Protein AF-B7XRU5-F1 (afdb_monomer)

Foldseek 3Di:
DDDDPDFEKEKEFAWDADAQKFFPDKDFDAPVVVFKDKDFVVVQQKAWDAQLPPRDIDIFGLAHRHHHHGLGTGMMMMGNDPVRVVRRSVGMDTPIDRHPPVVPPVPPDPDPDDDDWDKDKDKFKEAPDDPPPDQKFKWKWADDPLAIEIEGAAQQLLVLLVRCCRGVVRHSVRYHYHHPDQAPRQLCVQVRSSQHVVQSVVCVVVVTMYIYMDGPVSCSLRRGQMWMWIWIFTADPVRATAEIEIETETSAAQDSCVVVLVVVLVVQVVPDQFDHYYHYHYHYRDHSHDGHNLCVLSSVLSSQLCVLLVLLVSQLVVVHHSLVSVVSGGDPPPVLCVLLSVVQVVVVVVVVVVQPDDPPVVDPDDDQKHKFKFKGKDQADLVLQPDKFKWKWWDDPAAIEIAGSGGQNDPLLVQVLLVLLCVLVVHDSVRYHYHHDSPPNDSNSVSNSSDDWNLLVSVQSVVVSVVVNVCVVVVDPDDDTDMDMGISPSVPCRGWIKMKIWMWMARPVQLEIETAAIEIETEADDDDPQVSVQVLLVVLLVVLVCFQCVQPPHHYYYPPHHDYHYSDYHHDRDTSSNSNSRSNSRVQSRVCVRLVHHQSYTSGDVVSSVVVPPPPPPPD

Organism: NCBI:txid498743

Mean predicted aligned error: 10.65 Å

Structure (mmCIF, N/CA/C/O backbone):
data_AF-B7XRU5-F1
#
_entry.id   AF-B7XRU5-F1
#
loop_
_atom_site.group_PDB
_atom_site.id
_atom_site.type_symbol
_atom_site.label_atom_id
_atom_site.label_alt_id
_atom_site.label_comp_id
_atom_site.label_asym_id
_atom_site.label_entity_id
_atom_site.label_seq_id
_atom_site.pdbx_PDB_ins_code
_atom_site.Cartn_x
_atom_site.Cartn_y
_atom_site.Cartn_z
_atom_site.occupancy
_atom_site.B_iso_or_equiv
_atom_site.auth_seq_id
_atom_site.auth_comp_id
_atom_site.auth_asym_id
_atom_site.auth_atom_id
_atom_site.pdbx_PDB_model_num
ATOM 1 N N . MET A 1 1 ? -19.466 -11.165 33.473 1.00 33.47 1 MET A N 1
ATOM 2 C CA . MET A 1 1 ? -20.420 -11.721 32.492 1.00 33.47 1 MET A CA 1
ATOM 3 C C . MET A 1 1 ? -21.802 -11.212 32.855 1.00 33.47 1 MET A C 1
ATOM 5 O O . MET A 1 1 ? -22.386 -11.695 33.813 1.00 33.47 1 MET A O 1
ATOM 9 N N . THR A 1 2 ? -22.270 -10.190 32.146 1.00 30.98 2 THR A N 1
ATOM 10 C CA . THR A 1 2 ? -23.609 -9.600 32.275 1.00 30.98 2 THR A CA 1
ATOM 11 C C . THR A 1 2 ? -24.052 -9.216 30.862 1.00 30.98 2 THR A C 1
ATOM 13 O O . THR A 1 2 ? -23.394 -8.390 30.240 1.00 30.98 2 THR A O 1
ATOM 16 N N . ASN A 1 3 ? -25.079 -9.917 30.368 1.00 32.66 3 ASN A N 1
ATOM 17 C CA . ASN A 1 3 ? -25.880 -9.738 29.144 1.00 32.66 3 ASN A CA 1
ATOM 18 C C . ASN A 1 3 ? -25.416 -8.683 28.118 1.00 32.66 3 ASN A C 1
ATOM 20 O O . ASN A 1 3 ? -25.655 -7.494 28.315 1.00 32.66 3 ASN A O 1
ATOM 24 N N . VAL A 1 4 ? -24.863 -9.136 26.983 1.00 38.34 4 VAL A N 1
ATOM 25 C CA . VAL A 1 4 ? -24.511 -8.295 25.815 1.00 38.34 4 VAL A CA 1
ATOM 26 C C . VAL A 1 4 ? -25.453 -8.513 24.609 1.00 38.34 4 VAL A C 1
ATOM 28 O O . VAL A 1 4 ? -25.438 -7.725 23.671 1.00 38.34 4 VAL A O 1
ATOM 31 N N . ASP A 1 5 ? -26.367 -9.483 24.634 1.00 43.09 5 ASP A N 1
ATOM 32 C CA . ASP A 1 5 ? -26.941 -10.008 23.381 1.00 43.09 5 ASP A CA 1
ATOM 33 C C . ASP A 1 5 ? -28.338 -9.473 22.988 1.00 43.09 5 ASP A C 1
ATOM 35 O O . ASP A 1 5 ? -29.221 -10.253 22.646 1.00 43.09 5 ASP A O 1
ATOM 39 N N . ALA A 1 6 ? -28.575 -8.151 22.999 1.00 46.44 6 ALA A N 1
ATOM 40 C CA . ALA A 1 6 ? -29.851 -7.603 22.482 1.00 46.44 6 ALA A CA 1
ATOM 41 C C . ALA A 1 6 ? -29.795 -6.281 21.684 1.00 46.44 6 ALA A C 1
ATOM 43 O O . ALA A 1 6 ? -30.840 -5.818 21.234 1.00 46.44 6 ALA A O 1
ATOM 44 N N . TYR A 1 7 ? -28.634 -5.640 21.484 1.00 68.06 7 TYR A N 1
ATOM 45 C CA . TYR A 1 7 ? -28.593 -4.283 20.905 1.00 68.06 7 TYR A CA 1
ATOM 46 C C . TYR A 1 7 ? -27.386 -4.013 19.994 1.00 68.06 7 TYR A C 1
ATOM 48 O O . TYR A 1 7 ? -26.683 -3.016 20.167 1.00 68.06 7 TYR A O 1
ATOM 56 N N . GLU A 1 8 ? -27.154 -4.870 19.002 1.00 87.56 8 GLU A N 1
ATOM 57 C CA . GLU A 1 8 ? -26.173 -4.609 17.941 1.00 87.56 8 GLU A CA 1
ATOM 58 C C . GLU A 1 8 ? -26.877 -4.279 16.623 1.00 87.56 8 GLU A C 1
ATOM 60 O O . GLU A 1 8 ? -27.880 -4.895 16.275 1.00 87.56 8 GLU A O 1
ATOM 65 N N . PHE A 1 9 ? -26.355 -3.291 15.900 1.00 95.00 9 PHE A N 1
ATOM 66 C CA . PHE A 1 9 ? -26.781 -2.963 14.543 1.00 95.00 9 PHE A CA 1
ATOM 67 C C . PHE A 1 9 ? -25.692 -3.356 13.554 1.00 95.00 9 PHE A C 1
ATOM 69 O O . PHE A 1 9 ? -24.502 -3.215 13.823 1.00 95.00 9 PHE A O 1
ATOM 76 N N . TRP A 1 10 ? -26.109 -3.803 12.384 1.00 96.88 10 TRP A N 1
ATOM 77 C CA . TRP A 1 10 ? -25.269 -4.020 11.221 1.00 96.88 10 TRP A CA 1
AT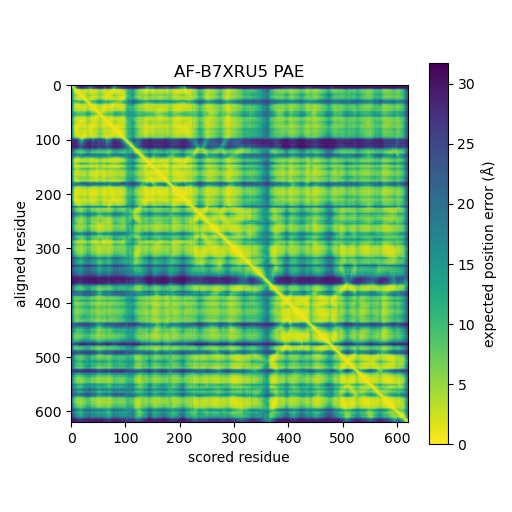OM 78 C C . TRP A 1 10 ? -25.330 -2.792 10.321 1.00 96.88 10 TRP A C 1
ATOM 80 O O . TRP A 1 10 ? -26.372 -2.146 10.218 1.00 96.88 10 TRP A O 1
ATOM 90 N N . ALA A 1 11 ? -24.217 -2.470 9.673 1.00 97.69 11 ALA A N 1
ATOM 91 C CA . ALA A 1 11 ? -24.127 -1.414 8.679 1.00 97.69 11 ALA A CA 1
ATOM 92 C C . ALA A 1 11 ? -23.426 -1.943 7.424 1.00 97.69 11 ALA A C 1
ATOM 94 O O . ALA A 1 11 ? -22.373 -2.580 7.508 1.00 97.69 11 ALA A O 1
ATOM 95 N N . LEU A 1 12 ? -24.024 -1.671 6.268 1.00 96.81 12 LEU A N 1
ATOM 96 C CA . LEU A 1 12 ? -23.599 -2.166 4.967 1.00 96.81 12 LEU A CA 1
ATOM 97 C C . LEU A 1 12 ? -23.482 -0.979 3.992 1.00 96.81 12 LEU A C 1
ATOM 99 O O . LEU A 1 12 ? -24.486 -0.306 3.732 1.00 96.81 12 LEU A O 1
ATOM 103 N N . PRO A 1 13 ? -22.277 -0.669 3.484 1.00 95.62 13 PRO A N 1
ATOM 104 C CA . PRO A 1 13 ? -22.092 0.391 2.503 1.00 95.62 13 PRO A CA 1
ATOM 105 C C . PRO A 1 13 ? -22.705 -0.003 1.159 1.00 95.62 13 PRO A C 1
ATOM 107 O O . PRO A 1 13 ? -22.715 -1.175 0.790 1.00 95.62 13 PRO A O 1
ATOM 110 N N . VAL A 1 14 ? -23.163 0.997 0.412 1.00 94.88 14 VAL A N 1
ATOM 111 C CA . VAL A 1 14 ? -23.635 0.847 -0.965 1.00 94.88 14 VAL A CA 1
ATOM 112 C C . VAL A 1 14 ? -22.724 1.670 -1.864 1.00 94.88 14 VAL A C 1
ATOM 114 O O . VAL A 1 14 ? -22.621 2.885 -1.698 1.00 94.88 14 VAL A O 1
ATOM 117 N N . CYS A 1 15 ? -22.047 1.013 -2.804 1.00 92.31 15 CYS A N 1
ATOM 118 C CA . CYS A 1 15 ? -21.126 1.658 -3.738 1.00 92.31 15 CYS A CA 1
ATOM 119 C C . CYS A 1 15 ? -21.861 2.169 -4.986 1.00 92.31 15 CYS A C 1
ATOM 121 O O . CYS A 1 15 ? -22.723 1.479 -5.529 1.00 92.31 15 CYS A O 1
ATOM 123 N N . CYS A 1 16 ? -21.459 3.331 -5.502 1.00 90.44 16 CYS A N 1
ATOM 124 C CA . CYS A 1 16 ? -21.806 3.754 -6.855 1.00 90.44 16 CYS A CA 1
ATOM 125 C C . CYS A 1 16 ? -20.623 3.500 -7.797 1.00 90.44 16 CYS A C 1
ATOM 127 O O . CYS A 1 16 ? -19.489 3.888 -7.519 1.00 90.44 16 CYS A O 1
ATOM 129 N N . ASN A 1 17 ? -20.895 2.839 -8.922 1.00 87.06 17 ASN A N 1
ATOM 130 C CA . ASN A 1 17 ? -19.877 2.455 -9.904 1.00 87.06 17 ASN A CA 1
ATOM 131 C C . ASN A 1 17 ? -19.902 3.327 -11.166 1.00 87.06 17 ASN A C 1
ATOM 133 O O . ASN A 1 17 ? -19.173 3.047 -12.106 1.00 87.06 17 ASN A O 1
ATOM 137 N N . VAL A 1 18 ? -20.742 4.364 -11.210 1.00 87.88 18 VAL A N 1
ATOM 138 C CA . VAL A 1 18 ? -20.821 5.270 -12.361 1.00 87.88 18 VAL A CA 1
ATOM 139 C C . VAL A 1 18 ? -20.016 6.523 -12.048 1.00 87.88 18 VAL A C 1
ATOM 141 O O . VAL A 1 18 ? -20.500 7.437 -11.380 1.00 87.88 18 VAL A O 1
ATOM 144 N N . LYS A 1 19 ? -18.765 6.542 -12.505 1.00 85.75 19 LYS A N 1
ATOM 145 C CA . LYS A 1 19 ? -17.858 7.686 -12.367 1.00 85.75 19 LYS A CA 1
ATOM 146 C C . LYS A 1 19 ? -18.414 8.941 -13.069 1.00 85.75 19 LYS A C 1
ATOM 148 O O . LYS A 1 19 ? -19.209 8.836 -13.999 1.00 85.75 19 LYS A O 1
ATOM 153 N N . ASP A 1 20 ? -17.973 10.120 -12.625 1.00 85.38 20 ASP A N 1
ATOM 154 C CA . ASP A 1 20 ? -18.247 11.432 -13.227 1.00 85.38 20 ASP A CA 1
ATOM 155 C C . ASP A 1 20 ? -19.756 11.729 -13.298 1.00 85.38 20 ASP A C 1
ATOM 157 O O . ASP A 1 20 ? -20.268 12.356 -14.227 1.00 85.38 20 ASP A O 1
ATOM 161 N N . SER A 1 21 ? -20.485 11.268 -12.281 1.00 90.88 21 SER A N 1
ATOM 162 C CA . SER A 1 21 ? -21.935 11.405 -12.173 1.00 90.88 21 SER A CA 1
ATOM 163 C C . SER A 1 21 ? -22.342 12.133 -10.895 1.00 90.88 21 SER A C 1
ATOM 165 O O . SER A 1 21 ? -21.562 12.288 -9.954 1.00 90.88 21 SER A O 1
ATOM 167 N N . PHE A 1 22 ? -23.583 12.606 -10.866 1.00 93.56 22 PHE A N 1
ATOM 168 C CA . PHE A 1 22 ? -24.227 13.175 -9.693 1.00 93.56 22 PHE A CA 1
ATOM 169 C C . PHE A 1 22 ? -25.436 12.325 -9.328 1.00 93.56 22 PHE A C 1
ATOM 171 O O . PHE A 1 22 ? -26.296 12.068 -10.168 1.00 93.56 22 PHE A O 1
ATOM 178 N N . ILE A 1 23 ? -25.521 11.926 -8.066 1.00 94.94 23 ILE A N 1
ATOM 179 C CA . ILE A 1 23 ? -26.695 11.255 -7.519 1.00 94.94 23 ILE A CA 1
ATOM 180 C C . ILE A 1 23 ? -27.719 12.331 -7.159 1.00 94.94 23 ILE A C 1
ATOM 182 O O . ILE A 1 23 ? -27.492 13.148 -6.260 1.00 94.94 23 ILE A O 1
ATOM 186 N N . GLU A 1 24 ? -28.837 12.341 -7.879 1.00 93.81 24 GLU A N 1
ATOM 187 C CA . GLU A 1 24 ? -29.973 13.217 -7.589 1.00 93.81 24 GLU A CA 1
ATOM 188 C C . GLU A 1 24 ? -30.806 12.627 -6.452 1.00 93.81 24 GLU A C 1
ATOM 190 O O . GLU A 1 24 ? -31.101 13.300 -5.462 1.00 93.81 24 GLU A O 1
ATOM 195 N N . ASP A 1 25 ? -31.110 11.335 -6.554 1.00 94.56 25 ASP A N 1
ATOM 196 C CA . ASP A 1 25 ? -31.861 10.597 -5.547 1.00 94.56 25 ASP A CA 1
ATOM 197 C C . ASP A 1 25 ? -31.454 9.115 -5.504 1.00 94.56 25 ASP A C 1
ATOM 199 O O . ASP A 1 25 ? -30.747 8.625 -6.386 1.00 94.56 25 ASP A O 1
ATOM 203 N N . PHE A 1 26 ? -31.914 8.386 -4.490 1.00 94.00 26 PHE A N 1
ATOM 204 C CA . PHE A 1 26 ? -31.809 6.933 -4.420 1.00 94.00 26 PHE A CA 1
ATOM 205 C C . PHE A 1 26 ? -33.106 6.313 -3.901 1.00 94.00 26 PHE A C 1
ATOM 207 O O . PHE A 1 26 ? -33.822 6.902 -3.092 1.00 94.00 26 PHE A O 1
ATOM 214 N N . SER A 1 27 ? -33.388 5.095 -4.346 1.00 91.50 27 SER A N 1
ATOM 215 C CA . SER A 1 27 ? -34.518 4.292 -3.875 1.00 91.50 27 SER A CA 1
ATOM 216 C C . SER A 1 27 ? -34.096 2.836 -3.729 1.00 91.50 27 SER A C 1
ATOM 218 O O . SER A 1 27 ? -33.100 2.417 -4.312 1.00 91.50 27 SER A O 1
ATOM 220 N N . PHE A 1 28 ? -34.827 2.070 -2.930 1.00 89.25 28 PHE A N 1
ATOM 221 C CA . PHE A 1 28 ? -34.632 0.631 -2.799 1.00 89.25 28 PHE A CA 1
ATOM 222 C C . PHE A 1 28 ? -35.965 -0.028 -2.454 1.00 89.25 28 PHE A C 1
ATOM 224 O O . PHE A 1 28 ? -36.855 0.620 -1.897 1.00 89.25 28 PHE A O 1
ATOM 231 N N . VAL A 1 29 ? -36.120 -1.298 -2.824 1.00 76.44 29 VAL A N 1
ATOM 232 C CA . VAL A 1 29 ? -37.358 -2.058 -2.617 1.00 76.44 29 VAL A CA 1
ATOM 233 C C . VAL A 1 29 ? -37.040 -3.232 -1.708 1.00 76.44 29 VAL A C 1
ATOM 235 O O . VAL A 1 29 ? -36.349 -4.161 -2.116 1.00 76.44 29 VAL A O 1
ATOM 238 N N . ASP A 1 30 ? -37.564 -3.194 -0.485 1.00 75.06 30 ASP A N 1
ATOM 239 C CA . ASP A 1 30 ? -37.410 -4.272 0.489 1.00 75.06 30 ASP A CA 1
ATOM 240 C C . ASP A 1 30 ? -38.723 -4.480 1.259 1.00 75.06 30 ASP A C 1
ATOM 242 O O . ASP A 1 30 ? -39.391 -3.517 1.643 1.00 75.06 30 ASP A O 1
ATOM 246 N N . GLU A 1 31 ? -39.107 -5.737 1.490 1.00 76.62 31 GLU A N 1
ATOM 247 C CA . GLU A 1 31 ? -40.307 -6.093 2.266 1.00 76.62 31 GLU A CA 1
ATOM 248 C C . GLU A 1 31 ? -40.215 -5.621 3.730 1.00 76.62 31 GLU A C 1
ATOM 250 O O . GLU A 1 31 ? -41.233 -5.438 4.398 1.00 76.62 31 GLU A O 1
ATOM 255 N N . HIS A 1 32 ? -39.000 -5.369 4.217 1.00 80.19 32 HIS A N 1
ATOM 256 C CA . HIS A 1 32 ? -38.677 -4.914 5.563 1.00 80.19 32 HIS A CA 1
ATOM 257 C C . HIS A 1 32 ? -38.206 -3.452 5.592 1.00 80.19 32 HIS A C 1
ATOM 259 O O . HIS A 1 32 ? -37.458 -3.066 6.492 1.00 80.19 32 HIS A O 1
ATOM 265 N N . ILE A 1 33 ? -38.652 -2.611 4.647 1.00 77.81 33 ILE A N 1
ATOM 266 C CA . ILE A 1 33 ? -38.222 -1.203 4.532 1.00 77.81 33 ILE A CA 1
ATOM 267 C C . ILE A 1 33 ? -38.367 -0.404 5.838 1.00 77.81 33 ILE A C 1
ATOM 269 O O . ILE A 1 33 ? -37.560 0.474 6.120 1.00 77.81 33 ILE A O 1
ATOM 273 N N . SER A 1 34 ? -39.351 -0.740 6.681 1.00 81.56 34 SER A N 1
ATOM 274 C CA . SER A 1 34 ? -39.572 -0.104 7.989 1.00 81.56 34 SER A CA 1
ATOM 275 C C . SER A 1 34 ? -38.478 -0.389 9.026 1.00 81.56 34 SER A C 1
ATOM 277 O O . SER A 1 34 ? -38.417 0.293 10.046 1.00 81.56 34 SER A O 1
ATOM 279 N N . SER A 1 35 ? -37.643 -1.402 8.791 1.00 86.88 35 SER A N 1
ATOM 280 C CA . SER A 1 35 ? -36.568 -1.858 9.682 1.00 86.88 35 SER A CA 1
ATOM 281 C C . SER A 1 35 ? -35.171 -1.516 9.153 1.00 86.88 35 SER A C 1
ATOM 283 O O . SER A 1 35 ? -34.172 -1.869 9.784 1.00 86.88 35 SER A O 1
ATOM 285 N N . ILE A 1 36 ? -35.088 -0.841 8.003 1.00 92.69 36 ILE A N 1
ATOM 286 C CA . ILE A 1 36 ? -33.838 -0.431 7.366 1.00 92.69 36 ILE A CA 1
ATOM 287 C C . ILE A 1 36 ? -33.739 1.087 7.425 1.00 92.69 36 ILE A C 1
ATOM 289 O O . ILE A 1 36 ? -34.630 1.815 6.993 1.00 92.69 36 ILE A O 1
ATOM 293 N N . PHE A 1 37 ? -32.618 1.569 7.939 1.00 94.50 37 PHE A N 1
ATOM 294 C CA . PHE A 1 37 ? -32.305 2.984 8.012 1.00 94.50 37 PHE A CA 1
ATOM 295 C C . PHE A 1 37 ? -31.119 3.302 7.106 1.00 94.50 37 PHE A C 1
ATOM 297 O O . PHE A 1 37 ? -30.349 2.420 6.727 1.00 94.50 37 PHE A O 1
ATOM 304 N N . SER A 1 38 ? -30.946 4.580 6.783 1.00 94.69 38 SER A N 1
ATOM 305 C CA . SER A 1 38 ? -29.859 5.044 5.927 1.00 94.69 38 SER A CA 1
ATOM 306 C C . SER A 1 38 ? -29.144 6.254 6.507 1.00 94.69 38 SER A C 1
ATOM 308 O O . SER A 1 38 ? -29.749 7.100 7.172 1.00 94.69 38 SER A O 1
ATOM 310 N N . ILE A 1 39 ? -27.862 6.357 6.183 1.00 96.69 39 ILE A N 1
ATOM 311 C CA . ILE A 1 39 ? -27.077 7.584 6.266 1.00 96.69 39 ILE A CA 1
ATOM 312 C C . ILE A 1 39 ? -26.354 7.782 4.935 1.00 96.69 39 ILE A C 1
ATOM 314 O O . ILE A 1 39 ? -25.871 6.818 4.346 1.00 96.69 39 ILE A O 1
ATOM 318 N N . SER A 1 40 ? -26.355 8.998 4.403 1.00 96.44 40 SER A N 1
ATOM 319 C CA . SER A 1 40 ? -26.009 9.241 3.003 1.00 96.44 40 SER A CA 1
ATOM 320 C C . SER A 1 40 ? -25.472 10.646 2.756 1.00 96.44 40 SER A C 1
ATOM 322 O O . SER A 1 40 ? -25.375 11.473 3.662 1.00 96.44 40 SER A O 1
ATOM 324 N N . TYR A 1 41 ? -25.200 10.948 1.487 1.00 95.38 41 TYR A N 1
ATOM 325 C CA . TYR A 1 41 ? -24.873 12.294 1.017 1.00 95.38 41 TYR A CA 1
ATOM 326 C C . TYR A 1 41 ? -25.919 13.355 1.405 1.00 95.38 41 TYR A C 1
ATOM 328 O O . TYR A 1 41 ? -25.571 14.526 1.552 1.00 95.38 41 TYR A O 1
ATOM 336 N N . LYS A 1 42 ? -27.189 12.971 1.620 1.00 95.81 42 LYS A N 1
ATOM 337 C CA . LYS A 1 42 ? -28.255 13.894 2.049 1.00 95.81 42 LYS A CA 1
ATOM 338 C C . LYS A 1 42 ? -28.042 14.432 3.467 1.00 95.81 42 LYS A C 1
ATOM 340 O O . LYS A 1 42 ? -28.538 15.508 3.782 1.00 95.81 42 LYS A O 1
ATOM 345 N N . ASP A 1 43 ? -27.293 13.715 4.305 1.00 95.75 43 ASP A N 1
ATOM 346 C CA . ASP A 1 43 ? -26.973 14.141 5.671 1.00 95.75 43 ASP A CA 1
ATOM 347 C C . ASP A 1 43 ? -25.857 15.211 5.709 1.00 95.75 43 ASP A C 1
ATOM 349 O O . ASP A 1 43 ? -25.623 15.810 6.756 1.00 95.75 43 ASP A O 1
ATOM 353 N N . ASN A 1 44 ? -25.176 15.469 4.579 1.00 93.12 44 ASN A N 1
ATOM 354 C CA . ASN A 1 44 ? -24.142 16.503 4.403 1.00 93.12 44 ASN A CA 1
ATOM 355 C C . ASN A 1 44 ? -23.051 16.512 5.498 1.00 93.12 44 ASN A C 1
ATOM 357 O O . ASN A 1 44 ? -22.604 17.561 5.973 1.00 93.12 44 ASN A O 1
ATOM 361 N N . ILE A 1 45 ? -22.621 15.321 5.920 1.00 95.81 45 ILE A N 1
ATOM 362 C CA . ILE A 1 45 ? -21.611 15.159 6.970 1.00 95.81 45 ILE A CA 1
ATOM 363 C C . ILE A 1 45 ? -20.253 15.574 6.419 1.00 95.81 45 ILE A C 1
ATOM 365 O O . ILE A 1 45 ? -19.686 14.900 5.560 1.00 95.81 45 ILE A O 1
ATOM 369 N N . THR A 1 46 ? -19.733 16.674 6.950 1.00 95.06 46 THR A N 1
ATOM 370 C CA . THR A 1 46 ? -18.450 17.255 6.562 1.00 95.06 46 THR A CA 1
ATOM 371 C C . THR A 1 46 ? -17.462 17.128 7.715 1.00 95.06 46 THR A C 1
ATOM 373 O O . THR A 1 46 ? -17.797 17.440 8.857 1.00 95.06 46 THR A O 1
ATOM 376 N N . LEU A 1 47 ? -16.254 16.667 7.412 1.00 94.00 47 LEU A N 1
ATOM 377 C CA . LEU A 1 47 ? -15.165 16.434 8.350 1.00 94.00 47 LEU A CA 1
ATOM 378 C C . LEU A 1 47 ? -13.973 17.318 7.973 1.00 94.00 47 LEU A C 1
ATOM 380 O O . LEU A 1 47 ? -13.646 17.488 6.796 1.00 94.00 47 LEU A O 1
ATOM 384 N N . LYS A 1 48 ? -13.324 17.883 8.986 1.00 91.12 48 LYS A N 1
ATOM 385 C CA . LYS A 1 48 ? -12.129 18.710 8.850 1.00 91.12 48 LYS A CA 1
ATOM 386 C C . LYS A 1 48 ? -10.894 17.840 8.683 1.00 91.12 48 LYS A C 1
ATOM 388 O O . LYS A 1 48 ? -10.674 16.892 9.441 1.00 91.12 48 LYS A O 1
ATOM 393 N N . PHE A 1 49 ? -10.058 18.230 7.734 1.00 84.69 49 PHE A N 1
ATOM 394 C CA . PHE A 1 49 ? -8.748 17.664 7.470 1.00 84.69 49 PHE A CA 1
ATOM 395 C C . PHE A 1 49 ? -7.684 18.737 7.517 1.00 84.69 49 PHE A C 1
ATOM 397 O O . PHE A 1 49 ? -7.929 19.885 7.157 1.00 84.69 49 PHE A O 1
ATOM 404 N N . ARG A 1 50 ? -6.487 18.327 7.923 1.00 78.88 50 ARG A N 1
ATOM 405 C CA . ARG A 1 50 ? -5.298 19.163 7.906 1.00 78.88 50 ARG A CA 1
ATOM 406 C C . ARG A 1 50 ? -4.254 18.510 7.012 1.00 78.88 50 ARG A C 1
ATOM 408 O O . ARG A 1 50 ? -3.929 17.341 7.204 1.00 78.88 50 ARG A O 1
ATOM 415 N N . ASP A 1 51 ? -3.737 19.267 6.054 1.00 75.31 51 ASP A N 1
ATOM 416 C CA . ASP A 1 51 ? -2.606 18.868 5.225 1.00 75.31 51 ASP A CA 1
ATOM 417 C C . ASP A 1 51 ? -1.381 18.637 6.119 1.00 75.31 51 ASP A C 1
ATOM 419 O O . ASP A 1 51 ? -0.979 19.511 6.894 1.00 75.31 51 ASP A O 1
ATOM 423 N N . PHE A 1 52 ? -0.779 17.454 6.032 1.00 71.44 52 PHE A N 1
ATOM 424 C CA . PHE A 1 52 ? 0.365 17.100 6.875 1.00 71.44 52 PHE A CA 1
ATOM 425 C C . PHE A 1 52 ? 1.644 17.868 6.500 1.00 71.44 52 PHE A C 1
ATOM 427 O O . PHE A 1 52 ? 2.609 17.872 7.266 1.00 71.44 52 PHE A O 1
ATOM 434 N N . VAL A 1 53 ? 1.674 18.518 5.330 1.00 74.31 53 VAL A N 1
ATOM 435 C CA . VAL A 1 53 ? 2.821 19.238 4.760 1.00 74.31 53 VAL A CA 1
ATOM 436 C C . VAL A 1 53 ? 2.900 20.690 5.156 1.00 74.31 53 VAL A C 1
ATOM 438 O O . VAL A 1 53 ? 3.995 21.160 5.470 1.00 74.31 53 VAL A O 1
ATOM 441 N N . ASP A 1 54 ? 1.787 21.403 5.148 1.00 73.50 54 ASP A N 1
ATOM 442 C CA . ASP A 1 54 ? 1.774 22.832 5.462 1.00 73.50 54 ASP A CA 1
ATOM 443 C C . ASP A 1 54 ? 0.657 23.239 6.423 1.00 73.50 54 ASP A C 1
ATOM 445 O O . ASP A 1 54 ? 0.420 24.426 6.620 1.00 73.50 54 ASP A O 1
ATOM 449 N N . SER A 1 55 ? 0.019 22.267 7.083 1.00 73.00 55 SER A N 1
ATOM 450 C CA . SER A 1 55 ? -1.030 22.483 8.086 1.00 73.00 55 SER A CA 1
ATOM 451 C C . SER A 1 55 ? -2.277 23.210 7.577 1.00 73.00 55 SER A C 1
ATOM 453 O O . SER A 1 55 ? -3.111 23.612 8.388 1.00 73.00 55 SER A O 1
ATOM 455 N N . ASN A 1 56 ? -2.443 23.360 6.260 1.00 80.94 56 ASN A N 1
ATOM 456 C CA . ASN A 1 56 ? -3.653 23.941 5.692 1.00 80.94 56 ASN A CA 1
ATOM 457 C C . ASN A 1 56 ? -4.867 23.065 5.999 1.00 80.94 56 ASN A C 1
ATOM 459 O O . ASN A 1 56 ? -4.822 21.845 5.839 1.00 80.94 56 ASN A O 1
ATOM 463 N N . GLU A 1 57 ? -5.959 23.694 6.421 1.00 84.44 57 GLU A N 1
ATOM 464 C CA . GLU A 1 57 ? -7.203 23.000 6.736 1.00 84.44 57 GLU A CA 1
ATOM 465 C C . GLU A 1 57 ? -8.177 23.039 5.564 1.00 84.44 57 GLU A C 1
ATOM 467 O O . GLU A 1 57 ? -8.303 24.046 4.866 1.00 84.44 57 GLU A O 1
ATOM 472 N N . PHE A 1 58 ? -8.901 21.945 5.371 1.00 86.12 58 PHE A N 1
ATOM 473 C CA . PHE A 1 58 ? -9.975 21.858 4.396 1.00 86.12 58 PHE A CA 1
ATOM 474 C C . PHE A 1 58 ? -11.036 20.848 4.834 1.00 86.12 58 PHE A C 1
ATOM 476 O O . PHE A 1 58 ? -10.855 20.081 5.777 1.00 86.12 58 PHE A O 1
ATOM 483 N N . ASN A 1 59 ? -12.179 20.890 4.162 1.00 90.88 59 ASN A N 1
ATOM 484 C CA . ASN A 1 59 ? -13.378 20.156 4.532 1.00 90.88 59 ASN A CA 1
ATOM 485 C C . ASN A 1 59 ? -13.669 19.080 3.486 1.00 90.88 59 ASN A C 1
ATOM 487 O O . ASN A 1 59 ? -13.795 19.408 2.310 1.00 90.88 59 ASN A O 1
ATOM 491 N N . LEU A 1 60 ? -13.807 17.827 3.920 1.00 92.31 60 LEU A N 1
ATOM 492 C CA . LEU A 1 60 ? -14.211 16.706 3.069 1.00 92.31 60 LEU A CA 1
ATOM 493 C C . LEU A 1 60 ? -15.539 16.129 3.551 1.00 92.31 60 LEU A C 1
ATOM 495 O O . LEU A 1 60 ? -15.813 16.068 4.748 1.00 92.31 60 LEU A O 1
ATOM 499 N N . LYS A 1 61 ? -16.364 15.668 2.623 1.00 94.50 61 LYS A N 1
ATOM 500 C CA . LYS A 1 61 ? -17.622 14.984 2.896 1.00 94.50 61 LYS A CA 1
ATOM 501 C C . LYS A 1 61 ? -17.382 13.503 3.164 1.00 94.50 61 LYS A C 1
ATOM 503 O O . LYS A 1 61 ? -16.668 12.834 2.418 1.00 94.50 61 LYS A O 1
ATOM 508 N N . LEU A 1 62 ? -18.041 12.976 4.196 1.00 94.75 62 LEU A N 1
ATOM 509 C CA . LEU A 1 62 ? -18.061 11.536 4.466 1.00 94.75 62 LEU A CA 1
ATOM 510 C C . LEU A 1 62 ? -18.842 10.763 3.401 1.00 94.75 62 LEU A C 1
ATOM 512 O O . LEU A 1 62 ? -18.479 9.649 3.045 1.00 94.75 62 LEU A O 1
ATOM 516 N N . PHE A 1 63 ? -19.903 11.381 2.892 1.00 95.38 63 PHE A N 1
ATOM 517 C CA . PHE A 1 63 ? -20.706 10.879 1.790 1.00 95.38 63 PHE A CA 1
ATOM 518 C C . PHE A 1 63 ? -20.900 12.029 0.811 1.00 95.38 63 PHE A C 1
ATOM 520 O O . PHE A 1 63 ? -21.410 13.081 1.199 1.00 95.38 63 PHE A O 1
ATOM 527 N N . ASP A 1 64 ? -20.501 11.842 -0.443 1.00 93.94 64 ASP A N 1
ATOM 528 C CA . ASP A 1 64 ? -20.673 12.857 -1.480 1.00 93.94 64 ASP A CA 1
ATOM 529 C C . ASP A 1 64 ? -21.596 12.348 -2.583 1.00 93.94 64 ASP A C 1
ATOM 531 O O . ASP A 1 64 ? -21.587 11.161 -2.923 1.00 93.94 64 ASP A O 1
ATOM 535 N N . ASN A 1 65 ? -22.413 13.253 -3.120 1.00 93.88 65 ASN A N 1
ATOM 536 C CA . ASN A 1 65 ? -23.359 12.940 -4.184 1.00 93.88 65 ASN A CA 1
ATOM 537 C C . ASN A 1 65 ? -22.719 13.039 -5.569 1.00 93.88 65 ASN A C 1
ATOM 539 O O . ASN A 1 65 ? -23.214 12.424 -6.510 1.00 93.88 65 ASN A O 1
ATOM 543 N N . LYS A 1 66 ? -21.621 13.790 -5.699 1.00 93.31 66 LYS A N 1
ATOM 544 C CA . LYS A 1 66 ? -20.759 13.747 -6.875 1.00 93.31 66 LYS A CA 1
ATOM 545 C C . LYS A 1 66 ? -19.880 12.501 -6.791 1.00 93.31 66 LYS A C 1
ATOM 547 O O . LYS A 1 66 ? -19.030 12.395 -5.912 1.00 93.31 66 LYS A O 1
ATOM 552 N N . VAL A 1 67 ? -20.082 11.559 -7.702 1.00 91.50 67 VAL A N 1
ATOM 553 C CA . VAL A 1 67 ? -19.303 10.323 -7.790 1.00 91.50 67 VAL A CA 1
ATOM 554 C C . VAL A 1 67 ? -18.047 10.609 -8.599 1.00 91.50 67 VAL A C 1
ATOM 556 O O . VAL A 1 67 ? -18.080 10.644 -9.827 1.00 91.50 67 VAL A O 1
ATOM 559 N N . SER A 1 68 ? -16.932 10.844 -7.910 1.00 86.31 68 SER A N 1
ATOM 560 C CA . SER A 1 68 ? -15.658 11.151 -8.566 1.00 86.31 68 SER A CA 1
ATOM 561 C C . SER A 1 68 ? -14.968 9.898 -9.098 1.00 86.31 68 SER A C 1
ATOM 563 O O . SER A 1 68 ? -14.233 9.986 -10.074 1.00 86.31 68 SER A O 1
ATOM 565 N N . PHE A 1 69 ? -15.165 8.730 -8.488 1.00 85.38 69 PHE A N 1
ATOM 566 C CA . PHE A 1 69 ? -14.497 7.486 -8.881 1.00 85.38 69 PHE A CA 1
ATOM 567 C C . PHE A 1 69 ? -15.383 6.262 -8.621 1.00 85.38 69 PHE A C 1
ATOM 569 O O . PHE A 1 69 ? -16.312 6.305 -7.814 1.00 85.38 69 PHE A O 1
ATOM 576 N N . GLU A 1 70 ? -15.094 5.162 -9.316 1.00 85.75 70 GLU A N 1
ATOM 577 C CA . GLU A 1 70 ? -15.830 3.905 -9.162 1.00 85.75 70 GLU A CA 1
ATOM 578 C C . GLU A 1 70 ? -15.623 3.298 -7.772 1.00 85.75 70 GLU A C 1
ATOM 580 O O . GLU A 1 70 ? -14.506 3.257 -7.255 1.00 85.75 70 GLU A O 1
ATOM 585 N N . GLY A 1 71 ? -16.704 2.810 -7.164 1.00 87.81 71 GLY A N 1
ATOM 586 C CA . GLY A 1 71 ? -16.663 2.239 -5.822 1.00 87.81 71 GLY A CA 1
ATOM 587 C C . GLY A 1 71 ? -16.802 3.271 -4.699 1.00 87.81 71 GLY A C 1
ATOM 588 O O . GLY A 1 71 ? -16.786 2.877 -3.533 1.00 87.81 71 GLY A O 1
ATOM 589 N N . GLN A 1 72 ? -16.974 4.565 -5.011 1.00 91.56 72 GLN A N 1
ATOM 590 C CA . GLN A 1 72 ? -17.299 5.590 -4.012 1.00 91.56 72 GLN A CA 1
ATOM 591 C C . GLN A 1 72 ? -18.593 5.225 -3.269 1.00 91.56 72 GLN A C 1
ATOM 593 O O . GLN A 1 72 ? -19.523 4.664 -3.852 1.00 91.56 72 GLN A O 1
ATOM 598 N N . ILE A 1 73 ? -18.657 5.556 -1.978 1.00 93.94 73 ILE A N 1
ATOM 599 C CA . ILE A 1 73 ? -19.743 5.150 -1.078 1.00 93.94 73 ILE A CA 1
ATOM 600 C C . ILE A 1 73 ? -20.593 6.379 -0.740 1.00 93.94 73 ILE A C 1
ATOM 602 O O . ILE A 1 73 ? -20.242 7.132 0.166 1.00 93.94 73 ILE A O 1
ATOM 606 N N . PRO A 1 74 ? -21.697 6.626 -1.464 1.00 95.12 74 PRO A N 1
ATOM 607 C CA . PRO A 1 74 ? -22.612 7.736 -1.183 1.00 95.12 74 PRO A CA 1
ATOM 608 C C . PRO A 1 74 ? -23.628 7.436 -0.069 1.00 95.12 74 PRO A C 1
ATOM 610 O O . PRO A 1 74 ? -24.345 8.342 0.362 1.00 95.12 74 PRO A O 1
ATOM 613 N N . LEU A 1 75 ? -23.752 6.171 0.347 1.00 95.88 75 LEU A N 1
ATOM 614 C CA . LEU A 1 75 ? -24.829 5.667 1.197 1.00 95.88 75 LEU A CA 1
ATOM 615 C C . LEU A 1 75 ? -24.350 4.474 2.030 1.00 95.88 75 LEU A C 1
ATOM 617 O O . LEU A 1 75 ? -23.650 3.594 1.532 1.00 95.88 75 LEU A O 1
ATOM 621 N N . VAL A 1 76 ? -24.795 4.412 3.281 1.00 97.62 76 VAL A N 1
ATOM 622 C CA . VAL A 1 76 ? -24.701 3.232 4.145 1.00 97.62 76 VAL A CA 1
ATOM 623 C C . VAL A 1 76 ? -26.095 2.909 4.673 1.00 97.62 76 VAL A C 1
ATOM 625 O O . VAL A 1 76 ? -26.770 3.773 5.240 1.00 97.62 76 VAL A O 1
ATOM 628 N N . LEU A 1 77 ? -26.515 1.658 4.494 1.00 97.19 77 LEU A N 1
ATOM 629 C CA . LEU A 1 77 ? -27.738 1.113 5.078 1.00 97.19 77 LEU A CA 1
ATOM 630 C C . LEU A 1 77 ? -27.411 0.469 6.426 1.00 97.19 77 LEU A C 1
ATOM 632 O O . LEU A 1 77 ? -26.360 -0.152 6.569 1.00 97.19 77 LEU A O 1
ATOM 636 N N . TYR A 1 78 ? -28.293 0.593 7.416 1.00 97.00 78 TYR A N 1
ATOM 637 C CA . TYR A 1 78 ? -28.109 -0.043 8.720 1.00 97.00 78 TYR A CA 1
ATOM 638 C C . TYR A 1 78 ? -29.420 -0.562 9.323 1.00 97.00 78 TYR A C 1
ATOM 640 O O . TYR A 1 78 ? -30.489 0.012 9.122 1.00 97.00 78 TYR A O 1
ATOM 648 N N . SER A 1 79 ? -29.337 -1.686 10.034 1.00 95.31 79 SER A N 1
ATOM 649 C CA . SER A 1 79 ? -30.471 -2.429 10.604 1.00 95.31 79 SER A CA 1
ATOM 650 C C . SER A 1 79 ? -29.986 -3.342 11.734 1.00 95.31 79 SER A C 1
ATOM 652 O O . SER A 1 79 ? -28.795 -3.625 11.826 1.00 95.31 79 SER A O 1
ATOM 654 N N . ASP A 1 80 ? -30.880 -3.831 12.586 1.00 92.94 80 ASP A N 1
ATOM 655 C CA . ASP A 1 80 ? -30.575 -4.892 13.555 1.00 92.94 80 ASP A CA 1
ATOM 656 C C . ASP A 1 80 ? -30.473 -6.285 12.898 1.00 92.94 80 ASP A C 1
ATOM 658 O O . ASP A 1 80 ? -30.022 -7.239 13.532 1.00 92.94 80 ASP A O 1
ATOM 662 N N . ASN A 1 81 ? -30.812 -6.397 11.608 1.00 92.06 81 ASN A N 1
ATOM 663 C CA . ASN A 1 81 ? -30.775 -7.638 10.844 1.00 92.06 81 ASN A CA 1
ATOM 664 C C . ASN A 1 81 ? -29.900 -7.517 9.580 1.00 92.06 81 ASN A C 1
ATOM 666 O O . ASN A 1 81 ? -30.203 -6.759 8.656 1.00 92.06 81 ASN A O 1
ATOM 670 N N . LEU A 1 82 ? -28.819 -8.303 9.520 1.00 92.94 82 LEU A N 1
ATOM 671 C CA . LEU A 1 82 ? -27.894 -8.318 8.382 1.00 92.94 82 LEU A CA 1
ATOM 672 C C . LEU A 1 82 ? -28.533 -8.868 7.095 1.00 92.94 82 LEU A C 1
ATOM 674 O O . LEU A 1 82 ? -28.245 -8.361 6.012 1.00 92.94 82 LEU A O 1
ATOM 678 N N . ASP A 1 83 ? -29.418 -9.862 7.192 1.00 91.69 83 ASP A N 1
ATOM 679 C CA . ASP A 1 83 ? -30.065 -10.464 6.020 1.00 91.69 83 ASP A CA 1
ATOM 680 C C . ASP A 1 83 ? -30.978 -9.463 5.307 1.00 91.69 83 ASP A C 1
ATOM 682 O O . ASP A 1 83 ? -31.050 -9.458 4.076 1.00 91.69 83 ASP A O 1
ATOM 686 N N . TYR A 1 84 ? -31.637 -8.580 6.064 1.00 92.12 84 TYR A N 1
ATOM 687 C CA . TYR A 1 84 ? -32.448 -7.498 5.498 1.00 92.12 84 TYR A CA 1
ATOM 688 C C . TYR A 1 84 ? -31.565 -6.502 4.742 1.00 92.12 84 TYR A C 1
ATOM 690 O O . TYR A 1 84 ? -31.871 -6.133 3.612 1.00 92.12 84 TYR A O 1
ATOM 698 N N . LEU A 1 85 ? -30.410 -6.137 5.305 1.00 94.25 85 LEU A N 1
ATOM 699 C CA . LEU A 1 85 ? -29.459 -5.250 4.629 1.00 94.25 85 LEU A CA 1
ATOM 700 C C . LEU A 1 85 ? -28.908 -5.850 3.338 1.00 94.25 85 LEU A C 1
ATOM 702 O O . LEU A 1 85 ? -28.782 -5.137 2.348 1.00 94.25 85 LEU A O 1
ATOM 706 N N . LEU A 1 86 ? -28.598 -7.148 3.327 1.00 93.38 86 LEU A N 1
ATOM 707 C CA . LEU A 1 86 ? -28.075 -7.834 2.143 1.00 93.38 86 LEU A CA 1
ATOM 708 C C . LEU A 1 86 ? -29.079 -7.873 0.983 1.00 93.38 86 LEU A C 1
ATOM 710 O O . LEU A 1 86 ? -28.664 -7.877 -0.178 1.00 93.38 86 LEU A O 1
ATOM 714 N N . LYS A 1 87 ? -30.383 -7.932 1.275 1.00 92.38 87 LYS A N 1
ATOM 715 C CA . LYS A 1 87 ? -31.443 -7.829 0.261 1.00 92.38 87 LYS A CA 1
ATOM 716 C C . LYS A 1 87 ? -31.602 -6.385 -0.211 1.00 92.38 87 LYS A C 1
ATOM 718 O O . LYS A 1 87 ? -31.560 -6.137 -1.416 1.00 92.38 87 LYS A O 1
ATOM 723 N N . ALA A 1 88 ? -31.682 -5.448 0.730 1.00 92.62 88 ALA A N 1
ATOM 724 C CA . ALA A 1 88 ? -31.864 -4.034 0.443 1.00 92.62 88 ALA A CA 1
ATOM 725 C C . ALA A 1 88 ? -30.712 -3.440 -0.377 1.00 92.62 88 ALA A C 1
ATOM 727 O O . ALA A 1 88 ? -30.973 -2.783 -1.382 1.00 92.62 88 ALA A O 1
ATOM 728 N N . GLU A 1 89 ? -29.453 -3.720 -0.017 1.00 93.75 89 GLU A N 1
ATOM 729 C CA . GLU A 1 89 ? -28.258 -3.229 -0.724 1.00 93.75 89 GLU A CA 1
ATOM 730 C C . GLU A 1 89 ? -28.261 -3.624 -2.201 1.00 93.75 89 GLU A C 1
ATOM 732 O O . GLU A 1 89 ? -28.026 -2.783 -3.064 1.00 93.75 89 GLU A O 1
ATOM 737 N N . LYS A 1 90 ? -28.634 -4.871 -2.508 1.00 90.38 90 LYS A N 1
ATOM 738 C CA . LYS A 1 90 ? -28.747 -5.357 -3.892 1.00 90.38 90 LYS A CA 1
ATOM 739 C C . LYS A 1 90 ? -29.859 -4.679 -4.693 1.00 90.38 90 LYS A C 1
ATOM 741 O O . LYS A 1 90 ? -29.831 -4.732 -5.919 1.00 90.38 90 LYS A O 1
ATOM 746 N N . SER A 1 91 ? -30.850 -4.101 -4.017 1.00 91.50 91 SER A N 1
ATOM 747 C CA . SER A 1 91 ? -32.008 -3.452 -4.638 1.00 91.50 91 SER A CA 1
ATOM 748 C C . SER A 1 91 ? -31.860 -1.934 -4.783 1.00 91.50 91 SER A C 1
ATOM 750 O O . SER A 1 91 ? -32.763 -1.296 -5.324 1.00 91.50 91 SER A O 1
ATOM 752 N N . VAL A 1 92 ? -30.763 -1.341 -4.291 1.00 94.12 92 VAL A N 1
ATOM 753 C CA . VAL A 1 92 ? -30.570 0.111 -4.365 1.00 94.12 92 VAL A CA 1
ATOM 754 C C . VAL A 1 92 ? -30.404 0.558 -5.814 1.00 94.12 92 VAL A C 1
ATOM 756 O O . VAL A 1 92 ? -29.550 0.067 -6.549 1.00 94.12 92 VAL A O 1
ATOM 759 N N . LEU A 1 93 ? -31.198 1.554 -6.194 1.00 93.56 93 LEU A N 1
ATOM 760 C CA . LEU A 1 93 ? -31.138 2.244 -7.472 1.00 93.56 93 LEU A CA 1
ATOM 761 C C . LEU A 1 93 ? -30.804 3.716 -7.229 1.00 93.56 93 LEU A C 1
ATOM 763 O O . LEU A 1 93 ? -31.548 4.426 -6.547 1.00 93.56 93 LEU A O 1
ATOM 767 N N . PHE A 1 94 ? -29.700 4.177 -7.815 1.00 94.69 94 PHE A N 1
ATOM 768 C CA . PHE A 1 94 ? -29.342 5.593 -7.854 1.00 94.69 94 PHE A CA 1
ATOM 769 C C . PHE A 1 94 ? -29.968 6.253 -9.086 1.00 94.69 94 PHE A C 1
ATOM 771 O O . PHE A 1 94 ? -29.774 5.784 -10.207 1.00 94.69 94 PHE A O 1
ATOM 778 N N . ASN A 1 95 ? -30.683 7.361 -8.888 1.00 94.81 95 ASN A N 1
ATOM 779 C CA . ASN A 1 95 ? -31.057 8.258 -9.974 1.00 94.81 95 ASN A CA 1
ATOM 780 C C . ASN A 1 95 ? -29.860 9.166 -10.279 1.00 94.81 95 ASN A C 1
ATOM 782 O O . ASN A 1 95 ? -29.508 10.038 -9.478 1.00 94.81 95 ASN A O 1
ATOM 786 N N . LEU A 1 96 ? -29.206 8.906 -11.408 1.00 94.06 96 LEU A N 1
ATOM 787 C CA . LEU A 1 96 ? -27.946 9.533 -11.779 1.00 94.06 96 LEU A CA 1
ATOM 788 C C . LEU A 1 96 ? -28.152 10.562 -12.882 1.00 94.06 96 LEU A C 1
ATOM 790 O O . LEU A 1 96 ? -28.678 10.254 -13.950 1.00 94.06 96 LEU A O 1
ATOM 794 N N . ARG A 1 97 ? -27.605 11.755 -12.665 1.00 92.12 97 ARG A N 1
ATOM 795 C CA . ARG A 1 97 ? -27.324 12.715 -13.724 1.00 92.12 97 ARG A CA 1
ATOM 796 C C . ARG A 1 97 ? -25.856 12.594 -14.102 1.00 92.12 97 ARG A C 1
ATOM 798 O O . ARG A 1 97 ? -24.981 12.854 -13.277 1.00 92.12 97 ARG A O 1
ATOM 805 N N . ILE A 1 98 ? -25.576 12.211 -15.341 1.00 86.81 98 ILE A N 1
ATOM 806 C CA . ILE A 1 98 ? -24.206 12.208 -15.865 1.00 86.81 98 ILE A CA 1
ATOM 807 C C . ILE A 1 98 ? -23.709 13.659 -15.840 1.00 86.81 98 ILE A C 1
ATOM 809 O O . ILE A 1 98 ? -24.430 14.563 -16.267 1.00 86.81 98 ILE A O 1
ATOM 813 N N . GLY A 1 99 ? -22.535 13.905 -15.254 1.00 70.88 99 GLY A N 1
ATOM 814 C CA . GLY A 1 99 ? -21.946 15.239 -15.278 1.00 70.88 99 GLY A CA 1
ATOM 815 C C . GLY A 1 99 ? -21.658 15.655 -16.717 1.00 70.88 99 GLY A C 1
ATOM 816 O O . GLY A 1 99 ? -21.366 14.801 -17.553 1.00 70.88 99 GLY A O 1
ATOM 817 N N . ASP A 1 100 ? -21.719 16.956 -17.017 1.00 58.19 100 ASP A N 1
ATOM 818 C CA . ASP A 1 100 ? -21.167 17.458 -18.276 1.00 58.19 100 ASP A CA 1
ATOM 819 C C . ASP A 1 100 ? -19.711 17.008 -18.315 1.00 58.19 100 ASP A C 1
ATOM 821 O O . ASP A 1 100 ? -18.915 17.419 -17.469 1.00 58.19 100 ASP A O 1
ATOM 825 N N . GLY A 1 101 ? -19.403 16.073 -19.213 1.00 51.41 101 GLY A N 1
ATOM 826 C CA . GLY A 1 101 ? -18.118 15.403 -19.269 1.00 51.41 101 GLY A CA 1
ATOM 827 C C . GLY A 1 101 ? -17.009 16.399 -19.567 1.00 51.41 101 GLY A C 1
ATOM 828 O O . GLY A 1 101 ? -16.555 16.506 -20.697 1.00 51.41 101 GLY A O 1
ATOM 829 N N . SER A 1 102 ? -16.496 17.081 -18.548 1.00 43.47 102 SER A N 1
ATOM 830 C CA . SER A 1 102 ? -15.185 17.707 -18.590 1.00 43.47 102 SER A CA 1
ATOM 831 C C . SER A 1 102 ? -14.126 16.644 -18.282 1.00 43.47 102 SER A C 1
ATOM 833 O O . SER A 1 102 ? -13.231 16.868 -17.478 1.00 43.47 102 SER A O 1
ATOM 835 N N . ASN A 1 103 ? -14.218 15.490 -18.952 1.00 41.38 103 ASN A N 1
ATOM 836 C CA . ASN A 1 103 ? -13.061 14.630 -19.203 1.00 41.38 103 ASN A CA 1
ATOM 837 C C . ASN A 1 103 ? -12.228 15.183 -20.365 1.00 41.38 103 ASN A C 1
ATOM 839 O O . ASN A 1 103 ? -11.397 14.483 -20.936 1.00 41.38 103 ASN A O 1
ATOM 843 N N . ASN A 1 104 ? -12.351 16.483 -20.644 1.00 37.22 104 ASN A N 1
ATOM 844 C CA . ASN A 1 104 ? -11.161 17.243 -20.950 1.00 37.22 104 ASN A CA 1
ATOM 845 C C . ASN A 1 104 ? -10.277 17.192 -19.691 1.00 37.22 104 ASN A C 1
ATOM 847 O O . ASN A 1 104 ? -10.190 18.161 -18.937 1.00 37.22 104 ASN A O 1
ATOM 851 N N . TYR A 1 105 ? -9.538 16.085 -19.519 1.00 41.97 105 TYR A N 1
ATOM 852 C CA . TYR A 1 105 ? -8.105 16.253 -19.309 1.00 41.97 105 TYR A CA 1
ATOM 853 C C . TYR A 1 105 ? -7.741 17.419 -20.215 1.00 41.97 105 TYR A C 1
ATOM 855 O O . TYR A 1 105 ? -8.016 17.338 -21.418 1.00 41.97 105 TYR A O 1
ATOM 863 N N . SER A 1 106 ? -7.311 18.557 -19.652 1.00 34.47 106 SER A N 1
ATOM 864 C CA . SER A 1 106 ? -6.809 19.636 -20.503 1.00 34.47 106 SER A CA 1
ATOM 865 C C . SER A 1 106 ? -5.922 18.947 -21.530 1.00 34.47 106 SER A C 1
ATOM 867 O O . SER A 1 106 ? -5.106 18.145 -21.062 1.00 34.47 106 SER A O 1
ATOM 869 N N . PRO A 1 107 ? -6.142 19.120 -22.849 1.00 34.91 107 PRO A N 1
ATOM 870 C CA . PRO A 1 107 ? -5.369 18.402 -23.852 1.00 34.91 107 PRO A CA 1
ATOM 871 C C . PRO A 1 107 ? -3.918 18.517 -23.414 1.00 34.91 107 PRO A C 1
ATOM 873 O O . PRO A 1 107 ? -3.439 19.642 -23.236 1.00 34.91 107 PRO A O 1
ATOM 876 N N . GLY A 1 108 ? -3.344 17.371 -23.019 1.00 39.03 108 GLY A N 1
ATOM 877 C CA . GLY A 1 108 ? -2.114 17.329 -22.239 1.00 39.03 108 GLY A CA 1
ATOM 878 C C . GLY A 1 108 ? -1.118 18.220 -22.941 1.00 39.03 108 GLY A C 1
ATOM 879 O O . GLY A 1 108 ? -0.925 18.026 -24.134 1.00 39.03 108 GLY A O 1
ATOM 880 N N . PHE A 1 109 ? -0.642 19.256 -22.245 1.00 43.28 109 PHE A N 1
ATOM 881 C CA . PHE A 1 109 ? 0.241 20.301 -22.762 1.00 43.28 109 PHE A CA 1
ATOM 882 C C . PHE A 1 109 ? 0.152 20.523 -24.288 1.00 43.28 109 PHE A C 1
ATOM 884 O O . PHE A 1 109 ? 0.807 19.832 -25.072 1.00 43.28 109 PHE A O 1
ATOM 891 N N . GLU A 1 110 ? -0.509 21.599 -24.730 1.00 43.44 110 GLU A N 1
ATOM 892 C CA . GLU A 1 110 ? 0.003 22.277 -25.926 1.00 43.44 110 GLU A CA 1
ATOM 893 C C . GLU A 1 110 ? 1.498 22.497 -25.684 1.00 43.44 110 GLU A C 1
ATOM 895 O O . GLU A 1 110 ? 1.862 23.220 -24.753 1.00 43.44 110 GLU A O 1
ATOM 900 N N . LYS A 1 111 ? 2.342 21.779 -26.440 1.00 44.59 111 LYS A N 1
ATOM 901 C CA . LYS A 1 111 ? 3.803 21.784 -26.338 1.00 44.59 111 LYS A CA 1
ATOM 902 C C . LYS A 1 111 ? 4.304 23.197 -26.054 1.00 44.59 111 LYS A C 1
ATOM 904 O O . LYS A 1 111 ? 4.492 23.995 -26.968 1.00 44.59 111 LYS A O 1
ATOM 909 N N . LYS A 1 112 ? 4.592 23.503 -24.793 1.00 42.50 112 LYS A N 1
ATOM 910 C CA . LYS A 1 112 ? 5.457 24.629 -24.451 1.00 42.50 112 LYS A CA 1
ATOM 911 C C . LYS A 1 112 ? 6.884 24.110 -24.466 1.00 42.50 112 LYS A C 1
ATOM 913 O O . LYS A 1 112 ? 7.552 24.053 -23.441 1.00 42.50 112 LYS A O 1
ATOM 918 N N . GLU A 1 113 ? 7.329 23.678 -25.640 1.00 45.69 113 GLU A N 1
ATOM 919 C CA . GLU A 1 113 ? 8.751 23.494 -25.891 1.00 45.69 113 GLU A CA 1
ATOM 920 C C . GLU A 1 113 ? 9.324 24.832 -26.353 1.00 45.69 113 GLU A C 1
ATOM 922 O O . GLU A 1 113 ? 8.907 25.404 -27.357 1.00 45.69 113 GLU A O 1
ATOM 927 N N . SER A 1 114 ? 10.300 25.328 -25.600 1.00 39.88 114 SER A N 1
ATOM 928 C CA . SER A 1 114 ? 11.281 26.292 -26.080 1.00 39.88 114 SER A CA 1
ATOM 929 C C . SER A 1 114 ? 12.618 25.554 -26.208 1.00 39.88 114 SER A C 1
ATOM 931 O O . SER A 1 114 ? 13.356 25.471 -25.226 1.00 39.88 114 SER A O 1
ATOM 933 N N . GLY A 1 115 ? 12.908 24.968 -27.376 1.00 53.19 115 GLY A N 1
ATOM 934 C CA . GLY A 1 115 ? 14.224 24.385 -27.685 1.00 53.19 115 GLY A CA 1
ATOM 935 C C . GLY A 1 115 ? 14.237 23.301 -28.774 1.00 53.19 115 GLY A C 1
ATOM 936 O O . GLY A 1 115 ? 13.261 22.578 -28.948 1.00 53.19 115 GLY A O 1
ATOM 937 N N . ASP A 1 116 ? 15.375 23.179 -29.469 1.00 53.84 116 ASP A N 1
ATOM 938 C CA . ASP A 1 116 ? 15.675 22.163 -30.492 1.00 53.84 116 ASP A CA 1
ATOM 939 C C . ASP A 1 116 ? 16.023 20.804 -29.844 1.00 53.84 116 ASP A C 1
ATOM 941 O O . ASP A 1 116 ? 17.194 20.442 -29.725 1.00 53.84 116 ASP A O 1
ATOM 945 N N . CYS A 1 117 ? 15.032 20.046 -29.369 1.00 57.72 117 CYS A N 1
ATOM 946 C CA . CYS A 1 117 ? 15.255 18.694 -28.837 1.00 57.72 117 CYS A CA 1
ATOM 947 C C . CYS A 1 117 ? 14.389 17.647 -29.546 1.00 57.72 117 CYS A C 1
ATOM 949 O O . CYS A 1 117 ? 13.271 17.933 -29.975 1.00 57.72 117 CYS A O 1
ATOM 951 N N . ASN A 1 118 ? 14.907 16.421 -29.668 1.00 65.88 118 ASN A N 1
ATOM 952 C CA . ASN A 1 118 ? 14.129 15.294 -30.182 1.00 65.88 118 ASN A CA 1
ATOM 953 C C . ASN A 1 118 ? 13.268 14.737 -29.043 1.00 65.88 118 ASN A C 1
ATOM 955 O O . ASN A 1 118 ? 13.812 14.251 -28.050 1.00 65.88 118 ASN A O 1
ATOM 959 N N . ALA A 1 119 ? 11.943 14.811 -29.181 1.00 71.06 119 ALA A N 1
ATOM 960 C CA . ALA A 1 119 ? 10.998 14.325 -28.178 1.00 71.06 119 ALA A CA 1
ATOM 961 C C . ALA A 1 119 ? 10.556 12.880 -28.473 1.00 71.06 119 ALA A C 1
ATOM 963 O O . ALA A 1 119 ? 10.002 12.605 -29.541 1.00 71.06 119 ALA A O 1
ATOM 964 N N . LEU A 1 120 ? 10.764 11.971 -27.515 1.00 72.00 120 LEU A N 1
ATOM 965 C CA . LEU A 1 120 ? 10.209 10.613 -27.521 1.00 72.00 120 LEU A CA 1
ATOM 966 C C . LEU A 1 120 ? 9.138 10.478 -26.439 1.00 72.00 120 LEU A C 1
ATOM 968 O O . LEU A 1 120 ? 9.439 10.544 -25.244 1.00 72.00 120 LEU A O 1
ATOM 972 N N . ASN A 1 121 ? 7.899 10.252 -26.869 1.00 74.56 121 ASN A N 1
ATOM 973 C CA . ASN A 1 121 ? 6.753 10.131 -25.975 1.00 74.56 121 ASN A CA 1
ATOM 974 C C . ASN A 1 121 ? 6.465 8.666 -25.642 1.00 74.56 121 ASN A C 1
ATOM 976 O O . ASN A 1 121 ? 6.515 7.808 -26.524 1.00 74.56 121 ASN A O 1
ATOM 980 N N . ALA A 1 122 ? 6.114 8.394 -24.390 1.00 69.50 122 ALA A N 1
ATOM 981 C CA . ALA A 1 122 ? 5.641 7.088 -23.950 1.00 69.50 122 ALA A CA 1
ATOM 982 C C . ALA A 1 122 ? 4.573 7.241 -22.860 1.00 69.50 122 ALA A C 1
ATOM 984 O O . ALA A 1 122 ? 4.491 8.270 -22.193 1.00 69.50 122 ALA A O 1
ATOM 985 N N . CYS A 1 123 ? 3.759 6.206 -22.678 1.00 71.12 123 CYS A N 1
ATOM 986 C CA . CYS A 1 123 ? 2.762 6.132 -21.618 1.00 71.12 123 CYS A CA 1
ATOM 987 C C . CYS A 1 123 ? 2.898 4.786 -20.897 1.00 71.12 123 CYS A C 1
ATOM 989 O O . CYS A 1 123 ? 3.101 3.758 -21.545 1.00 71.12 123 CYS A O 1
ATOM 991 N N . TYR A 1 124 ? 2.815 4.803 -19.570 1.00 73.88 124 TYR A N 1
ATOM 992 C CA . TYR A 1 124 ? 2.901 3.628 -18.703 1.00 73.88 124 TYR A CA 1
ATOM 993 C C . TYR A 1 124 ? 1.735 3.655 -17.721 1.00 73.88 124 TYR A C 1
ATOM 995 O O . TYR A 1 124 ? 1.414 4.716 -17.198 1.00 73.88 124 TYR A O 1
ATOM 1003 N N . GLU A 1 125 ? 1.133 2.513 -17.419 1.00 69.62 125 GLU A N 1
ATOM 1004 C CA . GLU A 1 125 ? 0.039 2.401 -16.460 1.00 69.62 125 GLU A CA 1
ATOM 1005 C C . GLU A 1 125 ? 0.395 1.392 -15.363 1.00 69.62 125 GLU A C 1
ATOM 1007 O O . GLU A 1 125 ? 0.728 0.239 -15.606 1.00 69.62 125 GLU A O 1
ATOM 1012 N N . PHE A 1 126 ? 0.329 1.808 -14.108 1.00 69.88 126 PHE A N 1
ATOM 1013 C CA . PHE A 1 126 ? 0.566 0.920 -12.977 1.00 69.88 126 PHE A CA 1
ATOM 1014 C C . PHE A 1 126 ? -0.683 0.889 -12.124 1.00 69.88 126 PHE A C 1
ATOM 1016 O O . PHE A 1 126 ? -1.102 1.923 -11.619 1.00 69.88 126 PHE A O 1
ATOM 1023 N N . SER A 1 127 ? -1.275 -0.287 -11.973 1.00 62.00 127 SER A N 1
ATOM 1024 C CA . SER A 1 127 ? -2.373 -0.515 -11.042 1.00 62.00 127 SER A CA 1
ATOM 1025 C C . SER A 1 127 ? -1.823 -1.062 -9.731 1.00 62.00 127 SER A C 1
ATOM 1027 O O . SER A 1 127 ? -1.044 -2.020 -9.709 1.00 62.00 127 SER A O 1
ATOM 1029 N N . ASP A 1 128 ? -2.239 -0.475 -8.617 1.00 59.03 128 ASP A N 1
ATOM 1030 C CA . ASP A 1 128 ? -1.979 -1.064 -7.314 1.00 59.03 128 ASP A CA 1
ATOM 1031 C C . ASP A 1 128 ? -2.764 -2.367 -7.190 1.00 59.03 128 ASP A C 1
ATOM 1033 O O . ASP A 1 128 ? -3.980 -2.377 -6.995 1.00 59.03 128 ASP A O 1
ATOM 1037 N N . TYR A 1 129 ? -2.066 -3.494 -7.270 1.00 53.66 129 TYR A N 1
ATOM 1038 C CA . TYR A 1 129 ? -2.684 -4.766 -6.947 1.00 53.66 129 TYR A CA 1
ATOM 1039 C C . TYR A 1 129 ? -2.863 -4.915 -5.440 1.00 53.66 129 TYR A C 1
ATOM 1041 O O . TYR A 1 129 ? -1.894 -5.029 -4.686 1.00 53.66 129 TYR A O 1
ATOM 1049 N N . ASN A 1 130 ? -4.121 -4.970 -5.011 1.00 54.91 130 ASN A N 1
ATOM 1050 C CA . ASN A 1 130 ? -4.497 -5.336 -3.655 1.00 54.91 130 ASN A CA 1
ATOM 1051 C C . ASN A 1 130 ? -4.957 -6.800 -3.634 1.00 54.91 130 ASN A C 1
ATOM 1053 O O . ASN A 1 130 ? -6.148 -7.087 -3.730 1.00 54.91 130 ASN A O 1
ATOM 1057 N N . SER A 1 131 ? -4.030 -7.749 -3.458 1.00 50.75 131 SER A N 1
ATOM 1058 C CA . SER A 1 131 ? -4.413 -9.081 -2.973 1.00 50.75 131 SER A CA 1
ATOM 1059 C C . SER A 1 131 ? -4.750 -8.973 -1.498 1.00 50.75 131 SER A C 1
ATOM 1061 O O . SER A 1 131 ? -3.887 -9.167 -0.646 1.00 50.75 131 SER A O 1
ATOM 1063 N N . PHE A 1 132 ? -5.996 -8.649 -1.177 1.00 62.38 132 PHE A N 1
ATOM 1064 C CA . PHE A 1 132 ? -6.523 -8.960 0.142 1.00 62.38 132 PHE A CA 1
ATOM 1065 C C . PHE A 1 132 ? -7.204 -10.335 0.067 1.00 62.38 132 PHE A C 1
ATOM 1067 O O . PHE A 1 132 ? -8.096 -10.517 -0.768 1.00 62.38 132 PHE A O 1
ATOM 1074 N N . PRO A 1 133 ? -6.747 -11.330 0.849 1.00 58.34 133 PRO A N 1
ATOM 1075 C CA . PRO A 1 133 ? -7.204 -12.704 0.711 1.00 58.34 133 PRO A CA 1
ATOM 1076 C C . PRO A 1 133 ? -8.562 -12.912 1.384 1.00 58.34 133 PRO A C 1
ATOM 1078 O O . PRO A 1 133 ? -9.282 -13.826 0.989 1.00 58.34 133 PRO A O 1
ATOM 1081 N N . ASP A 1 134 ? -8.926 -12.072 2.360 1.00 71.62 134 ASP A N 1
ATOM 1082 C CA . ASP A 1 134 ? -10.196 -12.210 3.063 1.00 71.62 134 ASP A CA 1
ATOM 1083 C C . ASP A 1 134 ? -11.352 -11.657 2.216 1.00 71.62 134 ASP A C 1
ATOM 1085 O O . ASP A 1 134 ? -11.266 -10.601 1.583 1.00 71.62 134 ASP A O 1
ATOM 1089 N N . ASP A 1 135 ? -12.485 -12.357 2.257 1.00 81.25 135 ASP A N 1
ATOM 1090 C CA . ASP A 1 135 ? -13.688 -11.985 1.507 1.00 81.25 135 ASP A CA 1
ATOM 1091 C C . ASP A 1 135 ? -14.442 -10.788 2.109 1.00 81.25 135 ASP A C 1
ATOM 1093 O O . ASP A 1 135 ? -15.368 -10.253 1.482 1.00 81.25 135 ASP A O 1
ATOM 1097 N N . PHE A 1 136 ? -14.081 -10.372 3.327 1.00 87.06 136 PHE A N 1
ATOM 1098 C CA . PHE A 1 136 ? -14.703 -9.245 4.008 1.00 87.06 136 PHE A CA 1
ATOM 1099 C C . PHE A 1 136 ? -13.781 -8.553 5.021 1.00 87.06 136 PHE A C 1
ATOM 1101 O O . PHE A 1 136 ? -12.832 -9.134 5.538 1.00 87.06 136 PHE A O 1
ATOM 1108 N N . ILE A 1 137 ? -14.125 -7.307 5.349 1.00 89.00 137 ILE A N 1
ATOM 1109 C CA . ILE A 1 137 ? -13.574 -6.522 6.457 1.00 89.00 137 ILE A CA 1
ATOM 1110 C C . ILE A 1 137 ? -14.719 -6.209 7.420 1.00 89.00 137 ILE A C 1
ATOM 1112 O O . ILE A 1 137 ? -15.797 -5.788 6.996 1.00 89.00 137 ILE A O 1
ATOM 1116 N N . LEU A 1 138 ? -14.482 -6.408 8.717 1.00 92.50 138 LEU A N 1
ATOM 1117 C CA . LEU A 1 138 ? -15.427 -6.092 9.786 1.00 92.50 138 LEU A CA 1
ATOM 1118 C C . LEU A 1 138 ? -14.814 -5.057 10.727 1.00 92.50 138 LEU A C 1
ATOM 1120 O O . LEU A 1 138 ? -13.723 -5.262 11.257 1.00 92.50 138 LEU A O 1
ATOM 1124 N N . VAL A 1 139 ? -15.556 -3.980 10.963 1.00 94.38 139 VAL A N 1
ATOM 1125 C CA . VAL A 1 139 ? -15.224 -2.941 11.937 1.00 94.38 139 VAL A CA 1
ATOM 1126 C C . VAL A 1 139 ? -16.348 -2.857 12.958 1.00 94.38 139 VAL A C 1
ATOM 1128 O O . VAL A 1 139 ? -17.507 -2.658 12.593 1.00 94.38 13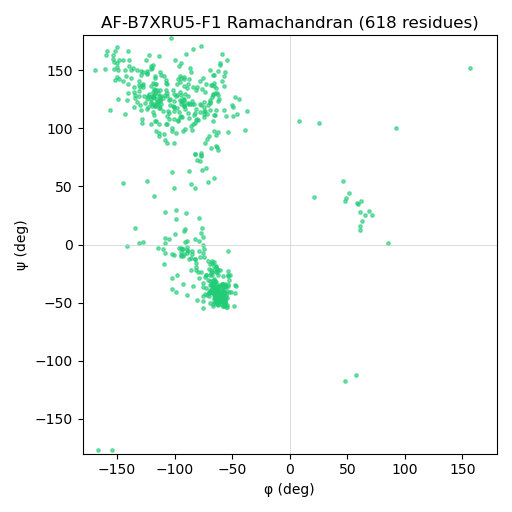9 VAL A O 1
ATOM 1131 N N . LYS A 1 140 ? -16.018 -2.987 14.243 1.00 95.31 140 LYS A N 1
ATOM 1132 C CA . LYS A 1 140 ? -16.988 -2.849 15.337 1.00 95.31 140 LYS A CA 1
ATOM 1133 C C . LYS A 1 140 ? -16.757 -1.549 16.071 1.00 95.31 140 LYS A C 1
ATOM 1135 O O . LYS A 1 140 ? -15.623 -1.238 16.419 1.00 95.31 140 LYS A O 1
ATOM 1140 N N . ILE A 1 141 ? -17.826 -0.800 16.315 1.00 95.94 141 ILE A N 1
ATOM 1141 C CA . ILE A 1 141 ? -17.750 0.515 16.951 1.00 95.94 141 ILE A CA 1
ATOM 1142 C C . ILE A 1 141 ? -18.828 0.629 18.006 1.00 95.94 141 ILE A C 1
ATOM 1144 O O . ILE A 1 141 ? -19.997 0.342 17.745 1.00 95.94 141 ILE A O 1
ATOM 1148 N N . PHE A 1 142 ? -18.445 1.070 19.197 1.00 93.62 142 PHE A N 1
ATOM 1149 C CA . PHE A 1 142 ? -19.403 1.437 20.226 1.00 93.62 142 PHE A CA 1
ATOM 1150 C C . PHE A 1 142 ? -18.840 2.482 21.180 1.00 93.62 142 PHE A C 1
ATOM 1152 O O . PHE A 1 142 ? -17.635 2.549 21.431 1.00 93.62 142 PHE A O 1
ATOM 1159 N N . PHE A 1 143 ? -19.748 3.280 21.730 1.00 92.19 143 PHE A N 1
ATOM 1160 C CA . PHE A 1 143 ? -19.456 4.183 22.829 1.00 92.19 143 PHE A CA 1
ATOM 1161 C C . PHE A 1 143 ? -19.750 3.478 24.155 1.00 92.19 143 PHE A C 1
ATOM 1163 O O . PHE A 1 143 ? -20.854 2.976 24.364 1.00 92.19 143 PHE A O 1
ATOM 1170 N N . ASP A 1 144 ? -18.758 3.440 25.040 1.00 87.62 144 ASP A N 1
ATOM 1171 C CA . ASP A 1 144 ? -18.898 3.009 26.430 1.00 87.62 144 ASP A CA 1
ATOM 1172 C C . ASP A 1 144 ? -18.663 4.210 27.350 1.00 87.62 144 ASP A C 1
ATOM 1174 O O . ASP A 1 144 ? -17.527 4.589 27.665 1.00 87.62 144 ASP A O 1
ATOM 1178 N N . SER A 1 145 ? -19.767 4.840 27.753 1.00 84.81 145 SER A N 1
ATOM 1179 C CA . SER A 1 145 ? -19.768 6.128 28.449 1.00 84.81 145 SER A CA 1
ATOM 1180 C C . SER A 1 145 ? -19.062 7.207 27.609 1.00 84.81 145 SER A C 1
ATOM 1182 O O . SER A 1 145 ? -19.557 7.580 26.550 1.00 84.81 145 SER A O 1
ATOM 1184 N N . GLU A 1 146 ? -17.902 7.700 28.047 1.00 85.69 146 GLU A N 1
ATOM 1185 C CA . GLU A 1 146 ? -17.095 8.674 27.300 1.00 85.69 146 GLU A CA 1
ATOM 1186 C C . GLU A 1 146 ? -16.023 8.017 26.415 1.00 85.69 146 GLU A C 1
ATOM 1188 O O . GLU A 1 146 ? -15.300 8.718 25.706 1.00 85.69 146 GLU A O 1
ATOM 1193 N N . ASN A 1 147 ? -15.884 6.687 26.471 1.00 90.44 147 ASN A N 1
ATOM 1194 C CA . ASN A 1 147 ? -14.900 5.953 25.686 1.00 90.44 147 ASN A CA 1
ATOM 1195 C C . ASN A 1 147 ? -15.473 5.584 24.322 1.00 90.44 147 ASN A C 1
ATOM 1197 O O . ASN A 1 147 ? -16.598 5.097 24.226 1.00 90.44 147 ASN A O 1
ATOM 1201 N N . LEU A 1 148 ? -14.662 5.732 23.282 1.00 94.94 148 LEU A N 1
ATOM 1202 C CA . LEU A 1 148 ? -14.932 5.176 21.964 1.00 94.94 148 LEU A CA 1
ATOM 1203 C C . LEU A 1 148 ? -14.090 3.917 21.794 1.00 94.94 148 LEU A C 1
ATOM 1205 O O . LEU A 1 148 ? -12.862 3.989 21.842 1.00 94.94 148 LEU A O 1
ATOM 1209 N N . ILE A 1 149 ? -14.743 2.777 21.592 1.00 93.44 149 ILE A N 1
ATOM 1210 C CA . ILE A 1 149 ? -14.079 1.492 21.381 1.00 93.44 149 ILE A CA 1
ATOM 1211 C C . ILE A 1 149 ? -14.281 1.080 19.925 1.00 93.44 149 ILE A C 1
ATOM 1213 O O . ILE A 1 149 ? -15.411 1.043 19.431 1.00 93.44 149 ILE A O 1
ATOM 1217 N N . ILE A 1 150 ? -13.169 0.803 19.246 1.00 93.62 150 ILE A N 1
ATOM 1218 C CA . ILE A 1 150 ? -13.112 0.401 17.843 1.00 93.62 150 ILE A CA 1
ATOM 1219 C C . ILE A 1 150 ? -12.340 -0.914 17.759 1.00 93.62 150 ILE A C 1
ATOM 1221 O O . ILE A 1 150 ? -11.172 -0.960 18.131 1.00 93.62 150 ILE A O 1
ATOM 1225 N N . ASP A 1 151 ? -12.961 -1.956 17.220 1.00 91.31 151 ASP A N 1
ATOM 1226 C CA . ASP A 1 151 ? -12.268 -3.190 16.850 1.00 91.31 151 ASP A CA 1
ATOM 1227 C C . ASP A 1 151 ? -12.124 -3.216 15.322 1.00 91.31 151 ASP A C 1
ATOM 1229 O O . ASP A 1 151 ? -13.131 -3.268 14.609 1.00 91.31 151 ASP A O 1
ATOM 1233 N N . ALA A 1 152 ? -10.894 -3.120 14.807 1.00 87.88 152 ALA A N 1
ATOM 1234 C CA . ALA A 1 152 ? -10.625 -3.007 13.369 1.00 87.88 152 ALA A CA 1
ATOM 1235 C C . ALA A 1 152 ? -9.185 -3.396 13.013 1.00 87.88 152 ALA A C 1
ATOM 1237 O O . ALA A 1 152 ? -8.271 -3.153 13.792 1.00 87.88 152 ALA A O 1
ATOM 1238 N N . ASN A 1 153 ? -8.958 -3.905 11.800 1.00 82.00 153 ASN A N 1
ATOM 1239 C CA . ASN A 1 153 ? -7.605 -4.110 11.271 1.00 82.00 153 ASN A CA 1
ATOM 1240 C C . ASN A 1 153 ? -7.073 -2.788 10.697 1.00 82.00 153 ASN A C 1
ATOM 1242 O O . ASN A 1 153 ? -7.508 -2.362 9.620 1.00 82.00 153 ASN A O 1
ATOM 1246 N N . VAL A 1 154 ? -6.168 -2.124 11.424 1.00 80.62 154 VAL A N 1
ATOM 1247 C CA . VAL A 1 154 ? -5.601 -0.813 11.058 1.00 80.62 154 VAL A CA 1
ATOM 1248 C C . VAL A 1 154 ? -4.155 -0.652 11.541 1.00 80.62 154 VAL A C 1
ATOM 1250 O O . VAL A 1 154 ? -3.822 -1.058 12.649 1.00 80.62 154 VAL A O 1
ATOM 1253 N N . ASP A 1 155 ? -3.313 0.000 10.731 1.00 73.94 155 ASP A N 1
ATOM 1254 C CA . ASP A 1 155 ? -1.916 0.313 11.090 1.00 73.94 155 ASP A CA 1
ATOM 1255 C C . ASP A 1 155 ? -1.722 1.749 11.599 1.00 73.94 155 ASP A C 1
ATOM 1257 O O . ASP A 1 155 ? -1.004 1.973 12.567 1.00 73.94 155 ASP A O 1
ATOM 1261 N N . ASN A 1 156 ? -2.371 2.743 10.983 1.00 77.69 156 ASN A N 1
ATOM 1262 C CA . ASN A 1 156 ? -2.141 4.162 11.294 1.00 77.69 156 ASN A CA 1
ATOM 1263 C C . ASN A 1 156 ? -3.003 4.645 12.475 1.00 77.69 156 ASN A C 1
ATOM 1265 O O . ASN A 1 156 ? -3.729 5.640 12.374 1.00 77.69 156 ASN A O 1
ATOM 1269 N N . ILE A 1 157 ? -2.943 3.922 13.598 1.00 81.12 157 ILE A N 1
ATOM 1270 C CA . ILE A 1 157 ? -3.792 4.138 14.780 1.00 81.12 157 ILE A CA 1
ATOM 1271 C C . ILE A 1 157 ? -3.668 5.569 15.308 1.00 81.12 157 ILE A C 1
ATOM 1273 O O . ILE A 1 157 ? -4.681 6.224 15.550 1.00 81.12 157 ILE A O 1
ATOM 1277 N N . SER A 1 158 ? -2.448 6.085 15.445 1.00 78.25 158 SER A N 1
ATOM 1278 C CA . SER A 1 158 ? -2.200 7.432 15.969 1.00 78.25 158 SER A CA 1
ATOM 1279 C C . SER A 1 158 ? -2.864 8.529 15.138 1.00 78.25 158 SER A C 1
ATOM 1281 O O . SER A 1 158 ? -3.511 9.425 15.686 1.00 78.25 158 SER A O 1
ATOM 1283 N N . PHE A 1 159 ? -2.766 8.428 13.809 1.00 81.19 159 PHE A N 1
ATOM 1284 C CA . PHE A 1 159 ? -3.459 9.338 12.899 1.00 81.19 159 PHE A CA 1
ATOM 1285 C C . PHE A 1 159 ? -4.971 9.216 13.037 1.00 81.19 159 PHE A C 1
ATOM 1287 O O . PHE A 1 159 ? -5.659 10.228 13.146 1.00 81.19 159 PHE A O 1
ATOM 1294 N N . LEU A 1 160 ? -5.487 7.990 13.086 1.00 87.19 160 LEU A N 1
ATOM 1295 C CA . LEU A 1 160 ? -6.914 7.756 13.223 1.00 87.19 160 LEU A CA 1
ATOM 1296 C C . LEU A 1 160 ? -7.459 8.340 14.537 1.00 87.19 160 LEU A C 1
ATOM 1298 O O . LEU A 1 160 ? -8.475 9.030 14.511 1.00 87.19 160 LEU A O 1
ATOM 1302 N N . LYS A 1 161 ? -6.767 8.155 15.671 1.00 88.19 161 LYS A N 1
ATOM 1303 C CA . LYS A 1 161 ? -7.147 8.776 16.954 1.00 88.19 161 LYS A CA 1
ATOM 1304 C C . LYS A 1 161 ? -7.134 10.297 16.877 1.00 88.19 161 LYS A C 1
ATOM 1306 O O . LYS A 1 161 ? -8.065 10.933 17.363 1.00 88.19 161 LYS A O 1
ATOM 1311 N N . PHE A 1 162 ? -6.098 10.880 16.269 1.00 84.38 162 PHE A N 1
ATOM 1312 C CA . PHE A 1 162 ? -6.029 12.324 16.052 1.00 84.38 162 PHE A CA 1
ATOM 1313 C C . PHE A 1 162 ? -7.223 12.812 15.229 1.00 84.38 162 PHE A C 1
ATOM 1315 O O . PHE A 1 162 ? -7.958 13.689 15.672 1.00 84.38 162 PHE A O 1
ATOM 1322 N N . PHE A 1 163 ? -7.456 12.191 14.075 1.00 88.06 163 PHE A N 1
ATOM 1323 C CA . PHE A 1 163 ? -8.533 12.553 13.168 1.00 88.06 163 PHE A CA 1
ATOM 1324 C C . PHE A 1 163 ? -9.909 12.451 13.833 1.00 88.06 163 PHE A C 1
ATOM 1326 O O . PHE A 1 163 ? -10.731 13.362 13.714 1.00 88.06 163 PHE A O 1
ATOM 1333 N N . ILE A 1 164 ? -10.150 11.359 14.562 1.00 92.75 164 ILE A N 1
ATOM 1334 C CA . ILE A 1 164 ? -11.402 11.147 15.286 1.00 92.75 164 ILE A CA 1
ATOM 1335 C C . ILE A 1 164 ? -11.577 12.203 16.382 1.00 92.75 164 ILE A C 1
ATOM 1337 O O . ILE A 1 164 ? -12.669 12.748 16.536 1.00 92.75 164 ILE A O 1
ATOM 1341 N N . SER A 1 165 ? -10.516 12.511 17.128 1.00 90.81 165 SER A N 1
ATOM 1342 C CA . SER A 1 165 ? -10.558 13.508 18.198 1.00 90.81 165 SER A CA 1
ATOM 1343 C C . SER A 1 165 ? -10.950 14.888 17.674 1.00 90.81 165 SER A C 1
ATOM 1345 O O . SER A 1 165 ? -11.843 15.517 18.239 1.00 90.81 165 SER A O 1
ATOM 1347 N N . GLU A 1 166 ? -10.342 15.327 16.570 1.00 88.00 166 GLU A N 1
ATOM 1348 C CA . GLU A 1 166 ? -10.617 16.634 15.954 1.00 88.00 166 GLU A CA 1
ATOM 1349 C C . GLU A 1 166 ? -12.046 16.746 15.401 1.00 88.00 166 GLU A C 1
ATOM 1351 O O . GLU A 1 166 ? -12.629 17.830 15.392 1.00 88.00 166 GLU A O 1
ATOM 1356 N N . ASN A 1 167 ? -12.632 15.633 14.951 1.00 93.31 167 ASN A N 1
ATOM 1357 C CA . ASN A 1 167 ? -13.910 15.647 14.239 1.00 93.31 167 ASN A CA 1
ATOM 1358 C C . ASN A 1 167 ? -15.125 15.231 15.077 1.00 93.31 167 ASN A C 1
ATOM 1360 O O . ASN A 1 167 ? -16.237 15.684 14.809 1.00 93.31 167 ASN A O 1
ATOM 1364 N N . PHE A 1 168 ? -14.950 14.377 16.089 1.00 93.12 168 PHE A N 1
ATOM 1365 C CA . PHE A 1 168 ? -16.069 13.799 16.845 1.00 93.12 168 PHE A CA 1
ATOM 1366 C C . PHE A 1 168 ? -16.131 14.233 18.310 1.00 93.12 168 PHE A C 1
ATOM 1368 O O . PHE A 1 168 ? -17.106 13.882 18.987 1.00 93.12 168 PHE A O 1
ATOM 1375 N N . GLY A 1 169 ? -15.153 15.020 18.777 1.00 87.50 169 GLY A N 1
ATOM 1376 C CA . GLY A 1 169 ? -15.103 15.557 20.140 1.00 87.50 169 GLY A CA 1
ATOM 1377 C C . GLY A 1 169 ? -14.803 14.500 21.205 1.00 87.50 169 GLY A C 1
ATOM 1378 O O . GLY A 1 169 ? -15.216 14.652 22.351 1.00 87.50 169 GLY A O 1
ATOM 1379 N N . VAL A 1 170 ? -14.134 13.409 20.822 1.00 90.81 170 VAL A N 1
ATOM 1380 C CA . VAL A 1 170 ? -13.694 12.351 21.740 1.00 90.81 170 VAL A CA 1
ATOM 1381 C C . VAL A 1 170 ? -12.218 12.565 22.029 1.00 90.81 170 VAL A C 1
ATOM 1383 O O . VAL A 1 170 ? -11.408 12.503 21.110 1.00 90.81 170 VAL A O 1
ATOM 1386 N N . ASN A 1 171 ? -11.849 12.798 23.287 1.00 89.31 171 ASN A N 1
ATOM 1387 C CA . ASN A 1 171 ? -10.439 12.977 23.629 1.00 89.31 171 ASN A CA 1
ATOM 1388 C C . ASN A 1 171 ? -9.620 11.735 23.237 1.00 89.31 171 ASN A C 1
ATOM 1390 O O . ASN A 1 171 ? -10.071 10.604 23.430 1.00 89.31 171 ASN A O 1
ATOM 1394 N N . LYS A 1 172 ? -8.402 11.938 22.717 1.00 86.50 172 LYS A N 1
ATOM 1395 C CA . LYS A 1 172 ? -7.545 10.856 22.196 1.00 86.50 172 LYS A CA 1
ATOM 1396 C C . LYS A 1 172 ? -7.305 9.711 23.193 1.00 86.50 172 LYS A C 1
ATOM 1398 O O . LYS A 1 172 ? -7.236 8.558 22.781 1.00 86.50 172 LYS A O 1
ATOM 1403 N N . ASP A 1 173 ? -7.185 10.020 24.483 1.00 85.31 173 ASP A N 1
ATOM 1404 C CA . ASP A 1 173 ? -6.995 9.069 25.590 1.00 85.31 173 ASP A CA 1
ATOM 1405 C C . ASP A 1 173 ? -8.223 8.180 25.848 1.00 85.31 173 ASP A C 1
ATOM 1407 O O . ASP A 1 173 ? -8.095 7.084 26.391 1.00 85.31 173 ASP A O 1
ATOM 1411 N N . LYS A 1 174 ? -9.406 8.621 25.408 1.00 90.44 174 LYS A N 1
ATOM 1412 C CA . LYS A 1 174 ? -10.674 7.885 25.510 1.00 90.44 174 LYS A CA 1
ATOM 1413 C C . LYS A 1 174 ? -10.996 7.060 24.263 1.00 90.44 174 LYS A C 1
ATOM 1415 O O . LYS A 1 174 ? -11.993 6.340 24.248 1.00 90.44 174 LYS A O 1
ATOM 1420 N N . ILE A 1 175 ? -10.171 7.141 23.219 1.00 91.25 175 ILE A N 1
ATOM 1421 C CA . ILE A 1 175 ? -10.298 6.320 22.012 1.00 91.25 175 ILE A CA 1
ATOM 1422 C C . ILE A 1 175 ? -9.439 5.066 22.193 1.00 91.25 175 ILE A C 1
ATOM 1424 O O . ILE A 1 175 ? -8.219 5.168 22.330 1.00 91.25 175 ILE A O 1
ATOM 1428 N N . LYS A 1 176 ? -10.057 3.885 22.159 1.00 89.56 176 LYS A N 1
ATOM 1429 C CA . LYS A 1 176 ? -9.390 2.575 22.223 1.00 89.56 176 LYS A CA 1
ATOM 1430 C C . LYS A 1 176 ? -9.566 1.860 20.889 1.00 89.56 176 LYS A C 1
ATOM 1432 O O . LYS A 1 176 ? -10.700 1.702 20.440 1.00 89.56 176 LYS A O 1
ATOM 1437 N N . ILE A 1 177 ? -8.463 1.459 20.257 1.00 87.62 177 ILE A N 1
ATOM 1438 C CA . ILE A 1 177 ? -8.485 0.783 18.953 1.00 87.62 177 ILE A CA 1
ATOM 1439 C C . ILE A 1 177 ? -7.828 -0.586 19.104 1.00 87.62 177 ILE A C 1
ATOM 1441 O O . ILE A 1 177 ? -6.607 -0.692 19.147 1.00 87.62 177 ILE A O 1
ATOM 1445 N N . ASN A 1 178 ? -8.640 -1.638 19.148 1.00 83.50 178 ASN A N 1
ATOM 1446 C CA . ASN A 1 178 ? -8.156 -3.007 19.234 1.00 83.50 178 ASN A CA 1
ATOM 1447 C C . ASN A 1 178 ? -7.905 -3.547 17.818 1.00 83.50 178 ASN A C 1
ATOM 1449 O O . ASN A 1 178 ? -8.851 -3.817 17.071 1.00 83.50 178 ASN A O 1
ATOM 1453 N N . SER A 1 179 ? -6.634 -3.728 17.449 1.00 72.81 179 SER A N 1
ATOM 1454 C CA . SER A 1 179 ? -6.283 -4.388 16.185 1.00 72.81 179 SER A CA 1
ATOM 1455 C C . SER A 1 179 ? -6.504 -5.899 16.286 1.00 72.81 179 SER A C 1
ATOM 1457 O O . SER A 1 179 ? -5.888 -6.557 17.128 1.00 72.81 179 SER A O 1
ATOM 1459 N N . LEU A 1 180 ? -7.404 -6.445 15.460 1.00 62.38 180 LEU A N 1
ATOM 1460 C CA . LEU A 1 180 ? -7.821 -7.853 15.528 1.00 62.38 180 LEU A CA 1
ATOM 1461 C C . LEU A 1 180 ? -6.867 -8.788 14.765 1.00 62.38 180 LEU A C 1
ATOM 1463 O O . LEU A 1 180 ? -6.626 -9.896 15.232 1.00 62.38 180 LEU A O 1
ATOM 1467 N N . ASN A 1 181 ? -6.301 -8.339 13.639 1.00 59.66 181 ASN A N 1
ATOM 1468 C CA . ASN A 1 181 ? -5.316 -9.045 12.814 1.00 59.66 181 ASN A CA 1
ATOM 1469 C C . ASN A 1 181 ? -4.377 -8.031 12.130 1.00 59.66 181 ASN A C 1
ATOM 1471 O O . ASN A 1 181 ? -4.829 -7.152 11.401 1.00 59.66 181 ASN A O 1
ATOM 1475 N N . ASN A 1 182 ? -3.061 -8.178 12.318 1.00 53.56 182 ASN A N 1
ATOM 1476 C CA . ASN A 1 182 ? -2.050 -7.235 11.802 1.00 53.56 182 ASN A CA 1
ATOM 1477 C C . ASN A 1 182 ? -1.499 -7.611 10.412 1.00 53.56 182 ASN A C 1
ATOM 1479 O O . ASN A 1 182 ? -0.460 -7.098 10.005 1.00 53.56 182 ASN A O 1
ATOM 1483 N N . TYR A 1 183 ? -2.115 -8.559 9.703 1.00 53.22 183 TYR A N 1
ATOM 1484 C CA . TYR A 1 183 ? -1.630 -8.966 8.384 1.00 53.22 183 TYR A CA 1
ATOM 1485 C C . TYR A 1 183 ? -2.198 -8.028 7.313 1.00 53.22 183 TYR A C 1
ATOM 1487 O O . TYR A 1 183 ? -3.411 -7.917 7.168 1.00 53.22 183 TYR A O 1
ATOM 1495 N N . TRP A 1 184 ? -1.310 -7.362 6.569 1.00 55.19 184 TRP A N 1
ATOM 1496 C CA . TRP A 1 184 ? -1.634 -6.561 5.374 1.00 55.19 184 TRP A CA 1
ATOM 1497 C C . TRP A 1 184 ? -2.581 -5.369 5.627 1.00 55.19 184 TRP A C 1
ATOM 1499 O O . TRP A 1 184 ? -3.280 -4.911 4.729 1.00 55.19 184 TRP A O 1
ATOM 1509 N N . SER A 1 185 ? -2.576 -4.812 6.839 1.00 55.91 185 SER A N 1
ATOM 1510 C CA . SER A 1 185 ? -3.451 -3.709 7.267 1.00 55.91 185 SER A CA 1
ATOM 1511 C C . SER A 1 185 ? -3.259 -2.399 6.488 1.00 55.91 185 SER A C 1
ATOM 1513 O O . SER A 1 185 ? -4.181 -1.584 6.453 1.00 55.91 185 SER A O 1
ATOM 1515 N N . SER A 1 186 ? -2.110 -2.182 5.839 1.00 61.56 186 SER A N 1
ATOM 1516 C CA . SER A 1 186 ? -1.849 -0.976 5.040 1.00 61.56 186 SER A CA 1
ATOM 1517 C C . SER A 1 186 ? -2.609 -0.942 3.709 1.00 61.56 186 SER A C 1
ATOM 1519 O O . SER A 1 186 ? -3.099 0.119 3.327 1.00 61.56 186 SER A O 1
ATOM 1521 N N . SER A 1 187 ? -2.767 -2.076 3.013 1.00 66.50 187 SER A N 1
ATOM 1522 C CA . SER A 1 187 ? -3.471 -2.124 1.718 1.00 66.50 187 SER A CA 1
ATOM 1523 C C . SER A 1 187 ? -4.982 -1.928 1.864 1.00 66.50 187 SER A C 1
ATOM 1525 O O . SER A 1 187 ? -5.624 -1.344 0.994 1.00 66.50 187 SER A O 1
ATOM 1527 N N . ILE A 1 188 ? -5.550 -2.346 2.998 1.00 77.06 188 ILE A N 1
ATOM 1528 C CA . ILE A 1 188 ? -6.978 -2.190 3.312 1.00 77.06 188 ILE A CA 1
ATOM 1529 C C . ILE A 1 188 ? -7.301 -0.935 4.127 1.00 77.06 188 ILE A C 1
ATOM 1531 O O . ILE A 1 188 ? -8.475 -0.659 4.388 1.00 77.06 188 ILE A O 1
ATOM 1535 N N . PHE A 1 189 ? -6.293 -0.152 4.523 1.00 81.62 189 PHE A N 1
ATOM 1536 C CA . PHE A 1 189 ? -6.494 1.038 5.347 1.00 81.62 189 PHE A CA 1
ATOM 1537 C C . PHE A 1 189 ? -7.536 2.021 4.782 1.00 81.62 189 PHE A C 1
ATOM 1539 O O . PHE A 1 189 ? -8.356 2.482 5.576 1.00 81.62 189 PHE A O 1
ATOM 1546 N N . PRO A 1 190 ? -7.613 2.308 3.460 1.00 83.31 190 PRO A N 1
ATOM 1547 C CA . PRO A 1 190 ? -8.645 3.203 2.926 1.00 83.31 190 PRO A CA 1
ATOM 1548 C C . PRO A 1 190 ? -10.077 2.717 3.218 1.00 83.31 190 PRO A C 1
ATOM 1550 O O . PRO A 1 190 ? -10.978 3.530 3.452 1.00 83.31 190 PRO A O 1
ATOM 1553 N N . ILE A 1 191 ? -10.280 1.393 3.238 1.00 87.88 191 ILE A N 1
ATOM 1554 C CA . ILE A 1 191 ? -11.562 0.754 3.550 1.00 87.88 191 ILE A CA 1
ATOM 1555 C C . ILE A 1 191 ? -11.836 0.826 5.049 1.00 87.88 191 ILE A C 1
ATOM 1557 O O . ILE A 1 191 ? -12.876 1.347 5.452 1.00 87.88 191 ILE A O 1
ATOM 1561 N N . SER A 1 192 ? -10.898 0.348 5.875 1.00 89.50 192 SER A N 1
ATOM 1562 C CA . SER A 1 192 ? -11.038 0.371 7.335 1.00 89.50 192 SER A CA 1
ATOM 1563 C C . SER A 1 192 ? -11.262 1.795 7.848 1.00 89.50 192 SER A C 1
ATOM 1565 O O . SER A 1 192 ? -12.124 2.015 8.694 1.00 89.50 192 SER A O 1
ATOM 1567 N N . PHE A 1 193 ? -10.548 2.779 7.298 1.00 90.94 193 PHE A N 1
ATOM 1568 C CA . PHE A 1 193 ? -10.710 4.193 7.624 1.00 90.94 193 PHE A CA 1
ATOM 1569 C C . PHE A 1 193 ? -12.145 4.668 7.366 1.00 90.94 193 PHE A C 1
ATOM 1571 O O . PHE A 1 193 ? -12.794 5.168 8.281 1.00 90.94 193 PHE A O 1
ATOM 1578 N N . ASN A 1 194 ? -12.683 4.442 6.163 1.00 92.06 194 ASN A N 1
ATOM 1579 C CA . ASN A 1 194 ? -14.063 4.807 5.834 1.00 92.06 194 ASN A CA 1
ATOM 1580 C C . ASN A 1 194 ? -15.087 4.087 6.721 1.00 92.06 194 ASN A C 1
ATOM 1582 O O . ASN A 1 194 ? -15.984 4.728 7.272 1.00 92.06 194 ASN A O 1
ATOM 1586 N N . ALA A 1 195 ? -14.927 2.776 6.916 1.00 94.75 195 ALA A N 1
ATOM 1587 C CA . ALA A 1 195 ? -15.802 1.972 7.764 1.00 94.75 195 ALA A CA 1
ATOM 1588 C C . ALA A 1 195 ? -15.845 2.496 9.210 1.00 94.75 195 ALA A C 1
ATOM 1590 O O . ALA A 1 195 ? -16.919 2.579 9.809 1.00 94.75 195 ALA A O 1
ATOM 1591 N N . ILE A 1 196 ? -14.696 2.911 9.752 1.00 95.81 196 ILE A N 1
ATOM 1592 C CA . ILE A 1 196 ? -14.597 3.476 11.101 1.00 95.81 196 ILE A CA 1
ATOM 1593 C C . ILE A 1 196 ? -15.398 4.774 11.210 1.00 95.81 196 ILE A C 1
ATOM 1595 O O . ILE A 1 196 ? -16.207 4.937 12.121 1.00 95.81 196 ILE A O 1
ATOM 1599 N N . LEU A 1 197 ? -15.240 5.691 10.261 1.00 96.12 197 LEU A N 1
ATOM 1600 C CA . LEU A 1 197 ? -15.957 6.968 10.296 1.00 96.12 197 LEU A CA 1
ATOM 1601 C C . LEU A 1 197 ? -17.467 6.788 10.145 1.00 96.12 197 LEU A C 1
ATOM 1603 O O . LEU A 1 197 ? -18.240 7.393 10.889 1.00 96.12 197 LEU A O 1
ATOM 1607 N N . GLN A 1 198 ? -17.885 5.906 9.239 1.00 96.31 198 GLN A N 1
ATOM 1608 C CA . GLN A 1 198 ? -19.290 5.555 9.042 1.00 96.31 198 GLN A CA 1
ATOM 1609 C C . GLN A 1 198 ? -19.897 4.966 10.319 1.00 96.31 198 GLN A C 1
ATOM 1611 O O . GLN A 1 198 ? -20.949 5.419 10.774 1.00 96.31 198 GLN A O 1
ATOM 1616 N N . GLY A 1 199 ? -19.215 4.004 10.945 1.00 97.06 199 GLY A N 1
ATOM 1617 C CA . GLY A 1 199 ? -19.691 3.385 12.176 1.00 97.06 199 GLY A CA 1
ATOM 1618 C C . GLY A 1 199 ? -19.736 4.356 13.359 1.00 97.06 199 GLY A C 1
ATOM 1619 O O . GLY A 1 199 ? -20.671 4.273 14.150 1.00 97.06 199 GLY A O 1
ATOM 1620 N N . ILE A 1 200 ? -18.797 5.310 13.469 1.00 97.19 200 ILE A N 1
ATOM 1621 C CA . ILE A 1 200 ? -18.806 6.329 14.534 1.00 97.19 200 ILE A CA 1
ATOM 1622 C C . ILE A 1 200 ? -20.054 7.197 14.404 1.00 97.19 200 ILE A C 1
ATOM 1624 O O . ILE A 1 200 ? -20.758 7.407 15.394 1.00 97.19 200 ILE A O 1
ATOM 1628 N N . VAL A 1 201 ? -20.356 7.678 13.194 1.00 96.62 201 VAL A N 1
ATOM 1629 C CA . VAL A 1 201 ? -21.537 8.518 12.968 1.00 96.62 201 VAL A CA 1
ATOM 1630 C C . VAL A 1 201 ? -22.820 7.746 13.273 1.00 96.62 201 VAL A C 1
ATOM 1632 O O . VAL A 1 201 ? -23.680 8.258 13.992 1.00 96.62 201 VAL A O 1
ATOM 1635 N N . ILE A 1 202 ? -22.947 6.512 12.774 1.00 96.50 202 ILE A N 1
ATOM 1636 C CA . ILE A 1 202 ? -24.140 5.688 13.011 1.00 96.50 202 ILE A CA 1
ATOM 1637 C C . ILE A 1 202 ? -24.272 5.379 14.504 1.00 96.50 202 ILE A C 1
ATOM 1639 O O . ILE A 1 202 ? -25.330 5.628 15.078 1.00 96.50 202 ILE A O 1
ATOM 1643 N N . SER A 1 203 ? -23.203 4.915 15.158 1.00 95.31 203 SER A N 1
ATOM 1644 C CA . SER A 1 203 ? -23.206 4.560 16.583 1.00 95.31 203 SER A CA 1
ATOM 1645 C C . SER A 1 203 ? -23.571 5.756 17.459 1.00 95.31 203 SER A C 1
ATOM 1647 O O . SER A 1 203 ? -24.408 5.621 18.349 1.00 95.31 203 SER A O 1
ATOM 1649 N N . LYS A 1 204 ? -23.049 6.952 17.150 1.00 92.81 204 LYS A N 1
ATOM 1650 C CA . LYS A 1 204 ? -23.404 8.200 17.842 1.00 92.81 204 LYS A CA 1
ATOM 1651 C C . LYS A 1 204 ? -24.874 8.586 17.633 1.00 92.81 204 LYS A C 1
ATOM 1653 O O . LYS A 1 204 ? -25.497 9.095 18.559 1.00 92.81 204 LYS A O 1
ATOM 1658 N N . LYS A 1 205 ? -25.440 8.326 16.447 1.00 92.25 205 LYS A N 1
ATOM 1659 C CA . LYS A 1 205 ? -26.850 8.610 16.116 1.00 92.25 205 LYS A CA 1
ATOM 1660 C C . LYS A 1 205 ? -27.823 7.690 16.855 1.00 92.25 205 LYS A C 1
ATOM 1662 O O . LYS A 1 205 ? -28.858 8.160 17.317 1.00 92.25 205 LYS A O 1
ATOM 1667 N N . ILE A 1 206 ? -27.517 6.395 16.954 1.00 92.06 206 ILE A N 1
ATOM 1668 C CA . ILE A 1 206 ? -28.436 5.395 17.535 1.00 92.06 206 ILE A CA 1
ATOM 1669 C C . ILE A 1 206 ? -28.107 5.009 18.982 1.00 92.06 206 ILE A C 1
ATOM 1671 O O . ILE A 1 206 ? -28.892 4.300 19.608 1.00 92.06 206 ILE A O 1
ATOM 1675 N N . ASN A 1 207 ? -26.959 5.451 19.501 1.00 90.00 207 ASN A N 1
ATOM 1676 C CA . ASN A 1 207 ? -26.419 5.106 20.817 1.00 90.00 207 ASN A CA 1
ATOM 1677 C C . ASN A 1 207 ? -26.362 3.586 21.075 1.00 90.00 207 ASN A C 1
ATOM 1679 O O . ASN A 1 207 ? -26.783 3.091 22.121 1.00 90.00 207 ASN A O 1
ATOM 1683 N N . LYS A 1 208 ? -25.891 2.831 20.078 1.00 91.75 208 LYS A N 1
ATOM 1684 C CA . LYS A 1 208 ? -25.732 1.369 20.122 1.00 91.75 208 LYS A CA 1
ATOM 1685 C C . LYS A 1 208 ? -24.437 0.951 19.437 1.00 91.75 208 LYS A C 1
ATOM 1687 O O . LYS A 1 208 ? -23.823 1.740 18.712 1.00 91.75 208 LYS A O 1
ATOM 1692 N N . ARG A 1 209 ? -24.038 -0.303 19.651 1.00 94.88 209 ARG A N 1
ATOM 1693 C CA . ARG A 1 209 ? -22.926 -0.917 18.923 1.00 94.88 209 ARG A CA 1
ATOM 1694 C C . ARG A 1 209 ? -23.291 -1.092 17.452 1.00 94.88 209 ARG A C 1
ATOM 1696 O O . ARG A 1 209 ? -24.401 -1.519 17.136 1.00 94.88 209 ARG A O 1
ATOM 1703 N N . VAL A 1 210 ? -22.339 -0.783 16.578 1.00 97.19 210 VAL A N 1
ATOM 1704 C CA . VAL A 1 210 ? -22.464 -0.909 15.126 1.00 97.19 210 VAL A CA 1
ATOM 1705 C C . VAL A 1 210 ? -21.354 -1.805 14.590 1.00 97.19 210 VAL A C 1
ATOM 1707 O O . VAL A 1 210 ? -20.176 -1.568 14.846 1.00 97.19 210 VAL A O 1
ATOM 1710 N N . ASN A 1 211 ? -21.751 -2.814 13.824 1.00 96.81 211 ASN A N 1
ATOM 1711 C CA . ASN A 1 211 ? -20.897 -3.723 13.077 1.00 96.81 211 ASN A CA 1
ATOM 1712 C C . ASN A 1 211 ? -20.927 -3.303 11.598 1.00 96.81 211 ASN A C 1
ATOM 1714 O O . ASN A 1 211 ? -21.890 -3.592 10.887 1.00 96.81 211 ASN A O 1
ATOM 1718 N N . VAL A 1 212 ? -19.900 -2.591 11.137 1.00 97.12 212 VAL A N 1
ATOM 1719 C CA . VAL A 1 212 ? -19.767 -2.161 9.739 1.00 97.12 212 VAL A CA 1
ATOM 1720 C C . VAL A 1 212 ? -19.044 -3.248 8.955 1.00 97.12 212 VAL A C 1
ATOM 1722 O O . VAL A 1 212 ? -17.913 -3.598 9.297 1.00 97.12 212 VAL A O 1
ATOM 1725 N N . ILE A 1 213 ? -19.681 -3.780 7.911 1.00 95.12 213 ILE A N 1
ATOM 1726 C CA . ILE A 1 213 ? -19.127 -4.883 7.121 1.00 95.12 213 ILE A CA 1
ATOM 1727 C C . ILE A 1 213 ? -18.913 -4.467 5.666 1.00 95.12 213 ILE A C 1
ATOM 1729 O O . ILE A 1 213 ? -19.796 -3.913 5.013 1.00 95.12 213 ILE A O 1
ATOM 1733 N N . TYR A 1 214 ? -17.725 -4.746 5.142 1.00 92.81 214 TYR A N 1
ATOM 1734 C CA . TYR A 1 214 ? -17.387 -4.557 3.738 1.00 92.81 214 TYR A CA 1
ATOM 1735 C C . TYR A 1 214 ? -17.095 -5.915 3.123 1.00 92.81 214 TYR A C 1
ATOM 1737 O O . TYR A 1 214 ? -16.202 -6.603 3.592 1.00 92.81 214 TYR A O 1
ATOM 1745 N N . TYR A 1 215 ? -17.813 -6.296 2.071 1.00 90.69 215 TYR A N 1
ATOM 1746 C CA . TYR A 1 215 ? -17.508 -7.497 1.295 1.00 90.69 215 TYR A CA 1
ATOM 1747 C C . TYR A 1 215 ? -16.552 -7.168 0.153 1.00 90.69 215 TYR A C 1
ATOM 1749 O O . TYR A 1 215 ? -16.477 -6.018 -0.272 1.00 90.69 215 TYR A O 1
ATOM 1757 N N . LYS A 1 216 ? -15.923 -8.193 -0.426 1.00 84.94 216 LYS A N 1
ATOM 1758 C CA . LYS A 1 216 ? -15.036 -8.082 -1.594 1.00 84.94 216 LYS A CA 1
ATOM 1759 C C . LYS A 1 216 ? -15.600 -7.225 -2.736 1.00 84.94 216 LYS A C 1
ATOM 1761 O O . LYS A 1 216 ? -14.871 -6.457 -3.347 1.00 84.94 216 LYS A O 1
ATOM 1766 N N . ARG A 1 217 ? -16.919 -7.262 -2.976 1.00 84.88 217 ARG A N 1
ATOM 1767 C CA . ARG A 1 217 ? -17.590 -6.407 -3.982 1.00 84.88 217 ARG A CA 1
ATOM 1768 C C . ARG A 1 217 ? -17.503 -4.898 -3.697 1.00 84.88 217 ARG A C 1
ATOM 1770 O O . ARG A 1 217 ? -17.606 -4.105 -4.625 1.00 84.88 217 ARG A O 1
ATOM 1777 N N . HIS A 1 218 ? -17.306 -4.502 -2.440 1.00 87.75 218 HIS A N 1
ATOM 1778 C CA . HIS A 1 218 ? -17.115 -3.109 -2.020 1.00 87.75 218 HIS A CA 1
ATOM 1779 C C . HIS A 1 218 ? -15.655 -2.660 -2.138 1.00 87.75 218 HIS A C 1
ATOM 1781 O O . HIS A 1 218 ? -15.365 -1.478 -1.969 1.00 87.75 218 HIS A O 1
ATOM 1787 N N . PHE A 1 219 ? -14.722 -3.572 -2.432 1.00 83.44 219 PHE A N 1
ATOM 1788 C CA . PHE A 1 219 ? -13.302 -3.237 -2.537 1.00 83.44 219 PHE A CA 1
ATOM 1789 C C . PHE A 1 219 ? -12.970 -2.502 -3.840 1.00 83.44 219 PHE A C 1
ATOM 1791 O O . PHE A 1 219 ? -11.857 -2.020 -3.973 1.00 83.44 219 PHE A O 1
ATOM 1798 N N . ARG A 1 220 ? -13.957 -2.261 -4.719 1.00 79.44 220 ARG A N 1
ATOM 1799 C CA . ARG A 1 220 ? -13.847 -1.380 -5.899 1.00 79.44 220 ARG A CA 1
ATOM 1800 C C . ARG A 1 220 ? -13.326 0.021 -5.599 1.00 79.44 220 ARG A C 1
ATOM 1802 O O . ARG A 1 220 ? -12.685 0.643 -6.443 1.00 79.44 220 ARG A O 1
ATOM 1809 N N . ILE A 1 221 ? -13.529 0.494 -4.369 1.00 78.62 221 ILE A N 1
ATOM 1810 C CA . ILE A 1 221 ? -12.888 1.712 -3.861 1.00 78.62 221 ILE A CA 1
ATOM 1811 C C . ILE A 1 221 ? -11.350 1.677 -4.019 1.00 78.62 221 ILE A C 1
ATOM 1813 O O . ILE A 1 221 ? -10.733 2.726 -4.210 1.00 78.62 221 ILE A O 1
ATOM 1817 N N . LEU A 1 222 ? -10.759 0.476 -4.029 1.00 74.56 222 LEU A N 1
ATOM 1818 C CA . LEU A 1 222 ? -9.351 0.166 -4.272 1.00 74.56 222 LEU A CA 1
ATOM 1819 C C . LEU A 1 222 ? -9.027 -0.287 -5.714 1.00 74.56 222 LEU A C 1
ATOM 1821 O O . LEU A 1 222 ? -7.889 -0.099 -6.129 1.00 74.56 222 LEU A O 1
ATOM 1825 N N . ASP A 1 223 ? -9.980 -0.864 -6.463 1.00 62.59 223 ASP A N 1
ATOM 1826 C CA . ASP A 1 223 ? -9.723 -1.614 -7.719 1.00 62.59 223 ASP A CA 1
ATOM 1827 C C . ASP A 1 223 ? -9.139 -0.786 -8.879 1.00 62.59 223 ASP A C 1
ATOM 1829 O O . ASP A 1 223 ? -8.534 -1.355 -9.779 1.00 62.59 223 ASP A O 1
ATOM 1833 N N . ASN A 1 224 ? -9.257 0.545 -8.852 1.00 54.72 224 ASN A N 1
ATOM 1834 C CA . ASN A 1 224 ? -8.611 1.413 -9.840 1.00 54.72 224 ASN A CA 1
ATOM 1835 C C . ASN A 1 224 ? -7.725 2.436 -9.129 1.00 54.72 224 ASN A C 1
ATOM 1837 O O . ASN A 1 224 ? -7.953 3.623 -9.298 1.00 54.72 224 ASN A O 1
ATOM 1841 N N . LEU A 1 225 ? -6.783 2.045 -8.279 1.00 63.53 225 LEU A N 1
ATOM 1842 C CA . LEU A 1 225 ? -5.666 2.924 -7.917 1.00 63.53 225 LEU A CA 1
ATOM 1843 C C . LEU A 1 225 ? -4.615 2.805 -9.025 1.00 63.53 225 LEU A C 1
ATOM 1845 O O . LEU A 1 225 ? -3.644 2.069 -8.884 1.00 63.53 225 LEU A O 1
ATOM 1849 N N . ASN A 1 226 ? -4.861 3.481 -10.153 1.00 68.25 226 ASN A N 1
ATOM 1850 C CA . ASN A 1 226 ? -3.968 3.432 -11.309 1.00 68.25 226 ASN A CA 1
ATOM 1851 C C . ASN A 1 226 ? -3.174 4.731 -11.381 1.00 68.25 226 ASN A C 1
ATOM 1853 O O . ASN A 1 226 ? -3.732 5.833 -11.401 1.00 68.25 226 ASN A O 1
ATOM 1857 N N . LEU A 1 227 ? -1.860 4.571 -11.415 1.00 77.25 227 LEU A N 1
ATOM 1858 C CA . LEU A 1 227 ? -0.887 5.606 -11.682 1.00 77.25 227 LEU A CA 1
ATOM 1859 C C . LEU A 1 227 ? -0.519 5.505 -13.158 1.00 77.25 227 LEU A C 1
ATOM 1861 O O . LEU A 1 227 ? 0.192 4.588 -13.572 1.00 77.25 227 LEU A O 1
ATOM 1865 N N . THR A 1 228 ? -1.010 6.441 -13.959 1.00 80.38 228 THR A N 1
ATOM 1866 C CA . THR A 1 228 ? -0.604 6.552 -15.358 1.00 80.38 228 THR A CA 1
ATOM 1867 C C . THR A 1 228 ? 0.510 7.582 -15.463 1.00 80.38 228 THR A C 1
ATOM 1869 O O . THR A 1 228 ? 0.356 8.724 -15.043 1.00 80.38 228 THR A O 1
ATOM 1872 N N . PHE A 1 229 ? 1.642 7.179 -16.022 1.00 80.81 229 PHE A N 1
ATOM 1873 C CA . PHE A 1 229 ? 2.800 8.020 -16.269 1.00 80.81 229 PHE A CA 1
ATOM 1874 C C . PHE A 1 229 ? 2.874 8.300 -17.766 1.00 80.81 229 PHE A C 1
ATOM 1876 O O . PHE A 1 229 ? 3.284 7.443 -18.549 1.00 80.81 229 PHE A O 1
ATOM 1883 N N . SER A 1 230 ? 2.479 9.504 -18.163 1.00 79.50 230 SER A N 1
ATOM 1884 C CA . SER A 1 230 ? 2.699 10.030 -19.508 1.00 79.50 230 SER A CA 1
ATOM 1885 C C . SER A 1 230 ? 4.015 10.800 -19.506 1.00 79.50 230 SER A C 1
ATOM 1887 O O . SER A 1 230 ? 4.236 11.669 -18.662 1.00 79.50 230 SER A O 1
ATOM 1889 N N . VAL A 1 231 ? 4.936 10.445 -20.398 1.00 81.31 231 VAL A N 1
ATOM 1890 C CA . VAL A 1 231 ? 6.289 11.004 -20.417 1.00 81.31 231 VAL A CA 1
ATOM 1891 C C . VAL A 1 231 ? 6.660 11.520 -21.797 1.00 81.31 231 VAL A C 1
ATOM 1893 O O . VAL A 1 231 ? 6.436 10.850 -22.803 1.00 81.31 231 VAL A O 1
ATOM 1896 N N . SER A 1 232 ? 7.297 12.688 -21.825 1.00 81.06 232 SER A N 1
ATOM 1897 C CA . SER A 1 232 ? 8.070 13.181 -22.963 1.00 81.06 232 SER A CA 1
ATOM 1898 C C . SER A 1 232 ? 9.547 13.228 -22.580 1.00 81.06 232 SER A C 1
ATOM 1900 O O . SER A 1 232 ? 9.947 13.920 -21.638 1.00 81.06 232 SER A O 1
ATOM 1902 N N . ASN A 1 233 ? 10.356 12.445 -23.292 1.00 82.31 233 ASN A N 1
ATOM 1903 C CA . ASN A 1 233 ? 11.800 12.383 -23.126 1.00 82.31 233 ASN A CA 1
ATOM 1904 C C . ASN A 1 233 ? 12.465 13.293 -24.160 1.00 82.31 233 ASN A C 1
ATOM 1906 O O . ASN A 1 233 ? 12.416 13.008 -25.357 1.00 82.31 233 ASN A O 1
ATOM 1910 N N . CYS A 1 234 ? 13.111 14.360 -23.701 1.00 82.00 234 CYS A N 1
ATOM 1911 C CA . CYS A 1 234 ? 13.843 15.290 -24.549 1.00 82.00 234 CYS A CA 1
ATOM 1912 C C . CYS A 1 234 ? 15.308 14.859 -24.648 1.00 82.00 234 CYS A C 1
ATOM 1914 O O . CYS A 1 234 ? 16.038 14.823 -23.649 1.00 82.00 234 CYS A O 1
ATOM 1916 N N . LEU A 1 235 ? 15.748 14.568 -25.866 1.00 80.88 235 LEU A N 1
ATOM 1917 C CA . LEU A 1 235 ? 17.098 14.106 -26.161 1.00 80.88 235 LEU A CA 1
ATOM 1918 C C . LEU A 1 235 ? 17.915 15.203 -26.842 1.00 80.88 235 LEU A C 1
ATOM 1920 O O . LEU A 1 235 ? 17.405 15.941 -27.690 1.00 80.88 235 LEU A O 1
ATOM 1924 N N . LEU A 1 236 ? 19.193 15.284 -26.479 1.00 79.31 236 LEU A N 1
ATOM 1925 C CA . LEU A 1 236 ? 20.195 16.068 -27.199 1.00 79.31 236 LEU A CA 1
ATOM 1926 C C . LEU A 1 236 ? 20.647 15.332 -28.471 1.00 79.31 236 LEU A C 1
ATOM 1928 O O . LEU A 1 236 ? 20.336 14.159 -28.677 1.00 79.31 236 LEU A O 1
ATOM 1932 N N . ALA A 1 237 ? 21.410 16.020 -29.323 1.00 75.88 237 ALA A N 1
ATOM 1933 C CA . ALA A 1 237 ? 21.898 15.481 -30.596 1.00 75.88 237 ALA A CA 1
ATOM 1934 C C . ALA A 1 237 ? 22.793 14.228 -30.457 1.00 75.88 237 ALA A C 1
ATOM 1936 O O . ALA A 1 237 ? 22.917 13.462 -31.407 1.00 75.88 237 ALA A O 1
ATOM 1937 N N . ASP A 1 238 ? 23.400 14.006 -29.289 1.00 74.12 238 ASP A N 1
ATOM 1938 C CA . ASP A 1 238 ? 24.201 12.823 -28.941 1.00 74.12 238 ASP A CA 1
ATOM 1939 C C . ASP A 1 238 ? 23.372 11.699 -28.286 1.00 74.12 238 ASP A C 1
ATOM 1941 O O . ASP A 1 238 ? 23.935 10.763 -27.721 1.00 74.12 238 ASP A O 1
ATOM 1945 N N . ASN A 1 239 ? 22.039 11.785 -28.351 1.00 74.00 239 ASN A N 1
ATOM 1946 C CA . ASN A 1 239 ? 21.089 10.899 -27.673 1.00 74.00 239 ASN A CA 1
ATOM 1947 C C . ASN A 1 239 ? 21.194 10.912 -26.139 1.00 74.00 239 ASN A C 1
ATOM 1949 O O . ASN A 1 239 ? 20.636 10.039 -25.471 1.00 74.00 239 ASN A O 1
ATOM 1953 N N . LYS A 1 240 ? 21.864 11.908 -25.546 1.00 79.06 240 LYS A N 1
ATOM 1954 C CA . LYS A 1 240 ? 21.843 12.100 -24.098 1.00 79.06 240 LYS A CA 1
ATOM 1955 C C . LYS A 1 240 ? 20.488 12.658 -23.670 1.00 79.06 240 LYS A C 1
ATOM 1957 O O . LYS A 1 240 ? 19.997 13.633 -24.246 1.00 79.06 240 LYS A O 1
ATOM 1962 N N . LEU A 1 241 ? 19.883 12.058 -22.646 1.00 82.00 241 LEU A N 1
ATOM 1963 C CA . LEU A 1 241 ? 18.634 12.554 -22.081 1.00 82.00 241 LEU A CA 1
ATOM 1964 C C . LEU A 1 241 ? 18.930 13.884 -21.371 1.00 82.00 241 LEU A C 1
ATOM 1966 O O . LEU A 1 241 ? 19.790 13.949 -20.495 1.00 82.00 241 LEU A O 1
ATOM 1970 N N . SER A 1 242 ? 18.263 14.966 -21.776 1.00 81.94 242 SER A N 1
ATOM 1971 C CA . SER A 1 242 ? 18.435 16.290 -21.152 1.00 81.94 242 SER A CA 1
ATOM 1972 C C . SER A 1 242 ? 17.300 16.636 -20.207 1.00 81.94 242 SER A C 1
ATOM 1974 O O . SER A 1 242 ? 17.534 17.228 -19.151 1.00 81.94 242 SER A O 1
ATOM 1976 N N . LYS A 1 243 ? 16.072 16.268 -20.576 1.00 83.81 243 LYS A N 1
ATOM 1977 C CA . LYS A 1 243 ? 14.864 16.590 -19.824 1.00 83.81 243 LYS A CA 1
ATOM 1978 C C . LYS A 1 243 ? 13.851 15.452 -19.905 1.00 83.81 243 LYS A C 1
ATOM 1980 O O . LYS A 1 243 ? 13.663 14.854 -20.960 1.00 83.81 243 LYS A O 1
ATOM 1985 N N . VAL A 1 244 ? 13.185 15.191 -18.787 1.00 82.88 244 VAL A N 1
ATOM 1986 C CA . VAL A 1 244 ? 11.999 14.340 -18.692 1.00 82.88 244 VAL A CA 1
ATOM 1987 C C . VAL A 1 244 ? 10.841 15.231 -18.263 1.00 82.88 244 VAL A C 1
ATOM 1989 O O . VAL A 1 244 ? 10.901 15.873 -17.213 1.00 82.88 244 VAL A O 1
ATOM 1992 N N . ILE A 1 245 ? 9.796 15.298 -19.080 1.00 82.31 245 ILE A N 1
ATOM 1993 C CA . ILE A 1 245 ? 8.520 15.901 -18.694 1.00 82.31 245 ILE A CA 1
ATOM 1994 C C . ILE A 1 245 ? 7.595 14.748 -18.340 1.00 82.31 245 ILE A C 1
ATOM 1996 O O . ILE A 1 245 ? 7.295 13.924 -19.199 1.00 82.31 245 ILE A O 1
ATOM 2000 N N . LEU A 1 246 ? 7.194 14.676 -17.077 1.00 83.50 246 LEU A N 1
ATOM 2001 C CA . LEU A 1 246 ? 6.410 13.587 -16.523 1.00 83.50 246 LEU A CA 1
ATOM 2002 C C . LEU A 1 246 ? 5.056 14.103 -16.049 1.00 83.50 246 LEU A C 1
ATOM 2004 O O . LEU A 1 246 ? 4.972 14.933 -15.148 1.00 83.50 246 LEU A O 1
ATOM 2008 N N . GLU A 1 247 ? 3.995 13.559 -16.618 1.00 80.81 247 GLU A N 1
ATOM 2009 C CA . GLU A 1 247 ? 2.634 13.725 -16.141 1.00 80.81 247 GLU A CA 1
ATOM 2010 C C . GLU A 1 247 ? 2.204 12.442 -15.427 1.00 80.81 247 GLU A C 1
ATOM 2012 O O . GLU A 1 247 ? 2.222 11.354 -16.001 1.00 80.81 247 GLU A O 1
ATOM 2017 N N . ILE A 1 248 ? 1.856 12.573 -14.150 1.00 81.25 248 ILE A N 1
ATOM 2018 C CA . ILE A 1 248 ? 1.400 11.483 -13.293 1.00 81.25 248 ILE A CA 1
ATOM 2019 C C . ILE A 1 248 ? -0.089 11.681 -13.076 1.00 81.25 248 ILE A C 1
ATOM 2021 O O . ILE A 1 248 ? -0.517 12.553 -12.315 1.00 81.25 248 ILE A O 1
ATOM 2025 N N . ILE A 1 249 ? -0.874 10.875 -13.769 1.00 77.88 249 ILE A N 1
ATOM 2026 C CA . ILE A 1 249 ? -2.321 10.868 -13.666 1.00 77.88 249 ILE A CA 1
ATOM 2027 C C . ILE A 1 249 ? -2.704 9.847 -12.603 1.00 77.88 249 ILE A C 1
ATOM 2029 O O . ILE A 1 249 ? -2.350 8.673 -12.693 1.00 77.88 249 ILE A O 1
ATOM 2033 N N . ILE A 1 250 ? -3.444 10.305 -11.600 1.00 76.56 250 ILE A N 1
ATOM 2034 C CA . ILE A 1 250 ? -3.951 9.471 -10.516 1.00 76.56 250 ILE A CA 1
ATOM 2035 C C . ILE A 1 250 ? -5.466 9.542 -10.578 1.00 76.56 250 ILE A C 1
ATOM 2037 O O . ILE A 1 250 ? -6.088 10.581 -10.351 1.00 76.56 250 ILE A O 1
ATOM 2041 N N . ASN A 1 251 ? -6.087 8.411 -10.881 1.00 73.88 251 ASN A N 1
ATOM 2042 C CA . ASN A 1 251 ? -7.540 8.280 -11.007 1.00 73.88 251 ASN A CA 1
ATOM 2043 C C . ASN A 1 251 ? -8.280 8.233 -9.648 1.00 73.88 251 ASN A C 1
ATOM 2045 O O . ASN A 1 251 ? -9.467 7.889 -9.582 1.00 73.88 251 ASN A O 1
ATOM 2049 N N . ARG A 1 252 ? -7.596 8.600 -8.560 1.00 78.75 252 ARG A N 1
ATOM 2050 C CA . ARG A 1 252 ? -8.131 8.762 -7.206 1.00 78.75 252 ARG A CA 1
ATOM 2051 C C . ARG A 1 252 ? -7.719 10.120 -6.630 1.00 78.75 252 ARG A C 1
ATOM 2053 O O . ARG A 1 252 ? -6.648 10.618 -6.974 1.00 78.75 252 ARG A O 1
ATOM 2060 N N . PRO A 1 253 ? -8.549 10.715 -5.759 1.00 78.62 253 PRO A N 1
ATOM 2061 C CA . PRO A 1 253 ? -8.169 11.933 -5.052 1.00 78.62 253 PRO A CA 1
ATOM 2062 C C . PRO A 1 253 ? -7.030 11.635 -4.071 1.00 78.62 253 PRO A C 1
ATOM 2064 O O . PRO A 1 253 ? -7.169 10.745 -3.232 1.00 78.62 253 PRO A O 1
ATOM 2067 N N . LEU A 1 254 ? -5.917 12.377 -4.120 1.00 76.94 254 LEU A N 1
ATOM 2068 C CA . LEU A 1 254 ? -4.905 12.289 -3.060 1.00 76.94 254 LEU A CA 1
ATOM 2069 C C . LEU A 1 254 ? -5.264 13.156 -1.848 1.00 76.94 254 LEU A C 1
ATOM 2071 O O . LEU A 1 254 ? -4.664 12.982 -0.784 1.00 76.94 254 LEU A O 1
ATOM 2075 N N . ASN A 1 255 ? -6.246 14.056 -1.975 1.00 79.06 255 ASN A N 1
ATOM 2076 C CA . ASN A 1 255 ? -6.717 14.935 -0.904 1.00 79.06 255 ASN A CA 1
ATOM 2077 C C . ASN A 1 255 ? -5.528 15.622 -0.187 1.00 79.06 255 ASN A C 1
ATOM 2079 O O . ASN A 1 255 ? -4.748 16.343 -0.802 1.00 79.06 255 ASN A O 1
ATOM 2083 N N . PHE A 1 256 ? -5.337 15.372 1.113 1.00 74.50 256 PHE A N 1
ATOM 2084 C CA . PHE A 1 256 ? -4.279 15.982 1.950 1.00 74.50 256 PHE A CA 1
ATOM 2085 C C . PHE A 1 256 ? -2.902 15.331 1.756 1.00 74.50 256 PHE A C 1
ATOM 2087 O O . PHE A 1 256 ? -1.928 15.790 2.349 1.00 74.50 256 PHE A O 1
ATOM 2094 N N . LEU A 1 257 ? -2.791 14.246 0.984 1.00 79.50 257 LEU A N 1
ATOM 2095 C CA . LEU A 1 257 ? -1.520 13.556 0.735 1.00 79.50 257 LEU A CA 1
ATOM 2096 C C . LEU A 1 257 ? -0.830 14.023 -0.546 1.00 79.50 257 LEU A C 1
ATOM 2098 O O . LEU A 1 257 ? 0.337 13.691 -0.750 1.00 79.50 257 LEU A O 1
ATOM 2102 N N . TYR A 1 258 ? -1.499 14.821 -1.384 1.00 79.31 258 TYR A N 1
ATOM 2103 C CA . TYR A 1 258 ? -0.954 15.314 -2.652 1.00 79.31 258 TYR A CA 1
ATOM 2104 C C . TYR A 1 258 ? 0.454 15.904 -2.495 1.00 79.31 258 TYR A C 1
ATOM 2106 O O . TYR A 1 258 ? 1.405 15.480 -3.155 1.00 79.31 258 TYR A O 1
ATOM 2114 N N . LYS A 1 259 ? 0.623 16.850 -1.560 1.00 82.56 259 LYS A N 1
ATOM 2115 C CA . LYS A 1 259 ? 1.911 17.522 -1.337 1.00 82.56 259 LYS A CA 1
ATOM 2116 C C . LYS A 1 259 ? 2.983 16.562 -0.828 1.00 82.56 259 LYS A C 1
ATOM 2118 O O . LYS A 1 259 ? 4.160 16.750 -1.141 1.00 82.56 259 LYS A O 1
ATOM 2123 N N . PHE A 1 260 ? 2.594 15.551 -0.049 1.00 82.69 260 PHE A N 1
ATOM 2124 C CA . PHE A 1 260 ? 3.513 14.529 0.439 1.00 82.69 260 PHE A CA 1
ATOM 2125 C C . PHE A 1 260 ? 4.024 13.679 -0.724 1.00 82.69 260 PHE A C 1
ATOM 2127 O O . PHE A 1 260 ? 5.234 13.620 -0.927 1.00 82.69 260 PHE A O 1
ATOM 2134 N N . TYR A 1 261 ? 3.124 13.119 -1.536 1.00 82.19 261 TYR A N 1
ATOM 2135 C CA . TYR A 1 261 ? 3.490 12.326 -2.710 1.00 82.19 261 TYR A CA 1
ATOM 2136 C C . TYR A 1 261 ? 4.311 13.143 -3.718 1.00 82.19 261 TYR A C 1
ATOM 2138 O O . TYR A 1 261 ? 5.328 12.661 -4.215 1.00 82.19 261 TYR A O 1
ATOM 2146 N N . PHE A 1 262 ? 3.970 14.416 -3.941 1.00 82.81 262 PHE A N 1
ATOM 2147 C CA . PHE A 1 262 ? 4.763 15.313 -4.784 1.00 82.81 262 PHE A CA 1
ATOM 2148 C C . PHE A 1 262 ? 6.194 15.507 -4.254 1.00 82.81 262 PHE A C 1
ATOM 2150 O O . PHE A 1 262 ? 7.168 15.379 -5.002 1.00 82.81 262 PHE A O 1
ATOM 2157 N N . LYS A 1 263 ? 6.360 15.796 -2.954 1.00 82.19 263 LYS A N 1
ATOM 2158 C CA . LYS A 1 263 ? 7.688 15.904 -2.319 1.00 82.19 263 LYS A CA 1
ATOM 2159 C C . LYS A 1 263 ? 8.452 14.578 -2.378 1.00 82.19 263 LYS A C 1
ATOM 2161 O O . LYS A 1 263 ? 9.661 14.589 -2.611 1.00 82.19 263 LYS A O 1
ATOM 2166 N N . PHE A 1 264 ? 7.752 13.463 -2.193 1.00 82.88 264 PHE A N 1
ATOM 2167 C CA . PHE A 1 264 ? 8.303 12.114 -2.213 1.00 82.88 264 PHE A CA 1
ATOM 2168 C C . PHE A 1 264 ? 8.893 11.753 -3.577 1.00 82.88 264 PHE A C 1
ATOM 2170 O O . PHE A 1 264 ? 10.072 11.403 -3.656 1.00 82.88 264 PHE A O 1
ATOM 2177 N N . ILE A 1 265 ? 8.133 11.945 -4.659 1.00 83.62 265 ILE A N 1
ATOM 2178 C CA . ILE A 1 265 ? 8.631 11.704 -6.018 1.00 83.62 265 ILE A CA 1
ATOM 2179 C C . ILE A 1 265 ? 9.829 12.598 -6.331 1.00 83.62 265 ILE A C 1
ATOM 2181 O O . ILE A 1 265 ? 10.855 12.109 -6.801 1.00 83.62 265 ILE A O 1
ATOM 2185 N N . ASN A 1 266 ? 9.747 13.896 -6.025 1.00 81.06 266 ASN A N 1
ATOM 2186 C CA . ASN A 1 266 ? 10.876 14.802 -6.242 1.00 81.06 266 ASN A CA 1
ATOM 2187 C C . ASN A 1 266 ? 12.151 14.316 -5.538 1.00 81.06 266 ASN A C 1
ATOM 2189 O O . ASN A 1 266 ? 13.247 14.465 -6.077 1.00 81.06 266 ASN A O 1
ATOM 2193 N N . ASN A 1 267 ? 12.028 13.724 -4.348 1.00 81.25 267 ASN A N 1
ATOM 2194 C CA . ASN A 1 267 ? 13.166 13.140 -3.649 1.00 81.25 267 ASN A CA 1
ATOM 2195 C C . ASN A 1 267 ? 13.700 11.874 -4.342 1.00 81.25 267 ASN A C 1
ATOM 2197 O O . ASN A 1 267 ? 14.916 11.732 -4.457 1.00 81.25 267 ASN A O 1
ATOM 2201 N N . ILE A 1 268 ? 12.832 10.983 -4.841 1.00 82.62 268 ILE A N 1
ATOM 2202 C CA . ILE A 1 268 ? 13.255 9.807 -5.626 1.00 82.62 268 ILE A CA 1
ATOM 2203 C C . ILE A 1 268 ? 14.125 10.250 -6.804 1.00 82.62 268 ILE A C 1
ATOM 2205 O O . ILE A 1 268 ? 15.270 9.817 -6.922 1.00 82.62 268 ILE A O 1
ATOM 2209 N N . PHE A 1 269 ? 13.633 11.177 -7.626 1.00 79.38 269 PHE A N 1
ATOM 2210 C CA . PHE A 1 269 ? 14.356 11.610 -8.822 1.00 79.38 269 PHE A CA 1
ATOM 2211 C C . PHE A 1 269 ? 15.641 12.386 -8.517 1.00 79.38 269 PHE A C 1
ATOM 2213 O O . PHE A 1 269 ? 16.638 12.214 -9.218 1.00 79.38 269 PHE A O 1
ATOM 2220 N N . LYS A 1 270 ? 15.683 13.175 -7.435 1.00 75.75 270 LYS A N 1
ATOM 2221 C CA . LYS A 1 270 ? 16.935 13.796 -6.966 1.00 75.75 270 LYS A CA 1
ATOM 2222 C C . LYS A 1 270 ? 18.009 12.761 -6.627 1.00 75.75 270 LYS A C 1
ATOM 2224 O O . LYS A 1 270 ? 19.185 13.014 -6.888 1.00 75.75 270 LYS A O 1
ATOM 2229 N N . ASN A 1 271 ? 17.615 11.607 -6.089 1.00 72.56 271 ASN A N 1
ATOM 2230 C CA . ASN A 1 271 ? 18.530 10.532 -5.699 1.00 72.56 271 ASN A CA 1
ATOM 2231 C C . ASN A 1 271 ? 18.880 9.569 -6.843 1.00 72.56 271 ASN A C 1
ATOM 2233 O O . ASN A 1 271 ? 19.835 8.799 -6.705 1.00 72.56 271 ASN A O 1
ATOM 2237 N N . LEU A 1 272 ? 18.169 9.628 -7.977 1.00 73.56 272 LEU A N 1
ATOM 2238 C CA . LEU A 1 272 ? 18.509 8.834 -9.156 1.00 73.56 272 LEU A CA 1
ATOM 2239 C C . LEU A 1 272 ? 19.908 9.165 -9.667 1.00 73.56 272 LEU A C 1
ATOM 2241 O O . LEU A 1 272 ? 20.431 10.267 -9.497 1.00 73.56 272 LEU A O 1
ATOM 2245 N N . PHE A 1 273 ? 20.489 8.188 -10.347 1.00 70.88 273 PHE A N 1
ATOM 2246 C CA . PHE A 1 273 ? 21.804 8.288 -10.953 1.00 70.88 273 PHE A CA 1
ATOM 2247 C C . PHE A 1 273 ? 21.806 9.124 -12.242 1.00 70.88 273 PHE A C 1
ATOM 2249 O O . PHE A 1 273 ? 22.847 9.168 -12.858 1.00 70.88 273 PHE A O 1
ATOM 2256 N N . PHE A 1 274 ? 20.726 9.796 -12.661 1.00 74.25 274 PHE A N 1
ATOM 2257 C CA . PHE A 1 274 ? 20.669 10.534 -13.936 1.00 74.25 274 PHE A CA 1
ATOM 2258 C C . PHE A 1 274 ? 20.721 12.069 -13.788 1.00 74.25 274 PHE A C 1
ATOM 2260 O O . PHE A 1 274 ? 20.066 12.616 -12.904 1.00 74.25 274 PHE A O 1
ATOM 2267 N N . ASP A 1 275 ? 21.477 12.752 -14.659 1.00 68.69 275 ASP A N 1
ATOM 2268 C CA . ASP A 1 275 ? 21.808 14.195 -14.587 1.00 68.69 275 ASP A CA 1
ATOM 2269 C C . ASP A 1 275 ? 20.825 15.169 -15.284 1.00 68.69 275 ASP A C 1
ATOM 2271 O O . ASP A 1 275 ? 21.078 16.374 -15.315 1.00 68.69 275 ASP A O 1
ATOM 2275 N N . GLY A 1 276 ? 19.714 14.705 -15.860 1.00 70.44 276 GLY A N 1
ATOM 2276 C CA . GLY A 1 276 ? 18.783 15.594 -16.569 1.00 70.44 276 GLY A CA 1
ATOM 2277 C C . GLY A 1 276 ? 17.757 16.308 -15.691 1.00 70.44 276 GLY A C 1
ATOM 2278 O O . GLY A 1 276 ? 17.538 15.987 -14.522 1.00 70.44 276 GLY A O 1
ATOM 2279 N N . PHE A 1 277 ? 17.093 17.290 -16.299 1.00 78.00 277 PHE A N 1
ATOM 2280 C CA . PHE A 1 277 ? 16.008 18.037 -15.674 1.00 78.00 277 PHE A CA 1
ATOM 2281 C C . PHE A 1 277 ? 14.723 17.205 -15.630 1.00 78.00 277 PHE A C 1
ATOM 2283 O O . PHE A 1 277 ? 14.399 16.502 -16.585 1.00 78.00 277 PHE A O 1
ATOM 2290 N N . LEU A 1 278 ? 13.955 17.334 -14.551 1.00 79.56 278 LEU A N 1
ATOM 2291 C CA . LEU A 1 278 ? 12.645 16.709 -14.41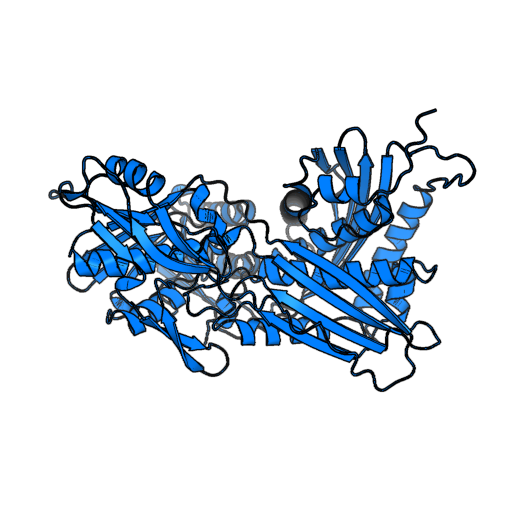8 1.00 79.56 278 LEU A CA 1
ATOM 2292 C C . LEU A 1 278 ? 11.583 17.767 -14.151 1.00 79.56 278 LEU A C 1
ATOM 2294 O O . LEU A 1 278 ? 11.706 18.561 -13.219 1.00 79.56 278 LEU A O 1
ATOM 2298 N N . GLU A 1 279 ? 10.517 17.720 -14.935 1.00 79.56 279 GLU A N 1
ATOM 2299 C CA . GLU A 1 279 ? 9.301 18.488 -14.704 1.00 79.56 279 GLU A CA 1
ATOM 2300 C C . GLU A 1 279 ? 8.166 17.517 -14.390 1.00 79.56 279 GLU A C 1
ATOM 2302 O O . GLU A 1 279 ? 7.925 16.605 -15.175 1.00 79.56 279 GLU A O 1
ATOM 2307 N N . ILE A 1 280 ? 7.507 17.677 -13.238 1.00 78.62 280 ILE A N 1
ATOM 2308 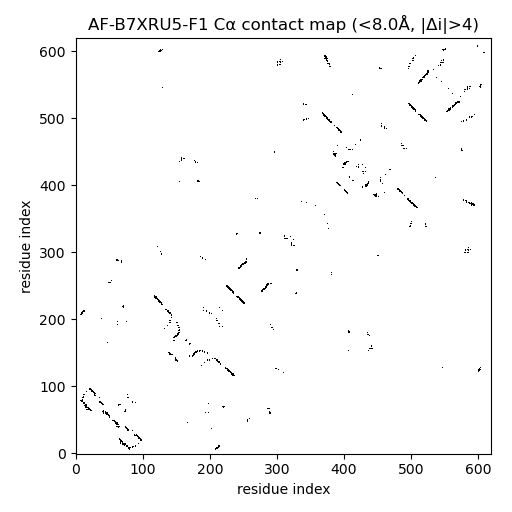C CA . ILE A 1 280 ? 6.441 16.770 -12.794 1.00 78.62 280 ILE A CA 1
ATOM 2309 C C . ILE A 1 280 ? 5.121 17.523 -12.719 1.00 78.62 280 ILE A C 1
ATOM 2311 O O . ILE A 1 280 ? 5.001 18.497 -11.972 1.00 78.62 280 ILE A O 1
ATOM 2315 N N . PHE A 1 281 ? 4.116 17.007 -13.413 1.00 76.19 281 PHE A N 1
ATOM 2316 C CA . PHE A 1 281 ? 2.730 17.433 -13.310 1.00 76.19 281 PHE A CA 1
ATOM 2317 C C . PHE A 1 281 ? 1.916 16.310 -12.689 1.00 76.19 281 PHE A C 1
ATOM 2319 O O . PHE A 1 281 ? 1.914 15.195 -13.197 1.00 76.19 281 PHE A O 1
ATOM 2326 N N . PHE A 1 282 ? 1.222 16.584 -11.589 1.00 73.81 282 PHE A N 1
ATOM 2327 C CA . PHE A 1 282 ? 0.221 15.655 -11.082 1.00 73.81 282 PHE A CA 1
ATOM 2328 C C . PHE A 1 282 ? -1.144 16.058 -11.617 1.00 73.81 282 PHE A C 1
ATOM 2330 O O . PHE A 1 282 ? -1.577 17.200 -11.446 1.00 73.81 282 PHE A O 1
ATOM 2337 N N . VAL A 1 283 ? -1.836 15.092 -12.200 1.00 72.88 283 VAL A N 1
ATOM 2338 C CA . VAL A 1 283 ? -3.237 15.219 -12.577 1.00 72.88 283 VAL A CA 1
ATOM 2339 C C . VAL A 1 283 ? -4.025 14.263 -11.702 1.00 72.88 283 VAL A C 1
ATOM 2341 O O . VAL A 1 283 ? -4.146 13.077 -11.989 1.00 72.88 283 VAL A O 1
ATOM 2344 N N . GLU A 1 284 ? -4.523 14.778 -10.583 1.00 68.62 284 GLU A N 1
ATOM 2345 C CA . GLU A 1 284 ? -5.385 14.011 -9.689 1.00 68.62 284 GLU A CA 1
ATOM 2346 C C . GLU A 1 284 ? -6.865 14.277 -9.963 1.00 68.62 284 GLU A C 1
ATOM 2348 O O . GLU A 1 284 ? -7.274 15.357 -10.407 1.00 68.62 284 GLU A O 1
ATOM 2353 N N . ASN A 1 285 ? -7.688 13.292 -9.630 1.00 71.88 285 ASN A N 1
ATOM 2354 C CA . ASN A 1 285 ? -9.127 13.457 -9.626 1.00 71.88 285 ASN A CA 1
ATOM 2355 C C . ASN A 1 285 ? -9.561 14.306 -8.422 1.00 71.88 285 ASN A C 1
ATOM 2357 O O . ASN A 1 285 ? -9.412 13.883 -7.278 1.00 71.88 285 ASN A O 1
ATOM 2361 N N . LYS A 1 286 ? -10.119 15.496 -8.660 1.00 77.00 286 LYS A N 1
ATOM 2362 C CA . LYS A 1 286 ? -10.636 16.342 -7.576 1.00 77.00 286 LYS A CA 1
ATOM 2363 C C . LYS A 1 286 ? -11.949 15.776 -7.040 1.00 77.00 286 LYS A C 1
ATOM 2365 O O . LYS A 1 286 ? -12.935 15.649 -7.774 1.00 77.00 286 LYS A O 1
ATOM 2370 N N . SER A 1 287 ? -11.978 15.493 -5.743 1.00 83.94 287 SER A N 1
ATOM 2371 C CA . SER A 1 287 ? -13.164 15.019 -5.039 1.00 83.94 287 SER A CA 1
ATOM 2372 C C . SER A 1 287 ? -13.290 15.707 -3.689 1.00 83.94 287 SER A C 1
ATOM 2374 O O . SER A 1 287 ? -12.285 15.919 -3.017 1.00 83.94 287 SER A O 1
ATOM 2376 N N . ASP A 1 288 ? -14.523 16.008 -3.285 1.00 88.81 288 ASP A N 1
ATOM 2377 C CA . ASP A 1 288 ? -14.812 16.419 -1.911 1.00 88.81 288 ASP A CA 1
ATOM 2378 C C . ASP A 1 288 ? -15.013 15.191 -1.007 1.00 88.81 288 ASP A C 1
ATOM 2380 O O . ASP A 1 288 ? -15.174 15.342 0.200 1.00 88.81 288 ASP A O 1
ATOM 2384 N N . PHE A 1 289 ? -15.017 13.972 -1.560 1.00 89.81 289 PHE A N 1
ATOM 2385 C CA . PHE A 1 289 ? -15.163 12.738 -0.798 1.00 89.81 289 PHE A CA 1
ATOM 2386 C C . PHE A 1 289 ? -13.898 12.405 0.001 1.00 89.81 289 PHE A C 1
ATOM 2388 O O . PHE A 1 289 ? -12.762 12.472 -0.482 1.00 89.81 289 PHE A O 1
ATOM 2395 N N . ILE A 1 290 ? -14.112 11.967 1.236 1.00 88.25 290 ILE A N 1
ATOM 2396 C CA . ILE A 1 290 ? -13.060 11.513 2.133 1.00 88.25 290 ILE A CA 1
ATOM 2397 C C . ILE A 1 290 ? -12.382 10.225 1.633 1.00 88.25 290 ILE A C 1
ATOM 2399 O O . ILE A 1 290 ? -12.930 9.128 1.650 1.00 88.25 290 ILE A O 1
ATOM 2403 N N . PHE A 1 291 ? -11.123 10.332 1.225 1.00 84.81 291 PHE A N 1
ATOM 2404 C CA . PHE A 1 291 ? -10.336 9.175 0.805 1.00 84.81 291 PHE A CA 1
ATOM 2405 C C . PHE A 1 291 ? -8.901 9.308 1.303 1.00 84.81 291 PHE A C 1
ATOM 2407 O O . PHE A 1 291 ? -8.282 10.363 1.147 1.00 84.81 291 PHE A O 1
ATOM 2414 N N . PHE A 1 292 ? -8.399 8.244 1.930 1.00 81.31 292 PHE A N 1
ATOM 2415 C CA . PHE A 1 292 ? -7.051 8.174 2.482 1.00 81.31 292 PHE A CA 1
ATOM 2416 C C . PHE A 1 292 ? -6.271 7.090 1.741 1.00 81.31 292 PHE A C 1
ATOM 2418 O O . PHE A 1 292 ? -6.501 5.909 1.981 1.00 81.31 292 PHE A O 1
ATOM 2425 N N . TYR A 1 293 ? -5.336 7.478 0.876 1.00 77.88 293 TYR A N 1
ATOM 2426 C CA . TYR A 1 293 ? -4.464 6.541 0.164 1.00 77.88 293 TYR A CA 1
ATOM 2427 C C . TYR A 1 293 ? -3.140 6.309 0.920 1.00 77.88 293 TYR A C 1
ATOM 2429 O O . TYR A 1 293 ? -2.209 7.104 0.805 1.00 77.88 293 TYR A O 1
ATOM 2437 N N . ASP A 1 294 ? -3.059 5.220 1.695 1.00 75.38 294 ASP A N 1
ATOM 2438 C CA . ASP A 1 294 ? -1.917 4.858 2.569 1.00 75.38 294 ASP A CA 1
ATOM 2439 C C . ASP A 1 294 ? -0.954 3.816 1.963 1.00 75.38 294 ASP A C 1
ATOM 2441 O O . ASP A 1 294 ? -0.263 3.102 2.690 1.00 75.38 294 ASP A O 1
ATOM 2445 N N . ASN A 1 295 ? -0.913 3.649 0.638 1.00 76.44 295 ASN A N 1
ATOM 2446 C CA . ASN A 1 295 ? -0.059 2.624 0.029 1.00 76.44 295 ASN A CA 1
ATOM 2447 C C . ASN A 1 295 ? 1.231 3.205 -0.566 1.00 76.44 295 ASN A C 1
ATOM 2449 O O . ASN A 1 295 ? 1.489 3.110 -1.765 1.00 76.44 295 ASN A O 1
ATOM 2453 N N . LEU A 1 296 ? 2.072 3.794 0.292 1.00 79.31 296 LEU A N 1
ATOM 2454 C CA . LEU A 1 296 ? 3.346 4.390 -0.130 1.00 79.31 296 LEU A CA 1
ATOM 2455 C C . LEU A 1 296 ? 4.268 3.382 -0.838 1.00 79.31 296 LEU A C 1
ATOM 2457 O O . LEU A 1 296 ? 4.956 3.753 -1.786 1.00 79.31 296 LEU A O 1
ATOM 2461 N N . LEU A 1 297 ? 4.277 2.116 -0.403 1.00 79.38 297 LEU A N 1
ATOM 2462 C CA . LEU A 1 297 ? 5.091 1.066 -1.022 1.00 79.38 297 LEU A CA 1
ATOM 2463 C C . LEU A 1 297 ? 4.680 0.817 -2.478 1.00 79.38 297 LEU A C 1
ATOM 2465 O O . LEU A 1 297 ? 5.552 0.736 -3.343 1.00 79.38 297 LEU A O 1
ATOM 2469 N N . ALA A 1 298 ? 3.379 0.695 -2.757 1.00 78.31 298 ALA A N 1
ATOM 2470 C CA . ALA A 1 298 ? 2.888 0.450 -4.113 1.00 78.31 298 ALA A CA 1
ATOM 2471 C C . ALA A 1 298 ? 3.084 1.676 -5.018 1.00 78.31 298 ALA A C 1
ATOM 2473 O O . ALA A 1 298 ? 3.596 1.547 -6.134 1.00 78.31 298 ALA A O 1
ATOM 2474 N N . PHE A 1 299 ? 2.827 2.874 -4.483 1.00 81.38 299 PHE A N 1
ATOM 2475 C CA . PHE A 1 299 ? 3.126 4.131 -5.164 1.00 81.38 299 PHE A CA 1
ATOM 2476 C C . PHE A 1 299 ? 4.602 4.232 -5.564 1.00 81.38 299 PHE A C 1
ATOM 2478 O O . PHE A 1 299 ? 4.936 4.504 -6.716 1.00 81.38 299 PHE A O 1
ATOM 2485 N N . GLU A 1 300 ? 5.508 3.975 -4.623 1.00 84.06 300 GLU A N 1
ATOM 2486 C CA . GLU A 1 300 ? 6.941 4.008 -4.887 1.00 84.06 300 GLU A CA 1
ATOM 2487 C C . GLU A 1 300 ? 7.377 2.941 -5.892 1.00 84.06 300 GLU A C 1
ATOM 2489 O O . GLU A 1 300 ? 8.147 3.235 -6.807 1.00 84.06 300 GLU A O 1
ATOM 2494 N N . THR A 1 301 ? 6.873 1.716 -5.738 1.00 84.88 301 THR A N 1
ATOM 2495 C CA . THR A 1 301 ? 7.149 0.608 -6.660 1.00 84.88 301 THR A CA 1
ATOM 2496 C C . THR A 1 301 ? 6.783 1.004 -8.091 1.00 84.88 301 THR A C 1
ATOM 2498 O O . THR A 1 301 ? 7.583 0.809 -9.006 1.00 84.88 301 THR A O 1
ATOM 2501 N N . SER A 1 302 ? 5.628 1.647 -8.280 1.00 83.56 302 SER A N 1
ATOM 2502 C CA . SER A 1 302 ? 5.167 2.150 -9.577 1.00 83.56 302 SER A CA 1
ATOM 2503 C C . SER A 1 302 ? 6.093 3.219 -10.162 1.00 83.56 302 SER A C 1
ATOM 2505 O O . SER A 1 302 ? 6.451 3.146 -11.337 1.00 83.56 302 SER A O 1
ATOM 2507 N N . VAL A 1 303 ? 6.560 4.170 -9.344 1.00 85.44 303 VAL A N 1
ATOM 2508 C CA . VAL A 1 303 ? 7.509 5.211 -9.780 1.00 85.44 303 VAL A CA 1
ATOM 2509 C C . VAL A 1 303 ? 8.836 4.601 -10.247 1.00 85.44 303 VAL A C 1
ATOM 2511 O O . VAL A 1 303 ? 9.334 4.966 -11.313 1.00 85.44 303 VAL A O 1
ATOM 2514 N N . TYR A 1 304 ? 9.414 3.654 -9.500 1.00 85.94 304 TYR A N 1
ATOM 2515 C CA . TYR A 1 304 ? 10.659 2.990 -9.913 1.00 85.94 304 TYR A CA 1
ATOM 2516 C C . TYR A 1 304 ? 10.473 2.106 -11.145 1.00 85.94 304 TYR A C 1
ATOM 2518 O O . TYR A 1 304 ? 11.317 2.131 -12.045 1.00 85.94 304 TYR A O 1
ATOM 2526 N N . ASN A 1 305 ? 9.357 1.382 -11.236 1.00 84.69 305 ASN A N 1
ATOM 2527 C CA . ASN A 1 305 ? 9.037 0.608 -12.429 1.00 84.69 305 ASN A CA 1
ATOM 2528 C C . ASN A 1 305 ? 8.924 1.500 -13.666 1.00 84.69 305 ASN A C 1
ATOM 2530 O O . ASN A 1 305 ? 9.466 1.138 -14.712 1.00 84.69 305 ASN A O 1
ATOM 2534 N N . PHE A 1 306 ? 8.267 2.661 -13.552 1.00 85.94 306 PHE A N 1
ATOM 2535 C CA . PHE A 1 306 ? 8.223 3.668 -14.610 1.00 85.94 306 PHE A CA 1
ATOM 2536 C C . PHE A 1 306 ? 9.638 4.072 -15.036 1.00 85.94 306 PHE A C 1
ATOM 2538 O O . PHE A 1 306 ? 9.970 3.971 -16.215 1.00 85.94 306 PHE A O 1
ATOM 2545 N N . ILE A 1 307 ? 10.485 4.475 -14.081 1.00 84.94 307 ILE A N 1
ATOM 2546 C CA . ILE A 1 307 ? 11.851 4.944 -14.352 1.00 84.94 307 ILE A CA 1
ATOM 2547 C C . ILE A 1 307 ? 12.629 3.898 -15.160 1.00 84.94 307 ILE A C 1
ATOM 2549 O O . ILE A 1 307 ? 13.172 4.214 -16.220 1.00 84.94 307 ILE A O 1
ATOM 2553 N N . TYR A 1 308 ? 12.657 2.648 -14.691 1.00 84.06 308 TYR A N 1
ATOM 2554 C CA . TYR A 1 308 ? 13.413 1.583 -15.351 1.00 84.06 308 TYR A CA 1
ATOM 2555 C C . TYR A 1 308 ? 12.828 1.180 -16.700 1.00 84.06 308 TYR A C 1
ATOM 2557 O O . TYR A 1 308 ? 13.586 1.008 -17.655 1.00 84.06 308 TYR A O 1
ATOM 2565 N N . SER A 1 309 ? 11.502 1.088 -16.807 1.00 83.38 309 SER A N 1
ATOM 2566 C CA . SER A 1 309 ? 10.838 0.777 -18.076 1.00 83.38 309 SER A CA 1
ATOM 2567 C C . SER A 1 309 ? 11.112 1.867 -19.115 1.00 83.38 309 SER A C 1
ATOM 2569 O O . SER A 1 309 ? 11.446 1.559 -20.256 1.00 83.38 309 SER A O 1
ATOM 2571 N N . ASN A 1 310 ? 11.070 3.140 -18.710 1.00 83.31 310 ASN A N 1
ATOM 2572 C CA . ASN A 1 310 ? 11.343 4.273 -19.589 1.00 83.31 310 ASN A CA 1
ATOM 2573 C C . ASN A 1 310 ? 12.775 4.280 -20.120 1.00 83.31 310 ASN A C 1
ATOM 2575 O O . ASN A 1 310 ? 12.981 4.392 -21.327 1.00 83.31 310 ASN A O 1
ATOM 2579 N N . PHE A 1 311 ? 13.769 4.087 -19.253 1.00 81.31 311 PHE A N 1
ATOM 2580 C CA . PHE A 1 311 ? 15.154 3.988 -19.706 1.00 81.31 311 PHE A CA 1
ATOM 2581 C C . PHE A 1 311 ? 15.404 2.775 -20.608 1.00 81.31 311 PHE A C 1
ATOM 2583 O O . PHE A 1 311 ? 16.141 2.893 -21.588 1.00 81.31 311 PHE A O 1
ATOM 2590 N N . TYR A 1 312 ? 14.792 1.628 -20.303 1.00 80.38 312 TYR A N 1
ATOM 2591 C CA . TYR A 1 312 ? 14.928 0.428 -21.125 1.00 80.38 312 TYR A CA 1
ATOM 2592 C C . TYR A 1 312 ? 14.339 0.648 -22.525 1.00 80.38 312 TYR A C 1
ATOM 2594 O O . TYR A 1 312 ? 14.998 0.357 -23.521 1.00 80.38 312 TYR A O 1
ATOM 2602 N N . ASN A 1 313 ? 13.143 1.235 -22.613 1.00 77.75 313 ASN A N 1
ATOM 2603 C CA . ASN A 1 313 ? 12.490 1.538 -23.888 1.00 77.75 313 ASN A CA 1
ATOM 2604 C C . ASN A 1 313 ? 13.269 2.563 -24.718 1.00 77.75 313 ASN A C 1
ATOM 2606 O O . ASN A 1 313 ? 13.415 2.379 -25.925 1.00 77.75 313 ASN A O 1
ATOM 2610 N N . LEU A 1 314 ? 13.822 3.608 -24.090 1.00 78.88 314 LEU A N 1
ATOM 2611 C CA . LEU A 1 314 ? 14.698 4.560 -24.783 1.00 78.88 314 LEU A CA 1
ATOM 2612 C C . LEU A 1 314 ? 15.897 3.853 -25.426 1.00 78.88 314 LEU A C 1
ATOM 2614 O O . LEU A 1 314 ? 16.230 4.140 -26.574 1.00 78.88 314 LEU A O 1
ATOM 2618 N N . ALA A 1 315 ? 16.505 2.895 -24.726 1.00 76.56 315 ALA A N 1
ATOM 2619 C CA . ALA A 1 315 ? 17.642 2.159 -25.259 1.00 76.56 315 ALA A CA 1
ATOM 2620 C C . ALA A 1 315 ? 17.283 1.277 -26.467 1.00 76.56 315 ALA A C 1
ATOM 2622 O O . ALA A 1 315 ? 18.028 1.245 -27.448 1.00 76.56 315 ALA A O 1
ATOM 2623 N N . LEU A 1 316 ? 16.117 0.618 -26.433 1.00 73.00 316 LEU A N 1
ATOM 2624 C CA . LEU A 1 316 ? 15.619 -0.185 -27.558 1.00 73.00 316 LEU A CA 1
ATOM 2625 C C . LEU A 1 316 ? 15.393 0.657 -28.824 1.00 73.00 316 LEU A C 1
ATOM 2627 O O . LEU A 1 316 ? 15.661 0.186 -29.928 1.00 73.00 316 LEU A O 1
ATOM 2631 N N . VAL A 1 317 ? 14.955 1.912 -28.675 1.00 72.44 317 VAL A N 1
ATOM 2632 C CA . VAL A 1 317 ? 14.775 2.853 -29.797 1.00 72.44 317 VAL A CA 1
ATOM 2633 C C . VAL A 1 317 ? 16.117 3.350 -30.364 1.00 72.44 317 VAL A C 1
ATOM 2635 O O . VAL A 1 317 ? 16.190 3.710 -31.538 1.00 72.44 317 VAL A O 1
ATOM 2638 N N . MET A 1 318 ? 17.184 3.368 -29.558 1.00 68.62 318 MET A N 1
ATOM 2639 C CA . MET A 1 318 ? 18.497 3.958 -29.875 1.00 68.62 318 MET A CA 1
ATOM 2640 C C . MET A 1 318 ? 19.570 2.952 -30.344 1.00 68.62 318 MET A C 1
ATOM 2642 O O . MET A 1 318 ? 20.769 3.218 -30.235 1.00 68.62 318 MET A O 1
ATOM 2646 N N . PRO A 1 319 ? 19.163 1.857 -30.996 1.00 67.75 319 PRO A N 1
ATOM 2647 C CA . PRO A 1 319 ? 19.935 0.608 -31.149 1.00 67.75 319 PRO A CA 1
ATOM 2648 C C . PRO A 1 319 ? 21.070 0.337 -30.139 1.00 67.75 319 PRO A C 1
ATOM 2650 O O . PRO A 1 319 ? 22.144 -0.131 -30.524 1.00 67.75 319 PRO A O 1
ATOM 2653 N N . CYS A 1 320 ? 20.871 0.619 -28.851 1.00 67.88 320 CYS A N 1
ATOM 2654 C CA . CYS A 1 320 ? 21.909 0.460 -27.836 1.00 67.88 320 CYS A CA 1
ATOM 2655 C C . CYS A 1 320 ? 21.495 -0.559 -26.774 1.00 67.88 320 CYS A C 1
ATOM 2657 O O . CYS A 1 320 ? 20.319 -0.824 -26.536 1.00 67.88 320 CYS A O 1
ATOM 2659 N N . GLU A 1 321 ? 22.484 -1.182 -26.134 1.00 70.00 321 GLU A N 1
ATOM 2660 C CA . GLU A 1 321 ? 22.200 -2.071 -25.016 1.00 70.00 321 GLU A CA 1
ATOM 2661 C C . GLU A 1 321 ? 21.602 -1.256 -23.852 1.00 70.00 321 GLU A C 1
ATOM 2663 O O . GLU A 1 321 ? 22.227 -0.276 -23.454 1.00 70.00 321 GLU A O 1
ATOM 2668 N N . PRO A 1 322 ? 20.471 -1.664 -23.241 1.00 72.00 322 PRO A N 1
ATOM 2669 C CA . PRO A 1 322 ? 19.836 -0.929 -22.136 1.00 72.00 322 PRO A CA 1
ATOM 2670 C C . PRO A 1 322 ? 20.770 -0.574 -20.979 1.00 72.00 322 PRO A C 1
ATOM 2672 O O . PRO A 1 322 ? 20.755 0.540 -20.460 1.00 72.00 322 PRO A O 1
ATOM 2675 N N . ILE A 1 323 ? 21.640 -1.513 -20.625 1.00 71.12 323 ILE A N 1
ATOM 2676 C CA . ILE A 1 323 ? 22.695 -1.363 -19.620 1.00 71.12 323 ILE A CA 1
ATOM 2677 C C . ILE A 1 323 ? 23.718 -0.312 -20.078 1.00 71.12 323 ILE A C 1
ATOM 2679 O O . ILE A 1 323 ? 23.997 0.640 -19.349 1.00 71.12 323 ILE A O 1
ATOM 2683 N N . GLY A 1 324 ? 24.210 -0.421 -21.315 1.00 71.81 324 GLY A N 1
ATOM 2684 C CA . GLY A 1 324 ? 25.127 0.549 -21.915 1.00 71.81 324 GLY A CA 1
ATOM 2685 C C . GLY A 1 324 ? 24.532 1.955 -22.032 1.00 71.81 324 GLY A C 1
ATOM 2686 O O . GLY A 1 324 ? 25.218 2.930 -21.742 1.00 71.81 324 GLY A O 1
ATOM 2687 N N . TYR A 1 325 ? 23.249 2.075 -22.377 1.00 75.62 325 TYR A N 1
ATOM 2688 C CA . TYR A 1 325 ? 22.550 3.357 -22.419 1.00 75.62 325 TYR A CA 1
ATOM 2689 C C . TYR A 1 325 ? 22.499 4.003 -21.041 1.00 75.62 325 TYR A C 1
ATOM 2691 O O . TYR A 1 325 ? 22.910 5.150 -20.898 1.00 75.62 325 TYR A O 1
ATOM 2699 N N . LEU A 1 326 ? 22.086 3.266 -20.007 1.00 76.38 326 LEU A N 1
ATOM 2700 C CA . LEU A 1 326 ? 22.050 3.793 -18.644 1.00 76.38 326 LEU A CA 1
ATOM 2701 C C . LEU A 1 326 ? 23.406 4.320 -18.172 1.00 76.38 326 LEU A C 1
ATOM 2703 O O . LEU A 1 326 ? 23.430 5.348 -17.502 1.00 76.38 326 LEU A O 1
ATOM 2707 N N . LEU A 1 327 ? 24.524 3.687 -18.561 1.00 74.19 327 LEU A N 1
ATOM 2708 C CA . LEU A 1 327 ? 25.865 4.196 -18.241 1.00 74.19 327 LEU A CA 1
ATOM 2709 C C . LEU A 1 327 ? 26.110 5.609 -18.763 1.00 74.19 327 LEU A C 1
ATOM 2711 O O . LEU A 1 327 ? 26.749 6.410 -18.084 1.00 74.19 327 LEU A O 1
ATOM 2715 N N . THR A 1 328 ? 25.603 5.920 -19.956 1.00 74.50 328 THR A N 1
ATOM 2716 C CA . THR A 1 328 ? 25.753 7.254 -20.562 1.00 74.50 328 THR A CA 1
ATOM 2717 C C . THR A 1 328 ? 24.945 8.329 -19.836 1.00 74.50 328 THR A C 1
ATOM 2719 O O . THR A 1 328 ? 25.218 9.520 -19.987 1.00 74.50 328 THR A O 1
ATOM 2722 N N . GLN A 1 329 ? 23.974 7.910 -19.022 1.00 76.38 329 GLN A N 1
ATOM 2723 C CA . GLN A 1 329 ? 23.073 8.786 -18.285 1.00 76.38 329 GLN A CA 1
ATOM 2724 C C . GLN A 1 329 ? 23.569 9.077 -16.857 1.00 76.38 329 GLN A C 1
ATOM 2726 O O . GLN A 1 329 ? 23.002 9.941 -16.197 1.00 76.38 329 GLN A O 1
ATOM 2731 N N . ILE A 1 330 ? 24.617 8.402 -16.365 1.00 73.50 330 ILE A N 1
ATOM 2732 C CA . ILE A 1 330 ? 25.040 8.499 -14.958 1.00 73.50 330 ILE A CA 1
ATOM 2733 C C . ILE A 1 330 ? 25.556 9.903 -14.589 1.00 73.50 330 ILE A C 1
ATOM 2735 O O . ILE A 1 330 ? 26.341 10.489 -15.335 1.00 73.50 330 ILE A O 1
ATOM 2739 N N . LYS A 1 331 ? 25.191 10.401 -13.397 1.00 75.94 331 LYS A N 1
ATOM 2740 C CA . LYS A 1 331 ? 25.752 11.615 -12.793 1.00 75.94 331 LYS A CA 1
ATOM 2741 C C . LYS A 1 331 ? 27.262 11.494 -12.646 1.00 75.94 331 LYS A C 1
ATOM 2743 O O . LYS A 1 331 ? 27.752 10.459 -12.188 1.00 75.94 331 LYS A O 1
ATOM 2748 N N . GLY A 1 332 ? 28.003 12.549 -12.977 1.00 56.62 332 GLY A N 1
ATOM 2749 C CA . GLY A 1 332 ? 29.459 12.570 -12.782 1.00 56.62 332 GLY A CA 1
ATOM 2750 C C . GLY A 1 332 ? 29.861 12.083 -11.376 1.00 56.62 332 GLY A C 1
ATOM 2751 O O . GLY A 1 332 ? 29.328 12.566 -10.381 1.00 56.62 332 GLY A O 1
ATOM 2752 N N . ASP A 1 333 ? 30.761 11.093 -11.307 1.00 55.66 333 ASP A N 1
ATOM 2753 C CA . ASP A 1 333 ? 31.264 10.434 -10.085 1.00 55.66 333 ASP A CA 1
ATOM 2754 C C . ASP A 1 333 ? 30.232 9.741 -9.165 1.00 55.66 333 ASP A C 1
ATOM 2756 O O . ASP A 1 333 ? 30.427 9.635 -7.949 1.00 55.66 333 ASP A O 1
ATOM 2760 N N . TYR A 1 334 ? 29.172 9.135 -9.715 1.00 67.19 334 TYR A N 1
ATOM 2761 C CA . TYR A 1 334 ? 28.276 8.267 -8.930 1.00 67.19 334 TYR A CA 1
ATOM 2762 C C . TYR A 1 334 ? 28.891 6.873 -8.639 1.00 67.19 334 TYR A C 1
ATOM 2764 O O . TYR A 1 334 ? 28.422 5.825 -9.092 1.00 67.19 334 TYR A O 1
ATOM 2772 N N . SER A 1 335 ? 29.989 6.859 -7.874 1.00 65.50 335 SER A N 1
ATOM 2773 C CA . SER A 1 335 ? 30.849 5.691 -7.602 1.00 65.50 335 SER A CA 1
ATOM 2774 C C . SER A 1 335 ? 30.112 4.452 -7.068 1.00 65.50 335 SER A C 1
ATOM 2776 O O . SER A 1 335 ? 30.481 3.333 -7.424 1.00 65.50 335 SER A O 1
ATOM 2778 N N . ARG A 1 336 ? 29.050 4.643 -6.276 1.00 68.88 336 ARG A N 1
ATOM 2779 C CA . ARG A 1 336 ? 28.185 3.580 -5.728 1.00 68.88 336 ARG A CA 1
ATOM 2780 C C . ARG A 1 336 ? 27.460 2.781 -6.817 1.00 68.88 336 ARG A C 1
ATOM 2782 O O . ARG A 1 336 ? 27.596 1.560 -6.907 1.00 68.88 336 ARG A O 1
ATOM 2789 N N . PHE A 1 337 ? 26.791 3.486 -7.734 1.00 70.00 337 PHE A N 1
ATOM 2790 C CA . PHE A 1 337 ? 26.125 2.879 -8.893 1.00 70.00 337 PHE A CA 1
ATOM 2791 C C . PHE A 1 337 ? 27.123 2.098 -9.744 1.00 70.00 337 PHE A C 1
ATOM 2793 O O . PHE A 1 337 ? 26.875 0.937 -10.046 1.00 70.00 337 PHE A O 1
ATOM 2800 N N . PHE A 1 338 ? 28.282 2.682 -10.074 1.00 71.12 338 PHE A N 1
ATOM 2801 C CA . PHE A 1 338 ? 29.284 2.013 -10.914 1.00 71.12 338 PHE A CA 1
ATOM 2802 C C . PHE A 1 338 ? 29.773 0.675 -10.337 1.00 71.12 338 PHE A C 1
ATOM 2804 O O . PHE A 1 338 ? 30.065 -0.242 -11.106 1.00 71.12 338 PHE A O 1
ATOM 2811 N N . LYS A 1 339 ? 29.865 0.528 -9.007 1.00 72.06 339 LYS A N 1
ATOM 2812 C CA . LYS A 1 339 ? 30.269 -0.739 -8.374 1.00 72.06 339 LYS A CA 1
ATOM 2813 C C . LYS A 1 339 ? 29.205 -1.824 -8.532 1.00 72.06 339 LYS A C 1
ATOM 2815 O O . LYS A 1 339 ? 29.536 -2.925 -8.973 1.00 72.06 339 LYS A O 1
ATOM 2820 N N . ILE A 1 340 ? 27.949 -1.508 -8.201 1.00 71.50 340 ILE A N 1
ATOM 2821 C CA . ILE A 1 340 ? 26.813 -2.433 -8.360 1.00 71.50 340 ILE A CA 1
ATOM 2822 C C . ILE A 1 340 ? 26.649 -2.791 -9.835 1.00 71.50 340 ILE A C 1
ATOM 2824 O O . ILE A 1 340 ? 26.534 -3.957 -10.206 1.00 71.50 340 ILE A O 1
ATOM 2828 N N . PHE A 1 341 ? 26.717 -1.777 -10.686 1.00 72.25 341 PHE A N 1
ATOM 2829 C CA . PHE A 1 341 ? 26.521 -1.902 -12.111 1.00 72.25 341 PHE A CA 1
ATOM 2830 C C . PHE A 1 341 ? 27.570 -2.794 -12.775 1.00 72.25 341 PHE A C 1
ATOM 2832 O O . PHE A 1 341 ? 27.199 -3.674 -13.536 1.00 72.25 341 PHE A O 1
ATOM 2839 N N . LYS A 1 342 ? 28.868 -2.651 -12.465 1.00 69.81 342 LYS A N 1
ATOM 2840 C CA . LYS A 1 342 ? 29.908 -3.545 -13.018 1.00 69.81 342 LYS A CA 1
ATOM 2841 C C . LYS A 1 342 ? 29.627 -5.021 -12.722 1.00 69.81 342 LYS A C 1
ATOM 2843 O O . LYS A 1 342 ? 29.966 -5.884 -13.526 1.00 69.81 342 LYS A O 1
ATOM 2848 N N . ARG A 1 343 ? 29.027 -5.320 -11.566 1.00 68.25 343 ARG A N 1
ATOM 2849 C CA . ARG A 1 343 ? 28.634 -6.683 -11.188 1.00 68.25 343 ARG A CA 1
ATOM 2850 C C . ARG A 1 343 ? 27.380 -7.140 -11.935 1.00 68.25 343 ARG A C 1
ATOM 2852 O O . ARG A 1 343 ? 27.384 -8.250 -12.463 1.00 68.25 343 ARG A O 1
ATOM 2859 N N . LEU A 1 344 ? 26.365 -6.277 -12.032 1.00 68.94 344 LEU A N 1
ATOM 2860 C CA . LEU A 1 344 ? 25.164 -6.514 -12.841 1.00 68.94 344 LEU A CA 1
ATOM 2861 C C . LEU A 1 344 ? 25.519 -6.771 -14.312 1.00 68.94 344 LEU A C 1
ATOM 2863 O O . LEU A 1 344 ? 25.074 -7.763 -14.874 1.00 68.94 344 LEU A O 1
ATOM 2867 N N . ASP A 1 345 ? 26.355 -5.928 -14.915 1.00 66.25 345 ASP A N 1
ATOM 2868 C CA . ASP A 1 345 ? 26.799 -6.012 -16.310 1.00 66.25 345 ASP A CA 1
ATOM 2869 C C . ASP A 1 345 ? 27.627 -7.279 -16.579 1.00 66.25 345 ASP A C 1
ATOM 2871 O O . ASP A 1 345 ? 27.370 -8.024 -17.525 1.00 66.25 345 ASP A O 1
ATOM 2875 N N . LEU A 1 346 ? 28.559 -7.623 -15.684 1.00 58.25 346 LEU A N 1
ATOM 2876 C CA . LEU A 1 346 ? 29.304 -8.880 -15.784 1.00 58.25 346 LEU A CA 1
ATOM 2877 C C . LEU A 1 346 ? 28.375 -10.101 -15.696 1.00 58.25 346 LEU A C 1
ATOM 2879 O O . LEU A 1 346 ? 28.535 -11.056 -16.451 1.00 58.25 346 LEU A O 1
ATOM 2883 N N . LYS A 1 347 ? 27.375 -10.076 -14.814 1.00 63.69 347 LYS A N 1
ATOM 2884 C CA . LYS A 1 347 ? 26.417 -11.179 -14.692 1.00 63.69 347 LYS A CA 1
ATOM 2885 C C . LYS A 1 347 ? 25.48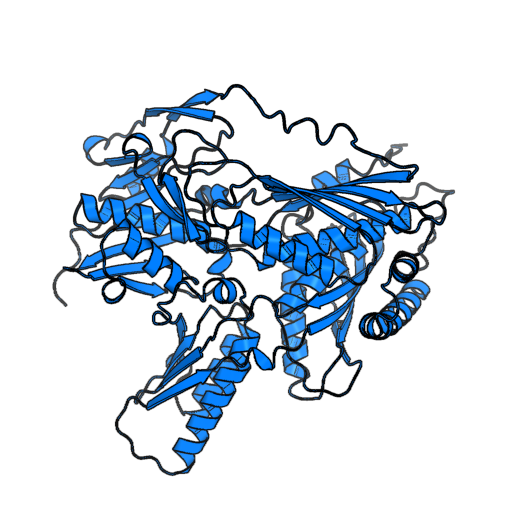1 -11.258 -15.898 1.00 63.69 347 LYS A C 1
ATOM 2887 O O . LYS A 1 347 ? 25.309 -12.331 -16.467 1.00 63.69 347 LYS A O 1
ATOM 2892 N N . ASN A 1 348 ? 24.960 -10.125 -16.353 1.00 60.59 348 ASN A N 1
ATOM 2893 C CA . ASN A 1 348 ? 24.071 -10.042 -17.507 1.00 60.59 348 ASN A CA 1
ATOM 2894 C C . ASN A 1 348 ? 24.789 -10.423 -18.810 1.00 60.59 348 ASN A C 1
ATOM 2896 O O . ASN A 1 348 ? 24.218 -11.137 -19.629 1.00 60.59 348 ASN A O 1
ATOM 2900 N N . SER A 1 349 ? 26.053 -10.036 -18.993 1.00 58.22 349 SER A N 1
ATOM 2901 C CA . SER A 1 349 ? 26.865 -10.448 -20.148 1.00 58.22 349 SER A CA 1
ATOM 2902 C C . SER A 1 349 ? 27.180 -11.951 -20.153 1.00 58.22 349 SER A C 1
ATOM 2904 O O . SER A 1 349 ? 27.209 -12.566 -21.223 1.00 58.22 349 SER A O 1
ATOM 2906 N N . LEU A 1 350 ? 27.351 -12.575 -18.981 1.00 49.75 350 LEU A N 1
ATOM 2907 C CA . LEU A 1 350 ? 27.460 -14.033 -18.853 1.00 49.75 350 LEU A CA 1
ATOM 2908 C C . LEU A 1 350 ? 26.142 -14.736 -19.220 1.00 49.75 350 LEU A C 1
ATOM 2910 O O . LEU A 1 350 ? 26.175 -15.717 -19.959 1.00 49.75 350 LEU A O 1
ATOM 2914 N N . ILE A 1 351 ? 24.998 -14.199 -18.783 1.00 55.00 351 ILE A N 1
ATOM 2915 C CA . ILE A 1 351 ? 23.659 -14.727 -19.103 1.00 55.00 351 ILE A CA 1
ATOM 2916 C C . ILE A 1 351 ? 23.308 -14.526 -20.597 1.00 55.00 351 ILE A C 1
ATOM 2918 O O . ILE A 1 351 ? 22.695 -15.390 -21.231 1.00 55.00 351 ILE A O 1
ATOM 2922 N N . LYS A 1 352 ? 23.747 -13.420 -21.216 1.00 53.94 352 LYS A N 1
ATOM 2923 C CA . LYS A 1 352 ? 23.574 -13.147 -22.658 1.00 53.94 352 LYS A CA 1
ATOM 2924 C C . LYS A 1 352 ? 24.345 -14.118 -23.549 1.00 53.94 352 LYS A C 1
ATOM 2926 O O . LYS A 1 352 ? 23.836 -14.528 -24.588 1.00 53.94 352 LYS A O 1
ATOM 2931 N N . LYS A 1 353 ? 25.544 -14.548 -23.140 1.00 44.34 353 LYS A N 1
ATOM 2932 C CA . LYS A 1 353 ? 26.320 -15.558 -23.887 1.00 44.34 353 LYS A CA 1
ATOM 2933 C C . LYS A 1 353 ? 25.633 -16.928 -23.948 1.00 44.34 353 LYS A C 1
ATOM 2935 O O . LYS A 1 353 ? 25.904 -17.677 -24.881 1.00 44.34 353 LYS A O 1
ATOM 2940 N N . SER A 1 354 ? 24.740 -17.245 -23.008 1.00 35.03 354 SER A N 1
ATOM 2941 C CA . SER A 1 354 ? 23.926 -18.472 -23.022 1.00 35.03 354 SER A CA 1
ATOM 2942 C C . SER A 1 354 ? 22.555 -18.322 -23.693 1.00 35.03 354 SER A C 1
ATOM 2944 O O . SER A 1 354 ? 21.891 -19.328 -23.923 1.00 35.03 354 SER A O 1
ATOM 2946 N N . SER A 1 355 ? 22.128 -17.100 -24.025 1.00 36.25 355 SER A N 1
ATOM 2947 C CA . SER A 1 355 ? 20.800 -16.781 -24.574 1.00 36.25 355 SER A CA 1
ATOM 2948 C C . SER A 1 355 ? 20.877 -16.173 -25.978 1.00 36.25 355 SER A C 1
ATOM 2950 O O . SER A 1 355 ? 20.146 -15.240 -26.301 1.00 36.25 355 SER A O 1
ATOM 2952 N N . VAL A 1 356 ? 21.750 -16.717 -26.838 1.00 34.22 356 VAL A N 1
ATOM 2953 C CA . VAL A 1 356 ? 21.755 -16.410 -28.279 1.00 34.22 356 VAL A CA 1
ATOM 2954 C C . VAL A 1 356 ? 20.439 -16.905 -28.883 1.00 34.22 356 VAL A C 1
ATOM 2956 O O . VAL A 1 356 ? 20.337 -18.020 -29.384 1.00 34.22 356 VAL A O 1
ATOM 2959 N N . ILE A 1 357 ? 19.412 -16.070 -28.782 1.00 39.22 357 ILE A N 1
ATOM 2960 C CA . ILE A 1 357 ? 18.148 -16.229 -29.475 1.00 39.22 357 ILE A CA 1
ATOM 2961 C C . ILE A 1 357 ? 18.386 -15.724 -30.893 1.00 39.22 357 ILE A C 1
ATOM 2963 O O . ILE A 1 357 ? 18.608 -14.539 -31.154 1.00 39.22 357 ILE A O 1
ATOM 2967 N N . SER A 1 358 ? 18.449 -16.690 -31.800 1.00 35.12 358 SER A N 1
ATOM 2968 C CA . SER A 1 358 ? 18.547 -16.510 -33.233 1.00 35.12 358 SER A CA 1
ATOM 2969 C C . SER A 1 358 ? 17.284 -15.831 -33.749 1.00 35.12 358 SER A C 1
ATOM 2971 O O . SER A 1 358 ? 16.322 -16.503 -34.106 1.00 35.12 358 SER A O 1
ATOM 2973 N N . VAL A 1 359 ? 17.306 -14.505 -33.871 1.00 39.03 359 VAL A N 1
ATOM 2974 C CA . VAL A 1 359 ? 16.351 -13.806 -34.734 1.00 39.03 359 VAL A CA 1
ATOM 2975 C C . VAL A 1 359 ? 16.693 -14.181 -36.175 1.00 39.03 359 VAL A C 1
ATOM 2977 O O . VAL A 1 359 ? 17.425 -13.477 -36.872 1.00 39.03 359 VAL A O 1
ATOM 2980 N N . ASN A 1 360 ? 16.200 -15.327 -36.635 1.00 36.31 360 ASN A N 1
ATOM 2981 C CA . ASN A 1 360 ? 16.218 -15.647 -38.047 1.00 36.31 360 ASN A CA 1
ATOM 2982 C C . ASN A 1 360 ? 15.089 -14.837 -38.692 1.00 36.31 360 ASN A C 1
ATOM 2984 O O . ASN A 1 360 ? 14.018 -15.364 -38.959 1.00 36.31 360 ASN A O 1
ATOM 2988 N N . LYS A 1 361 ? 15.334 -13.538 -38.934 1.00 41.84 361 LYS A N 1
ATOM 2989 C CA . LYS A 1 361 ? 14.399 -12.603 -39.600 1.00 41.84 361 LYS A CA 1
ATOM 2990 C C . LYS A 1 361 ? 13.898 -13.089 -40.974 1.00 41.84 361 LYS A C 1
ATOM 2992 O O . LYS A 1 361 ? 13.067 -12.430 -41.580 1.00 41.84 361 LYS A O 1
ATOM 2997 N N . ASN A 1 362 ? 14.426 -14.205 -41.475 1.00 39.47 362 ASN A N 1
ATOM 2998 C CA . ASN A 1 362 ? 14.061 -14.812 -42.748 1.00 39.47 362 ASN A CA 1
ATOM 2999 C C . ASN A 1 362 ? 12.880 -15.789 -42.654 1.00 39.47 362 ASN A C 1
ATOM 3001 O O . ASN A 1 362 ? 12.374 -16.193 -43.696 1.00 39.47 362 ASN A O 1
ATOM 3005 N N . TYR A 1 363 ? 12.459 -16.191 -41.453 1.00 41.31 363 TYR A N 1
ATOM 3006 C CA . TYR A 1 363 ? 11.330 -17.098 -41.271 1.00 41.31 363 TYR A CA 1
ATOM 3007 C C . TYR A 1 363 ? 10.455 -16.560 -40.140 1.00 41.31 363 TYR A C 1
ATOM 3009 O O . TYR A 1 363 ? 10.928 -16.460 -39.011 1.00 41.31 363 TYR A O 1
ATOM 3017 N N . ASP A 1 364 ? 9.198 -16.223 -40.440 1.00 39.53 364 ASP A N 1
ATOM 3018 C CA . ASP A 1 364 ? 8.157 -15.827 -39.478 1.00 39.53 364 ASP A CA 1
ATOM 3019 C C . ASP A 1 364 ? 7.773 -17.003 -38.551 1.00 39.53 364 ASP A C 1
ATOM 3021 O O . ASP A 1 364 ? 6.633 -17.456 -38.503 1.00 39.53 364 ASP A O 1
ATOM 3025 N N . ILE A 1 365 ? 8.744 -17.568 -37.832 1.00 45.00 365 ILE A N 1
ATOM 3026 C CA . ILE A 1 365 ? 8.530 -18.631 -36.855 1.00 45.00 365 ILE A CA 1
ATOM 3027 C C . ILE A 1 365 ? 8.375 -17.960 -35.499 1.00 45.00 365 ILE A C 1
ATOM 3029 O O . ILE A 1 365 ? 9.324 -17.413 -34.937 1.00 45.00 365 ILE A O 1
ATOM 3033 N N . PHE A 1 366 ? 7.158 -18.015 -34.968 1.00 53.28 366 PHE A N 1
ATOM 3034 C CA . PHE A 1 366 ? 6.875 -17.590 -33.609 1.00 53.28 366 PHE A CA 1
ATOM 3035 C C . PHE A 1 366 ? 7.617 -18.512 -32.631 1.00 53.28 366 PHE A C 1
ATOM 3037 O O . PHE A 1 366 ? 7.315 -19.702 -32.529 1.00 53.28 366 PHE A O 1
ATOM 3044 N N . GLU A 1 367 ? 8.624 -17.987 -31.933 1.00 57.94 367 GLU A N 1
ATOM 3045 C CA . GLU A 1 367 ? 9.330 -18.750 -30.905 1.00 57.94 367 GLU A CA 1
ATOM 3046 C C . GLU A 1 367 ? 8.358 -19.124 -29.784 1.00 57.94 367 GLU A C 1
ATOM 3048 O O . GLU A 1 367 ? 7.739 -18.262 -29.166 1.00 57.94 367 GLU A O 1
ATOM 3053 N N . THR A 1 368 ? 8.237 -20.418 -29.485 1.00 66.88 368 THR A N 1
ATOM 3054 C CA . THR A 1 368 ? 7.337 -20.920 -28.431 1.00 66.88 368 THR A CA 1
ATOM 3055 C C . THR A 1 368 ? 7.753 -20.463 -27.030 1.00 66.88 368 THR A C 1
ATOM 3057 O O . THR A 1 368 ? 6.947 -20.499 -26.099 1.00 66.88 368 THR A O 1
ATOM 3060 N N . SER A 1 369 ? 9.008 -20.032 -26.871 1.00 73.81 369 SER A N 1
ATOM 3061 C CA . SER A 1 369 ? 9.536 -19.467 -25.635 1.00 73.81 369 SER A CA 1
ATOM 3062 C C . SER A 1 369 ? 10.634 -18.446 -25.905 1.00 73.81 369 SER A C 1
ATOM 3064 O O . SER A 1 369 ? 11.471 -18.686 -26.772 1.00 73.81 369 SER A O 1
ATOM 3066 N N . ARG A 1 370 ? 10.705 -17.390 -25.094 1.00 77.75 370 ARG A N 1
ATOM 3067 C CA . ARG A 1 370 ? 11.776 -16.383 -25.129 1.00 77.75 370 ARG A CA 1
ATOM 3068 C C . ARG A 1 370 ? 12.436 -16.228 -23.766 1.00 77.75 370 ARG A C 1
ATOM 3070 O O . ARG A 1 370 ? 11.853 -16.572 -22.741 1.00 77.75 370 ARG A O 1
ATOM 3077 N N . ARG A 1 371 ? 13.663 -15.706 -23.755 1.00 81.75 371 ARG A N 1
ATOM 3078 C CA . ARG A 1 371 ? 14.395 -15.353 -22.532 1.00 81.75 371 ARG A CA 1
ATOM 3079 C C . ARG A 1 371 ? 14.650 -13.855 -22.477 1.00 81.75 371 ARG A C 1
ATOM 3081 O O . ARG A 1 371 ? 15.035 -13.261 -23.479 1.00 81.75 371 ARG A O 1
ATOM 3088 N N . GLY A 1 372 ? 14.474 -13.277 -21.298 1.00 80.62 372 GLY A N 1
ATOM 3089 C CA . GLY A 1 372 ? 14.797 -11.889 -20.993 1.00 80.62 372 GLY A CA 1
ATOM 3090 C C . GLY A 1 372 ? 15.743 -11.802 -19.813 1.00 80.62 372 GLY A C 1
ATOM 3091 O O . GLY A 1 372 ? 15.672 -12.609 -18.885 1.00 80.62 372 GLY A O 1
ATOM 3092 N N . VAL A 1 373 ? 16.615 -10.801 -19.852 1.00 84.19 373 VAL A N 1
ATOM 3093 C CA . VAL A 1 373 ? 17.499 -10.442 -18.749 1.00 84.19 373 VAL A CA 1
ATOM 3094 C C . VAL A 1 373 ? 17.140 -9.036 -18.305 1.00 84.19 373 VAL A C 1
ATOM 3096 O O . VAL A 1 373 ? 17.432 -8.048 -18.981 1.00 84.19 373 VAL A O 1
ATOM 3099 N N . GLY A 1 374 ? 16.485 -8.958 -17.158 1.00 85.50 374 GLY A N 1
ATOM 3100 C CA . GLY A 1 374 ? 16.099 -7.705 -16.539 1.00 85.50 374 GLY A CA 1
ATOM 3101 C C . GLY A 1 374 ? 17.054 -7.303 -15.435 1.00 85.50 374 GLY A C 1
ATOM 3102 O O . GLY A 1 374 ? 17.782 -8.122 -14.868 1.00 85.50 374 GLY A O 1
ATOM 3103 N N . PHE A 1 375 ? 17.052 -6.018 -15.118 1.00 87.44 375 PHE A N 1
ATOM 3104 C CA . PHE A 1 375 ? 17.810 -5.492 -14.001 1.00 87.44 375 PHE A CA 1
ATOM 3105 C C . PHE A 1 375 ? 17.153 -4.233 -13.441 1.00 87.44 375 PHE A C 1
ATOM 3107 O O . PHE A 1 375 ? 16.404 -3.534 -14.122 1.00 87.44 375 PHE A O 1
ATOM 3114 N N . ALA A 1 376 ? 17.463 -3.942 -12.186 1.00 88.88 376 ALA A N 1
ATOM 3115 C CA . ALA A 1 376 ? 17.085 -2.707 -11.528 1.00 88.88 376 ALA A CA 1
ATOM 3116 C C . ALA A 1 376 ? 18.128 -2.338 -10.477 1.00 88.88 376 ALA A C 1
ATOM 3118 O O . ALA A 1 376 ? 18.846 -3.191 -9.952 1.00 88.88 376 ALA A O 1
ATOM 3119 N N . TYR A 1 377 ? 18.191 -1.055 -10.159 1.00 85.94 377 TYR A N 1
ATOM 3120 C CA . TYR A 1 377 ? 19.017 -0.511 -9.092 1.00 85.94 377 TYR A CA 1
ATOM 3121 C C . TYR A 1 377 ? 18.148 0.345 -8.165 1.00 85.94 377 TYR A C 1
ATOM 3123 O O . TYR A 1 377 ? 17.175 0.973 -8.574 1.00 85.94 377 TYR A O 1
ATOM 3131 N N . LEU A 1 378 ? 18.475 0.396 -6.892 1.00 85.06 378 LEU A N 1
ATOM 3132 C CA . LEU A 1 378 ? 17.787 1.251 -5.950 1.00 85.06 378 LEU A CA 1
ATOM 3133 C C . LEU A 1 378 ? 18.817 1.826 -5.006 1.00 85.06 378 LEU A C 1
ATOM 3135 O O . LEU A 1 378 ? 19.555 1.093 -4.357 1.00 85.06 378 LEU A O 1
ATOM 3139 N N . ASN A 1 379 ? 18.843 3.152 -4.943 1.00 78.06 379 ASN A N 1
ATOM 3140 C CA . ASN A 1 379 ? 19.452 3.872 -3.843 1.00 78.06 379 ASN A CA 1
ATOM 3141 C C . ASN A 1 379 ? 18.314 4.441 -3.001 1.00 78.06 379 ASN A C 1
ATOM 3143 O O . ASN A 1 379 ? 17.809 5.532 -3.274 1.00 78.06 379 ASN A O 1
ATOM 3147 N N . SER A 1 380 ? 17.833 3.647 -2.048 1.00 71.12 380 SER A N 1
ATOM 3148 C CA . SER A 1 380 ? 16.715 4.074 -1.221 1.00 71.12 380 SER A CA 1
ATOM 3149 C C . SER A 1 380 ? 17.218 5.039 -0.155 1.00 71.12 380 SER A C 1
ATOM 3151 O O . SER A 1 380 ? 18.037 4.646 0.670 1.00 71.12 380 SER A O 1
ATOM 3153 N N . ASN A 1 381 ? 16.687 6.258 -0.143 1.00 66.81 381 ASN A N 1
ATOM 3154 C CA . ASN A 1 381 ? 17.027 7.262 0.856 1.00 66.81 381 ASN A CA 1
ATOM 3155 C C . ASN A 1 381 ? 16.064 7.200 2.054 1.00 66.81 381 ASN A C 1
ATOM 3157 O O . ASN A 1 381 ? 14.847 7.121 1.874 1.00 66.81 381 ASN A O 1
ATOM 3161 N N . ALA A 1 382 ? 16.605 7.290 3.269 1.00 64.38 382 ALA A N 1
ATOM 3162 C CA . ALA A 1 382 ? 15.851 7.360 4.522 1.00 64.38 382 ALA A CA 1
ATOM 3163 C C . ALA A 1 382 ? 15.235 8.751 4.817 1.00 64.38 382 ALA A C 1
ATOM 3165 O O . ALA A 1 382 ? 14.730 8.978 5.911 1.00 64.38 382 ALA A O 1
ATOM 3166 N N . TYR A 1 383 ? 15.247 9.691 3.866 1.00 61.91 383 TYR A N 1
ATOM 3167 C CA . TYR A 1 383 ? 14.877 11.107 4.041 1.00 61.91 383 TYR A CA 1
ATOM 3168 C C . TYR A 1 383 ? 13.557 11.355 4.795 1.00 61.91 383 TYR A C 1
ATOM 3170 O O . TYR A 1 383 ? 13.450 12.322 5.544 1.00 61.91 383 TYR A O 1
ATOM 3178 N N . PHE A 1 384 ? 12.554 10.488 4.621 1.00 63.09 384 PHE A N 1
ATOM 3179 C CA . PHE A 1 384 ? 11.234 10.627 5.255 1.00 63.09 384 PHE A CA 1
ATOM 3180 C C . PHE A 1 384 ? 11.107 9.921 6.624 1.00 63.09 384 PHE A C 1
ATOM 3182 O O . PHE A 1 384 ? 10.051 9.985 7.249 1.00 63.09 384 PHE A O 1
ATOM 3189 N N . LEU A 1 385 ? 12.180 9.300 7.131 1.00 64.94 385 LEU A N 1
ATOM 3190 C CA . LEU A 1 385 ? 12.258 8.627 8.441 1.00 64.94 385 LEU A CA 1
ATOM 3191 C C . LEU A 1 385 ? 12.712 9.556 9.586 1.00 64.94 385 LEU A C 1
ATOM 3193 O O . LEU A 1 385 ? 13.274 9.105 10.582 1.00 64.94 385 LEU A O 1
ATOM 3197 N N . SER A 1 386 ? 12.468 10.864 9.482 1.00 57.88 386 SER A N 1
ATOM 3198 C CA . SER A 1 386 ? 12.995 11.862 10.426 1.00 57.88 386 SER A CA 1
ATOM 3199 C C . SER A 1 386 ? 12.311 11.892 11.805 1.00 57.88 386 SER A C 1
ATOM 3201 O O . SER A 1 386 ? 12.722 12.671 12.661 1.00 57.88 386 SER A O 1
ATOM 3203 N N . GLY A 1 387 ? 11.260 11.093 12.023 1.00 64.62 387 GLY A N 1
ATOM 3204 C CA . GLY A 1 387 ? 10.521 11.031 13.290 1.00 64.62 387 GLY A CA 1
ATOM 3205 C C . GLY A 1 387 ? 11.022 9.923 14.217 1.00 64.62 387 GLY A C 1
ATOM 3206 O O . GLY A 1 387 ? 11.353 8.829 13.759 1.00 64.62 387 GLY A O 1
ATOM 3207 N N . GLU A 1 388 ? 11.039 10.176 15.528 1.00 72.44 388 GLU A N 1
ATOM 3208 C CA . GLU A 1 388 ? 11.385 9.147 16.513 1.00 72.44 388 GLU A CA 1
ATOM 3209 C C . GLU A 1 388 ? 10.286 8.082 16.595 1.00 72.44 388 GLU A C 1
ATOM 3211 O O . GLU A 1 388 ? 9.120 8.383 16.853 1.00 72.44 388 GLU A O 1
ATOM 3216 N N . GLN A 1 389 ? 10.672 6.824 16.399 1.00 78.50 389 GLN A N 1
ATOM 3217 C CA . GLN A 1 389 ? 9.802 5.664 16.558 1.00 78.50 389 GLN A CA 1
ATOM 3218 C C . GLN A 1 389 ? 10.377 4.738 17.625 1.00 78.50 389 GLN A C 1
ATOM 3220 O O . GLN A 1 389 ? 11.593 4.678 17.819 1.00 78.50 389 GLN A O 1
ATOM 3225 N N . TYR A 1 390 ? 9.509 4.006 18.317 1.00 82.56 390 TYR A N 1
ATOM 3226 C CA . TYR A 1 390 ? 9.903 3.140 19.421 1.00 82.56 390 TYR A CA 1
ATOM 3227 C C . TYR A 1 390 ? 9.211 1.790 19.336 1.00 82.56 390 TYR A C 1
ATOM 3229 O O . TYR A 1 390 ? 8.090 1.683 18.850 1.00 82.56 390 TYR A O 1
ATOM 3237 N N . VAL A 1 391 ? 9.881 0.779 19.877 1.00 88.06 391 VAL A N 1
ATOM 3238 C CA . VAL A 1 391 ? 9.274 -0.494 20.246 1.00 88.06 391 VAL A CA 1
ATOM 3239 C C . VAL A 1 391 ? 9.223 -0.551 21.767 1.00 88.06 391 VAL A C 1
ATOM 3241 O O . VAL A 1 391 ? 10.234 -0.331 22.437 1.00 88.06 391 VAL A O 1
ATOM 3244 N N . VAL A 1 392 ? 8.049 -0.841 22.322 1.00 90.62 392 VAL A N 1
ATOM 3245 C CA . VAL A 1 392 ? 7.860 -0.979 23.773 1.00 90.62 392 VAL A CA 1
ATOM 3246 C C . VAL A 1 392 ? 7.490 -2.416 24.085 1.00 90.62 392 VAL A C 1
ATOM 3248 O O . VAL A 1 392 ? 6.586 -2.971 23.476 1.00 90.62 392 VAL A O 1
ATOM 3251 N N . ALA A 1 393 ? 8.167 -3.031 25.043 1.00 93.38 393 ALA A N 1
ATOM 3252 C CA . ALA A 1 393 ? 7.877 -4.380 25.493 1.00 93.38 393 ALA A CA 1
ATOM 3253 C C . ALA A 1 393 ? 7.472 -4.376 26.965 1.00 93.38 393 ALA A C 1
ATOM 3255 O O . ALA A 1 393 ? 8.212 -3.884 27.813 1.00 93.38 393 ALA A O 1
ATOM 3256 N N . CYS A 1 394 ? 6.318 -4.970 27.256 1.00 92.50 394 CYS A N 1
ATOM 3257 C CA . CYS A 1 394 ? 5.778 -5.162 28.594 1.00 92.50 394 CYS A CA 1
ATOM 3258 C C . CYS A 1 394 ? 5.744 -6.661 28.903 1.00 92.50 394 CYS A C 1
ATOM 3260 O O . CYS A 1 394 ? 4.887 -7.396 28.398 1.00 92.50 394 CYS A O 1
ATOM 3262 N N . LEU A 1 395 ? 6.687 -7.113 29.725 1.00 92.38 395 LEU A N 1
ATOM 3263 C CA . LEU A 1 395 ? 6.755 -8.481 30.217 1.00 92.38 395 LEU A CA 1
ATOM 3264 C C . LEU A 1 395 ? 5.926 -8.606 31.495 1.00 92.38 395 LEU A C 1
ATOM 3266 O O . LEU A 1 395 ? 6.188 -7.930 32.487 1.00 92.38 395 LEU A O 1
ATOM 3270 N N . TYR A 1 396 ? 4.945 -9.496 31.469 1.00 91.31 396 TYR A N 1
ATOM 3271 C CA . TYR A 1 396 ? 4.193 -9.971 32.625 1.00 91.31 396 TYR A CA 1
ATOM 3272 C C . TYR A 1 396 ? 4.691 -11.369 33.013 1.00 91.31 396 TYR A C 1
ATOM 3274 O O . TYR A 1 396 ? 5.525 -11.958 32.328 1.00 91.31 396 TYR A O 1
ATOM 3282 N N . LYS A 1 397 ? 4.139 -11.927 34.094 1.00 88.00 397 LYS A N 1
ATOM 3283 C CA . LYS A 1 397 ? 4.551 -13.233 34.624 1.00 88.00 397 LYS A CA 1
ATOM 3284 C C . LYS A 1 397 ? 4.459 -14.377 33.603 1.00 88.00 397 LYS A C 1
ATOM 3286 O O . LYS A 1 397 ? 5.275 -15.288 33.641 1.00 88.00 397 LYS A O 1
ATOM 3291 N N . ASP A 1 398 ? 3.461 -14.346 32.728 1.00 89.25 398 ASP A N 1
ATOM 3292 C CA . ASP A 1 398 ? 3.093 -15.434 31.815 1.00 89.25 398 ASP A CA 1
ATOM 3293 C C . ASP A 1 398 ? 2.905 -14.983 30.355 1.00 89.25 398 ASP A C 1
ATOM 3295 O O . ASP A 1 398 ? 2.579 -15.798 29.486 1.00 89.25 398 ASP A O 1
ATOM 3299 N N . ARG A 1 399 ? 3.117 -13.693 30.068 1.00 94.00 399 ARG A N 1
ATOM 3300 C CA . ARG A 1 399 ? 2.914 -13.098 28.741 1.00 94.00 399 ARG A CA 1
ATOM 3301 C C . ARG A 1 399 ? 3.863 -11.940 28.462 1.00 94.00 399 ARG A C 1
ATOM 3303 O O . ARG A 1 399 ? 4.221 -11.193 29.369 1.00 94.00 399 ARG A O 1
ATOM 3310 N N . LEU A 1 400 ? 4.199 -11.746 27.192 1.00 93.94 400 LEU A N 1
ATOM 3311 C CA . LEU A 1 400 ? 4.931 -10.586 26.694 1.00 93.94 400 LEU A CA 1
ATOM 3312 C C . 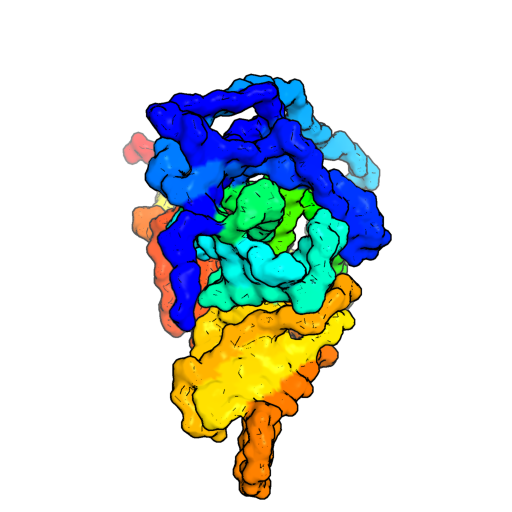LEU A 1 400 ? 4.079 -9.870 25.652 1.00 93.94 400 LEU A C 1
ATOM 3314 O O . LEU A 1 400 ? 3.730 -10.454 24.627 1.00 93.94 400 LEU A O 1
ATOM 3318 N N . ASN A 1 401 ? 3.807 -8.591 25.886 1.00 92.31 401 ASN A N 1
ATOM 3319 C CA . ASN A 1 401 ? 3.204 -7.721 24.885 1.00 92.31 401 ASN A CA 1
ATOM 3320 C C . ASN A 1 401 ? 4.285 -6.798 24.325 1.00 92.31 401 ASN A C 1
ATOM 3322 O O . ASN A 1 401 ? 4.936 -6.091 25.090 1.00 92.31 401 ASN A O 1
ATOM 3326 N N . ILE A 1 402 ? 4.473 -6.805 23.009 1.00 90.88 402 ILE A N 1
ATOM 3327 C CA . ILE A 1 402 ? 5.352 -5.879 22.297 1.00 90.88 402 ILE A CA 1
ATOM 3328 C C . ILE A 1 402 ? 4.492 -4.955 21.447 1.00 90.88 402 ILE A C 1
ATOM 3330 O O . ILE A 1 402 ? 3.762 -5.418 20.575 1.00 90.88 402 ILE A O 1
ATOM 3334 N N . PHE A 1 403 ? 4.604 -3.660 21.700 1.00 87.44 403 PHE A N 1
ATOM 3335 C CA . PHE A 1 403 ? 3.944 -2.586 20.979 1.00 87.44 403 PHE A CA 1
ATOM 3336 C C . PHE A 1 403 ? 4.881 -2.064 19.884 1.00 87.44 403 PHE A C 1
ATOM 3338 O O . PHE A 1 403 ? 6.011 -1.653 20.165 1.00 87.44 403 PHE A O 1
ATOM 3345 N N . LEU A 1 404 ? 4.420 -2.142 18.637 1.00 85.69 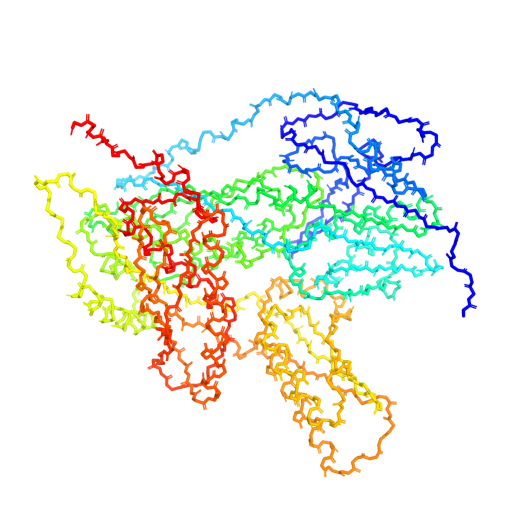404 LEU A N 1
ATOM 3346 C CA . LEU A 1 404 ? 5.136 -1.810 17.407 1.00 85.69 404 LEU A CA 1
ATOM 3347 C C . LEU A 1 404 ? 4.526 -0.562 16.763 1.00 85.69 404 LEU A C 1
ATOM 3349 O O . LEU A 1 404 ? 3.310 -0.425 16.776 1.00 85.69 404 LEU A O 1
ATOM 3353 N N . PRO A 1 405 ? 5.304 0.305 16.103 1.00 79.69 405 PRO A N 1
ATOM 3354 C CA . PRO A 1 405 ? 4.740 1.479 15.434 1.00 79.69 405 PRO A CA 1
ATOM 3355 C C . PRO A 1 405 ? 3.915 1.141 14.178 1.00 79.69 405 PRO A C 1
ATOM 3357 O O . PRO A 1 405 ? 3.108 1.957 13.749 1.00 79.69 405 PRO A O 1
ATOM 3360 N N . TYR A 1 406 ? 4.120 -0.036 13.577 1.00 78.50 406 TYR A N 1
ATOM 3361 C CA . TYR A 1 406 ? 3.392 -0.544 12.408 1.00 78.50 406 TYR A CA 1
ATOM 3362 C C . TYR A 1 406 ? 3.498 -2.076 12.324 1.00 78.50 406 TYR A C 1
ATOM 3364 O O . TYR A 1 406 ? 4.307 -2.698 13.021 1.00 78.50 406 TYR A O 1
ATOM 3372 N N . SER A 1 407 ? 2.666 -2.694 11.482 1.00 77.81 407 SER A N 1
ATOM 3373 C CA . SER A 1 407 ? 2.602 -4.148 11.316 1.00 77.81 407 SER A CA 1
ATOM 3374 C C . SER A 1 407 ? 3.868 -4.760 10.696 1.00 77.81 407 SER A C 1
ATOM 3376 O O . SER A 1 407 ? 4.522 -4.188 9.823 1.00 77.81 407 SER A O 1
ATOM 3378 N N . ILE A 1 408 ? 4.209 -5.983 11.128 1.00 77.69 408 ILE A N 1
ATOM 3379 C CA . ILE A 1 408 ? 5.203 -6.827 10.446 1.00 77.69 408 ILE A CA 1
ATOM 3380 C C . ILE A 1 408 ? 4.491 -7.571 9.319 1.00 77.69 408 ILE A C 1
ATOM 3382 O O . ILE A 1 408 ? 3.824 -8.573 9.567 1.00 77.69 408 ILE A O 1
ATOM 3386 N N . ILE A 1 409 ? 4.688 -7.116 8.084 1.00 71.12 409 ILE A N 1
ATOM 3387 C CA . ILE A 1 409 ? 4.135 -7.762 6.881 1.00 71.12 409 ILE A CA 1
ATOM 3388 C C . ILE A 1 409 ? 4.815 -9.123 6.605 1.00 71.12 409 ILE A C 1
ATOM 3390 O O . ILE A 1 409 ? 4.212 -10.023 6.025 1.00 71.12 409 ILE A O 1
ATOM 3394 N N . ASP A 1 410 ? 6.064 -9.306 7.050 1.00 74.50 410 ASP A N 1
ATOM 3395 C CA . ASP A 1 410 ? 6.825 -10.548 6.874 1.00 74.50 410 ASP A CA 1
ATOM 3396 C C . ASP A 1 410 ? 6.539 -11.575 7.991 1.00 74.50 410 ASP A C 1
ATOM 3398 O O . ASP A 1 410 ? 7.097 -11.529 9.094 1.00 74.50 410 ASP A O 1
ATOM 3402 N N . ASN A 1 411 ? 5.706 -12.569 7.677 1.00 75.06 411 ASN A N 1
ATOM 3403 C CA . ASN A 1 411 ? 5.342 -13.655 8.594 1.00 75.06 411 ASN A CA 1
ATOM 3404 C C . ASN A 1 411 ? 6.551 -14.459 9.090 1.00 75.06 411 ASN A C 1
ATOM 3406 O O . ASN A 1 411 ? 6.563 -14.907 10.239 1.00 75.06 411 ASN A O 1
ATOM 3410 N N . ASN A 1 412 ? 7.581 -14.640 8.259 1.00 76.69 412 ASN A N 1
ATOM 3411 C CA . ASN A 1 412 ? 8.786 -15.368 8.645 1.00 76.69 412 ASN A CA 1
ATOM 3412 C C . ASN A 1 412 ? 9.602 -14.570 9.661 1.00 76.69 412 ASN A C 1
ATOM 3414 O O . ASN A 1 412 ? 10.090 -15.146 10.636 1.00 76.69 412 ASN A O 1
ATOM 3418 N N . LEU A 1 413 ? 9.719 -13.254 9.468 1.00 79.94 413 LEU A N 1
ATOM 3419 C CA . LEU A 1 413 ? 10.331 -12.363 10.450 1.00 79.94 413 LEU A CA 1
ATOM 3420 C C . LEU A 1 413 ? 9.541 -12.375 11.764 1.00 79.94 413 LEU A C 1
ATOM 3422 O O . LEU A 1 413 ? 10.130 -12.594 12.822 1.00 79.94 413 LEU A O 1
ATOM 3426 N N . SER A 1 414 ? 8.217 -12.221 11.694 1.00 84.38 414 SER A N 1
ATOM 3427 C CA . SER A 1 414 ? 7.336 -12.245 12.867 1.00 84.38 414 SER A CA 1
ATOM 3428 C C . SER A 1 414 ? 7.499 -13.544 13.670 1.00 84.38 414 SER A C 1
ATOM 3430 O O . SER A 1 414 ? 7.784 -13.517 14.869 1.00 84.38 414 SER A O 1
ATOM 3432 N N . ASN A 1 415 ? 7.442 -14.696 12.994 1.00 85.19 415 ASN A N 1
ATOM 3433 C CA . ASN A 1 415 ? 7.631 -16.011 13.607 1.00 85.19 415 ASN A CA 1
ATOM 3434 C C . ASN A 1 415 ? 9.029 -16.197 14.196 1.00 85.19 415 ASN A C 1
ATOM 3436 O O . ASN A 1 415 ? 9.172 -16.757 15.285 1.00 85.19 415 ASN A O 1
ATOM 3440 N N . TYR A 1 416 ? 10.064 -15.738 13.494 1.00 87.00 416 TYR A N 1
ATOM 3441 C CA . TYR A 1 416 ? 11.438 -15.786 13.980 1.00 87.00 416 TYR A CA 1
ATOM 3442 C C . TYR A 1 416 ? 11.602 -14.995 15.285 1.00 87.00 416 TYR A C 1
ATOM 3444 O O . TYR A 1 416 ? 12.135 -15.528 16.261 1.00 87.00 416 TYR A O 1
ATOM 3452 N N . LEU A 1 417 ? 11.107 -13.756 15.321 1.00 89.62 417 LEU A N 1
ATOM 3453 C CA . LEU A 1 417 ? 11.204 -12.883 16.488 1.00 89.62 417 LEU A CA 1
ATOM 3454 C C . LEU A 1 417 ? 10.416 -13.442 17.674 1.00 89.62 417 LEU A C 1
ATOM 3456 O O . LEU A 1 417 ? 10.968 -13.541 18.771 1.00 89.62 417 LEU A O 1
ATOM 3460 N N . LYS A 1 418 ? 9.174 -13.895 17.451 1.00 92.31 418 LYS A N 1
ATOM 3461 C CA . LYS A 1 418 ? 8.354 -14.539 18.489 1.00 92.31 418 LYS A CA 1
ATOM 3462 C C . LYS A 1 418 ? 9.037 -15.768 19.081 1.00 92.31 418 LYS A C 1
ATOM 3464 O O . LYS A 1 418 ? 9.156 -15.868 20.297 1.00 92.31 418 LYS A O 1
ATOM 3469 N N . ASN A 1 419 ? 9.544 -16.670 18.237 1.00 90.19 419 ASN A N 1
ATOM 3470 C CA . ASN A 1 419 ? 10.271 -17.858 18.693 1.00 90.19 419 ASN A CA 1
ATOM 3471 C C . ASN A 1 419 ? 11.538 -17.494 19.477 1.00 90.19 419 ASN A C 1
ATOM 3473 O O . ASN A 1 419 ? 11.837 -18.120 20.494 1.00 90.19 419 ASN A O 1
ATOM 3477 N N . SER A 1 420 ? 12.279 -16.480 19.022 1.00 90.19 420 SER A N 1
ATOM 3478 C CA . SER A 1 420 ? 13.480 -16.017 19.715 1.00 90.19 420 SER A CA 1
ATOM 3479 C C . SER A 1 420 ? 13.154 -15.468 21.107 1.00 90.19 420 SER A C 1
ATOM 3481 O O . SER A 1 420 ? 13.833 -15.828 22.063 1.00 90.19 420 SER A O 1
ATOM 3483 N N . LEU A 1 421 ? 12.120 -14.632 21.233 1.00 94.25 421 LEU A N 1
ATOM 3484 C CA . LEU A 1 421 ? 11.677 -14.063 22.510 1.00 94.25 421 LEU A CA 1
ATOM 3485 C C . LEU A 1 421 ? 11.137 -15.137 23.456 1.00 94.25 421 LEU A C 1
ATOM 3487 O O . LEU A 1 421 ? 11.562 -15.204 24.607 1.00 94.25 421 LEU A O 1
ATOM 3491 N N . ALA A 1 422 ? 10.251 -16.004 22.958 1.00 93.00 422 ALA A N 1
ATOM 3492 C CA . ALA A 1 422 ? 9.670 -17.107 23.718 1.00 93.00 422 ALA A CA 1
ATOM 3493 C C . ALA A 1 422 ? 10.762 -17.997 24.325 1.00 93.00 422 ALA A C 1
ATOM 3495 O O . ALA A 1 422 ? 10.746 -18.279 25.521 1.00 93.00 422 ALA A O 1
ATOM 3496 N N . LYS A 1 423 ? 11.772 -18.359 23.521 1.00 92.56 423 LYS A N 1
ATOM 3497 C CA . LYS A 1 423 ? 12.910 -19.161 23.979 1.00 92.56 423 LYS A CA 1
ATOM 3498 C C . LYS A 1 423 ? 13.765 -18.435 25.021 1.00 92.56 423 LYS A C 1
ATOM 3500 O O . LYS A 1 423 ? 14.151 -19.063 25.999 1.00 92.56 423 LYS A O 1
ATOM 3505 N N . THR A 1 424 ? 14.073 -17.152 24.821 1.00 90.94 424 THR A N 1
ATOM 3506 C CA . THR A 1 424 ? 14.867 -16.366 25.785 1.00 90.94 424 THR A CA 1
ATOM 3507 C C . THR A 1 424 ? 14.157 -16.221 27.130 1.00 90.94 424 THR A C 1
ATOM 3509 O O . THR A 1 424 ? 14.807 -16.280 28.167 1.00 90.94 424 THR A O 1
ATOM 3512 N N . LEU A 1 425 ? 12.835 -16.048 27.117 1.00 90.50 425 LEU A N 1
ATOM 3513 C CA . LEU A 1 425 ? 12.037 -15.770 28.312 1.00 90.50 425 LEU A CA 1
ATOM 3514 C C . LEU A 1 425 ? 11.431 -17.023 28.962 1.00 90.50 425 LEU A C 1
ATOM 3516 O O . LEU A 1 425 ? 10.813 -16.917 30.015 1.00 90.50 425 LEU A O 1
ATOM 3520 N N . GLY A 1 426 ? 11.558 -18.198 28.336 1.00 89.62 426 GLY A N 1
ATOM 3521 C CA . GLY A 1 426 ? 10.890 -19.420 28.795 1.00 89.62 426 GLY A CA 1
ATOM 3522 C C . GLY A 1 426 ? 9.359 -19.357 28.702 1.00 89.62 426 GLY A C 1
ATOM 3523 O O . GLY A 1 426 ? 8.670 -20.039 29.456 1.00 89.62 426 GLY A O 1
ATOM 3524 N N . LEU A 1 427 ? 8.821 -18.534 27.799 1.00 92.31 427 LEU A N 1
ATOM 3525 C CA . LEU A 1 427 ? 7.382 -18.369 27.581 1.00 92.31 427 LEU A CA 1
ATOM 3526 C C . LEU A 1 427 ? 6.884 -19.279 26.453 1.00 92.31 427 LEU A C 1
ATOM 3528 O O . LEU A 1 427 ? 7.633 -19.651 25.548 1.00 92.31 427 LEU A O 1
ATOM 3532 N N . ALA A 1 428 ? 5.588 -19.595 26.464 1.00 92.75 428 ALA A N 1
ATOM 3533 C CA . ALA A 1 428 ? 4.946 -20.226 25.318 1.00 92.75 428 ALA A CA 1
ATOM 3534 C C . ALA A 1 428 ? 4.930 -19.266 24.115 1.00 92.75 428 ALA A C 1
ATOM 3536 O O . ALA A 1 428 ? 4.759 -18.058 24.276 1.00 92.75 428 ALA A O 1
ATOM 3537 N N . TYR A 1 429 ? 5.048 -19.795 22.892 1.00 90.69 429 TYR A N 1
ATOM 3538 C CA . TYR A 1 429 ? 4.976 -18.989 21.663 1.00 90.69 429 TYR A CA 1
ATOM 3539 C C . TYR A 1 429 ? 3.683 -18.154 21.589 1.00 90.69 429 TYR A C 1
ATOM 3541 O O . TYR A 1 429 ? 3.719 -16.981 21.222 1.00 90.69 429 TYR A O 1
ATOM 3549 N N . SER A 1 430 ? 2.552 -18.736 22.004 1.00 91.44 430 SER A N 1
ATOM 3550 C CA . SER A 1 430 ? 1.240 -18.076 22.059 1.00 91.44 430 SER A CA 1
ATOM 3551 C C . SER A 1 430 ? 1.147 -16.952 23.096 1.00 91.44 430 SER A C 1
ATOM 3553 O O . SER A 1 430 ? 0.200 -16.177 23.060 1.00 91.44 430 SER A O 1
ATOM 3555 N N . SER A 1 431 ? 2.109 -16.858 24.016 1.00 92.94 431 SER A N 1
ATOM 3556 C CA . SER A 1 431 ? 2.178 -15.808 25.034 1.00 92.94 431 SER A CA 1
ATOM 3557 C C . SER A 1 431 ? 2.944 -14.564 24.564 1.00 92.94 431 SER A C 1
ATOM 3559 O O . SER A 1 431 ? 3.058 -13.608 25.331 1.00 92.94 431 SER A O 1
ATOM 3561 N N . ILE A 1 432 ? 3.490 -14.567 23.338 1.00 92.69 432 ILE A N 1
ATOM 3562 C CA . ILE A 1 432 ? 4.182 -13.420 22.736 1.00 92.69 432 ILE A CA 1
ATOM 3563 C C . ILE A 1 432 ? 3.249 -12.708 21.751 1.00 92.69 432 ILE A C 1
ATOM 3565 O O . ILE A 1 432 ? 2.992 -13.188 20.640 1.00 92.69 432 ILE A O 1
ATOM 3569 N N . ASN A 1 433 ? 2.792 -11.522 22.140 1.00 89.88 433 ASN A N 1
ATOM 3570 C CA . ASN A 1 433 ? 1.853 -10.718 21.366 1.00 89.88 433 ASN A CA 1
ATOM 3571 C C . ASN A 1 433 ? 2.563 -9.523 20.739 1.00 89.88 433 ASN A C 1
ATOM 3573 O O . ASN A 1 433 ? 3.216 -8.753 21.439 1.00 89.88 433 ASN A O 1
ATOM 3577 N N . PHE A 1 434 ? 2.408 -9.357 19.428 1.00 87.94 434 PHE A N 1
ATOM 3578 C CA . PHE A 1 434 ? 2.798 -8.138 18.723 1.00 87.94 434 PHE A CA 1
ATOM 3579 C C . PHE A 1 434 ? 1.540 -7.314 18.487 1.00 87.94 434 PHE A C 1
ATOM 3581 O O . PHE A 1 434 ? 0.612 -7.782 17.830 1.00 87.94 434 PHE A O 1
ATOM 3588 N N . LEU A 1 435 ? 1.514 -6.119 19.056 1.00 84.31 435 LEU A N 1
ATOM 3589 C CA . LEU A 1 435 ? 0.405 -5.175 19.041 1.00 84.31 435 LEU A CA 1
ATOM 3590 C C . LEU A 1 435 ? 0.883 -3.890 18.369 1.00 84.31 435 LEU A C 1
ATOM 3592 O O . LEU A 1 435 ? 2.070 -3.581 18.431 1.00 84.31 435 LEU A O 1
ATOM 3596 N N . ILE A 1 436 ? -0.014 -3.143 17.737 1.00 79.94 436 ILE A N 1
ATOM 3597 C CA . ILE A 1 436 ? 0.327 -1.814 17.224 1.00 79.94 436 ILE A CA 1
ATOM 3598 C C . ILE A 1 436 ? 0.247 -0.817 18.384 1.00 79.94 436 ILE A C 1
ATOM 3600 O O . ILE A 1 436 ? -0.687 -0.861 19.182 1.00 79.94 436 ILE A O 1
ATOM 3604 N N . ASP A 1 437 ? 1.263 0.027 18.520 1.00 74.81 437 ASP A N 1
ATOM 3605 C CA . ASP A 1 437 ? 1.372 1.019 19.577 1.00 74.81 437 ASP A CA 1
ATOM 3606 C C . ASP A 1 437 ? 0.332 2.124 19.381 1.00 74.81 437 ASP A C 1
ATOM 3608 O O . ASP A 1 437 ? 0.295 2.816 18.365 1.00 74.81 437 ASP A O 1
ATOM 3612 N N . GLU A 1 438 ? -0.501 2.309 20.399 1.00 68.31 438 GLU A N 1
ATOM 3613 C CA . GLU A 1 438 ? -1.524 3.347 20.438 1.00 68.31 438 GLU A CA 1
ATOM 3614 C C . GLU A 1 438 ? -1.014 4.674 21.035 1.00 68.31 438 GLU A C 1
ATOM 3616 O O . GLU A 1 438 ? -1.762 5.654 21.070 1.00 68.31 438 GLU A O 1
ATOM 3621 N N . SER A 1 439 ? 0.215 4.699 21.573 1.00 58.59 439 SER A N 1
ATOM 3622 C CA . SER A 1 439 ? 0.702 5.761 22.466 1.00 58.59 439 SER A CA 1
ATOM 3623 C C . SER A 1 439 ? 1.433 6.925 21.778 1.00 58.59 439 SER A C 1
ATOM 3625 O O . SER A 1 439 ? 1.680 7.950 22.419 1.00 58.59 439 SER A O 1
ATOM 3627 N N . SER A 1 440 ? 1.732 6.839 20.476 1.00 55.53 440 SER A N 1
ATOM 3628 C CA . SER A 1 440 ? 2.418 7.912 19.732 1.00 55.53 440 SER A CA 1
ATOM 3629 C C . SER A 1 440 ? 1.445 9.015 19.273 1.00 55.53 440 SER A C 1
ATOM 3631 O O . SER A 1 440 ? 1.019 9.074 18.129 1.00 55.53 440 SER A O 1
ATOM 3633 N N . LEU A 1 441 ? 1.055 9.906 20.187 1.00 51.25 441 LEU A N 1
ATOM 3634 C CA . LEU A 1 441 ? -0.058 10.858 20.007 1.00 51.25 441 LEU A CA 1
ATOM 3635 C C . LEU A 1 441 ? 0.234 12.118 19.156 1.00 51.25 441 LEU A C 1
ATOM 3637 O O . LEU A 1 441 ? -0.668 12.959 19.011 1.00 51.25 441 LEU A O 1
ATOM 3641 N N . ASP A 1 442 ? 1.435 12.256 18.584 1.00 54.88 442 ASP A N 1
ATOM 3642 C CA . ASP A 1 442 ? 1.877 13.497 17.936 1.00 54.88 442 ASP A CA 1
ATOM 3643 C C . ASP A 1 442 ? 1.780 13.480 16.402 1.00 54.88 442 ASP A C 1
ATOM 3645 O O . ASP A 1 442 ? 2.394 12.671 15.705 1.00 54.88 442 ASP A O 1
ATOM 3649 N N . PHE A 1 443 ? 1.036 14.460 15.875 1.00 52.22 443 PHE A N 1
ATOM 3650 C CA . PHE A 1 443 ? 0.832 14.718 14.441 1.00 52.22 443 PHE A CA 1
ATOM 3651 C C . PHE A 1 443 ? 2.151 14.968 13.687 1.00 52.22 443 PHE A C 1
ATOM 3653 O O . PHE A 1 443 ? 2.256 14.674 12.499 1.00 52.22 443 PHE A O 1
ATOM 3660 N N . THR A 1 444 ? 3.177 15.472 14.381 1.00 53.41 444 THR A N 1
ATOM 3661 C CA . THR A 1 444 ? 4.499 15.801 13.821 1.00 53.41 444 THR A CA 1
ATOM 3662 C C . THR A 1 444 ? 5.266 14.586 13.293 1.00 53.41 444 THR A C 1
ATOM 3664 O O . THR A 1 444 ? 6.148 14.759 12.455 1.00 53.41 444 THR A O 1
ATOM 3667 N N . ASN A 1 445 ? 4.905 13.364 13.703 1.00 59.19 445 ASN A N 1
ATOM 3668 C CA . ASN A 1 445 ? 5.572 12.129 13.279 1.00 59.19 445 ASN A CA 1
ATOM 3669 C C . ASN A 1 445 ? 4.835 11.365 12.164 1.00 59.19 445 ASN A C 1
ATOM 3671 O O . ASN A 1 445 ? 5.235 10.254 11.828 1.00 59.19 445 ASN A O 1
ATOM 3675 N N . PHE A 1 446 ? 3.786 11.929 11.550 1.00 67.44 446 PHE A N 1
ATOM 3676 C CA . PHE A 1 446 ? 2.979 11.182 10.577 1.00 67.44 446 PHE A CA 1
ATOM 3677 C C . PHE A 1 446 ? 3.773 10.692 9.349 1.00 67.44 446 PHE A C 1
ATOM 3679 O O . PHE A 1 446 ? 3.557 9.577 8.883 1.00 67.44 446 PHE A O 1
ATOM 3686 N N . TYR A 1 447 ? 4.754 11.469 8.872 1.00 68.38 447 TYR A N 1
ATOM 3687 C CA . TYR A 1 447 ? 5.605 11.072 7.740 1.00 68.38 447 TYR A CA 1
ATOM 3688 C C . TYR A 1 447 ? 6.330 9.753 7.948 1.00 68.38 447 TYR A C 1
ATOM 3690 O O . TYR A 1 447 ? 6.417 8.946 7.025 1.00 68.38 447 TYR A O 1
ATOM 3698 N N . SER A 1 448 ? 6.840 9.532 9.160 1.00 67.94 448 SER A N 1
ATOM 3699 C CA . SER A 1 448 ? 7.593 8.321 9.453 1.00 67.94 448 SER A CA 1
ATOM 3700 C C . SER A 1 448 ? 6.671 7.104 9.543 1.00 67.94 448 SER A C 1
ATOM 3702 O O . SER A 1 448 ? 7.117 5.999 9.260 1.00 67.94 448 SER A O 1
ATOM 3704 N N . LEU A 1 449 ? 5.386 7.289 9.878 1.00 69.50 449 LEU A N 1
ATOM 3705 C CA . LEU A 1 449 ? 4.394 6.209 9.951 1.00 69.50 449 LEU A CA 1
ATOM 3706 C C . LEU A 1 449 ? 3.949 5.704 8.570 1.00 69.50 449 LEU A C 1
ATOM 3708 O O . LEU A 1 449 ? 3.604 4.530 8.441 1.00 69.50 449 LEU A O 1
ATOM 3712 N N . LEU A 1 450 ? 4.001 6.553 7.537 1.00 72.62 450 LEU A N 1
ATOM 3713 C CA . LEU A 1 450 ? 3.776 6.132 6.146 1.00 72.62 450 LEU A CA 1
ATOM 3714 C C . LEU A 1 450 ? 4.903 5.215 5.642 1.00 72.62 450 LEU A C 1
ATOM 3716 O O . LEU A 1 450 ? 4.694 4.387 4.755 1.00 72.62 450 LEU A O 1
ATOM 3720 N N . PHE A 1 451 ? 6.104 5.347 6.212 1.00 74.25 451 PHE A N 1
ATOM 3721 C CA . PHE A 1 451 ? 7.257 4.533 5.855 1.00 74.25 451 PHE A CA 1
ATOM 3722 C C . PHE A 1 451 ? 7.337 3.281 6.737 1.00 74.25 451 PHE A C 1
ATOM 3724 O O . PHE A 1 451 ? 7.838 3.306 7.861 1.00 74.25 451 PHE A O 1
ATOM 3731 N N . LYS A 1 452 ? 6.861 2.157 6.200 1.00 75.75 452 LYS A N 1
ATOM 3732 C CA . LYS A 1 452 ? 6.795 0.871 6.907 1.00 75.75 452 LYS A CA 1
ATOM 3733 C C . LYS A 1 452 ? 7.864 -0.073 6.358 1.00 75.75 452 LYS A C 1
ATOM 3735 O O . LYS A 1 452 ? 7.752 -0.544 5.228 1.00 75.75 452 LYS A O 1
ATOM 3740 N N . ASP A 1 453 ? 8.893 -0.367 7.154 1.00 78.38 453 ASP A N 1
ATOM 3741 C CA . ASP A 1 453 ? 9.883 -1.399 6.824 1.00 78.38 453 ASP A CA 1
ATOM 3742 C C . ASP A 1 453 ? 10.046 -2.375 8.002 1.00 78.38 453 ASP A C 1
ATOM 3744 O O . ASP A 1 453 ? 10.676 -2.037 9.010 1.00 78.38 453 ASP A O 1
ATOM 3748 N N . PRO A 1 454 ? 9.483 -3.596 7.902 1.00 75.81 454 PRO A N 1
ATOM 3749 C CA . PRO A 1 454 ? 9.475 -4.576 8.987 1.00 75.81 454 PRO A CA 1
ATOM 3750 C C . PRO A 1 454 ? 10.854 -4.897 9.575 1.00 75.81 454 PRO A C 1
ATOM 3752 O O . PRO A 1 454 ? 10.955 -5.351 10.711 1.00 75.81 454 PRO A O 1
ATOM 3755 N N . TYR A 1 455 ? 11.931 -4.673 8.829 1.00 77.50 455 TYR A N 1
ATOM 3756 C CA . TYR A 1 455 ? 13.279 -4.997 9.280 1.00 77.50 455 TYR A CA 1
ATOM 3757 C C . TYR A 1 455 ? 13.891 -3.939 10.202 1.00 77.50 455 TYR A C 1
ATOM 3759 O O . TYR A 1 455 ? 14.813 -4.249 10.958 1.00 77.50 455 TYR A O 1
ATOM 3767 N N . LEU A 1 456 ? 13.327 -2.728 10.247 1.00 77.56 456 LEU A N 1
ATOM 3768 C CA . LEU A 1 456 ? 13.738 -1.701 11.208 1.00 77.56 456 LEU A CA 1
ATOM 3769 C C . LEU A 1 456 ? 13.371 -2.081 12.646 1.00 77.56 456 LEU A C 1
ATOM 3771 O O . LEU A 1 456 ? 14.123 -1.800 13.581 1.00 77.56 456 LEU A O 1
ATOM 3775 N N . ILE A 1 457 ? 12.251 -2.783 12.829 1.00 81.62 457 ILE A N 1
ATOM 3776 C CA . ILE A 1 457 ? 11.813 -3.242 14.152 1.00 81.62 457 ILE A CA 1
ATOM 3777 C C . ILE A 1 457 ? 12.523 -4.522 14.609 1.00 81.62 457 ILE A C 1
ATOM 3779 O O . ILE A 1 457 ? 12.584 -4.770 15.813 1.00 81.62 457 ILE A O 1
ATOM 3783 N N . GLU A 1 458 ? 13.129 -5.302 13.700 1.00 84.19 458 GLU A N 1
ATOM 3784 C CA . GLU A 1 458 ? 13.934 -6.483 14.062 1.00 84.19 458 GLU A CA 1
ATOM 3785 C C . GLU A 1 458 ? 15.055 -6.103 15.034 1.00 84.19 458 GLU A C 1
ATOM 3787 O O . GLU A 1 458 ? 15.191 -6.731 16.085 1.00 84.19 458 GLU A O 1
ATOM 3792 N N . LYS A 1 459 ? 15.829 -5.058 14.715 1.00 81.06 459 LYS A N 1
ATOM 3793 C CA . LYS A 1 459 ? 16.953 -4.613 15.550 1.00 81.06 459 LYS A CA 1
ATOM 3794 C C . LYS A 1 459 ? 16.482 -4.221 16.950 1.00 81.06 459 LYS A C 1
ATOM 3796 O O . LYS A 1 459 ? 17.025 -4.724 17.929 1.00 81.06 459 LYS A O 1
ATOM 3801 N N . ALA A 1 460 ? 15.437 -3.399 17.040 1.00 86.56 460 ALA A N 1
ATOM 3802 C CA . ALA A 1 460 ? 14.892 -2.945 18.317 1.00 86.56 460 ALA A CA 1
ATOM 3803 C C . ALA A 1 460 ? 14.393 -4.117 19.183 1.00 86.56 460 ALA A C 1
ATOM 3805 O O . ALA A 1 460 ? 14.693 -4.198 20.374 1.00 86.56 460 ALA A O 1
ATOM 3806 N N . ILE A 1 461 ? 13.692 -5.083 18.581 1.00 90.25 461 ILE A N 1
ATOM 3807 C CA . ILE A 1 461 ? 13.201 -6.269 19.294 1.00 90.25 461 ILE A CA 1
ATOM 3808 C C . ILE A 1 461 ? 14.359 -7.151 19.775 1.00 90.25 461 ILE A C 1
ATOM 3810 O O . ILE A 1 461 ? 14.306 -7.690 20.883 1.00 90.25 461 ILE A O 1
ATOM 3814 N N . LEU A 1 462 ? 15.414 -7.308 18.971 1.00 89.06 462 LEU A N 1
ATOM 3815 C CA . LEU A 1 462 ? 16.587 -8.084 19.370 1.00 89.06 462 LEU A CA 1
ATOM 3816 C C . LEU A 1 462 ? 17.343 -7.421 20.531 1.00 89.06 462 LEU A C 1
ATOM 3818 O O . LEU A 1 462 ? 17.716 -8.139 21.458 1.00 89.06 462 LEU A O 1
ATOM 3822 N N . THR A 1 463 ? 17.473 -6.091 20.544 1.00 88.81 463 THR A N 1
ATOM 3823 C CA . THR A 1 463 ? 18.030 -5.346 21.687 1.00 88.81 463 THR A CA 1
ATOM 3824 C C . THR A 1 463 ? 17.181 -5.536 22.946 1.00 88.81 463 THR A C 1
ATOM 3826 O O . THR A 1 463 ? 17.709 -5.866 24.004 1.00 88.81 463 THR A O 1
ATOM 3829 N N . ILE A 1 464 ? 15.851 -5.425 22.840 1.00 91.94 464 ILE A N 1
ATOM 3830 C CA . ILE A 1 464 ? 14.924 -5.701 23.954 1.00 91.94 464 ILE A CA 1
ATOM 3831 C C . ILE A 1 464 ? 15.119 -7.121 24.497 1.00 91.94 464 ILE A C 1
ATOM 3833 O O . ILE A 1 464 ? 15.170 -7.334 25.708 1.00 91.94 464 ILE A O 1
ATOM 3837 N N . LYS A 1 465 ? 15.239 -8.106 23.604 1.00 93.38 465 LYS A N 1
ATOM 3838 C CA . LYS A 1 465 ? 15.486 -9.505 23.967 1.00 93.38 465 LYS A CA 1
ATOM 3839 C C . LYS A 1 465 ? 16.818 -9.657 24.715 1.00 93.38 465 LYS A C 1
ATOM 3841 O O . LYS A 1 465 ? 16.862 -10.377 25.712 1.00 93.38 465 LYS A O 1
ATOM 3846 N N . ASP A 1 466 ? 17.878 -8.983 24.276 1.00 90.69 466 ASP A N 1
ATOM 3847 C CA . ASP A 1 466 ? 19.178 -9.008 24.956 1.00 90.69 466 ASP A CA 1
ATOM 3848 C C . ASP A 1 466 ? 19.110 -8.314 26.335 1.00 90.69 466 ASP A C 1
ATOM 3850 O O . ASP A 1 466 ? 19.642 -8.846 27.313 1.00 90.69 466 ASP A O 1
ATOM 3854 N N . ASN A 1 467 ? 18.358 -7.214 26.462 1.00 91.75 467 ASN A N 1
ATOM 3855 C CA . ASN A 1 467 ? 18.096 -6.538 27.740 1.00 91.75 467 ASN A CA 1
ATOM 3856 C C . ASN A 1 467 ? 17.356 -7.446 28.735 1.00 91.75 467 ASN A C 1
ATOM 3858 O O . ASN A 1 467 ? 17.766 -7.560 29.892 1.00 91.75 467 ASN A O 1
ATOM 3862 N N . PHE A 1 468 ? 16.312 -8.156 28.291 1.00 90.75 468 PHE A N 1
ATOM 3863 C CA . PHE A 1 468 ? 15.647 -9.163 29.122 1.00 90.75 468 PHE A CA 1
ATOM 3864 C C . PHE A 1 468 ? 16.588 -10.308 29.510 1.00 90.75 468 PHE A C 1
ATOM 3866 O O . PHE A 1 468 ? 16.583 -10.737 30.661 1.00 90.75 468 PHE A O 1
ATOM 3873 N N . SER A 1 469 ? 17.413 -10.796 28.579 1.00 88.38 469 SER A N 1
ATOM 3874 C CA . SER A 1 469 ? 18.380 -11.863 28.866 1.00 88.38 469 SER A CA 1
ATOM 3875 C C . SER A 1 469 ? 19.393 -11.441 29.933 1.00 88.38 469 SER A C 1
ATOM 3877 O O . SER A 1 469 ? 19.706 -12.230 30.824 1.00 88.38 469 SER A O 1
ATOM 3879 N N . SER A 1 470 ? 19.889 -10.203 29.858 1.00 88.56 470 SER A N 1
ATOM 3880 C CA . SER A 1 470 ? 20.790 -9.624 30.858 1.00 88.56 470 SER A CA 1
ATOM 3881 C C . SER A 1 470 ? 20.118 -9.564 32.232 1.00 88.56 470 SER A C 1
ATOM 3883 O O . SER A 1 470 ? 20.666 -10.062 33.214 1.00 88.56 470 SER A O 1
ATOM 3885 N N . LEU A 1 471 ? 18.878 -9.073 32.287 1.00 86.12 471 LEU A N 1
ATOM 3886 C CA . LEU A 1 471 ? 18.088 -8.985 33.516 1.00 86.12 471 LEU A CA 1
ATOM 3887 C C . LEU A 1 471 ? 17.812 -10.360 34.155 1.00 86.12 471 LEU A C 1
ATOM 3889 O O . LEU A 1 471 ? 17.901 -10.515 35.369 1.00 86.12 471 LEU A O 1
ATOM 3893 N N . LEU A 1 472 ? 17.512 -11.382 33.351 1.00 82.69 472 LEU A N 1
ATOM 3894 C CA . LEU A 1 472 ? 17.322 -12.748 33.852 1.00 82.69 472 LEU A CA 1
ATOM 3895 C C . LEU A 1 472 ? 18.628 -13.337 34.404 1.00 82.69 472 LEU A C 1
ATOM 3897 O O . LEU A 1 472 ? 18.613 -14.046 35.410 1.00 82.69 472 LEU A O 1
ATOM 3901 N N . SER A 1 473 ? 19.765 -13.021 33.776 1.00 80.75 473 SER A N 1
ATOM 3902 C CA . SER A 1 473 ? 21.080 -13.519 34.197 1.00 80.75 473 SER A CA 1
ATOM 3903 C C . SER A 1 473 ? 21.554 -12.952 35.539 1.00 80.75 473 SER A C 1
ATOM 3905 O O . SER A 1 473 ? 22.314 -13.613 36.243 1.00 80.75 473 SER A O 1
ATOM 3907 N N . THR A 1 474 ? 21.070 -11.771 35.938 1.00 81.31 474 THR A N 1
ATOM 3908 C CA . THR A 1 474 ? 21.390 -11.155 37.235 1.00 81.31 474 THR A CA 1
ATOM 3909 C C . THR A 1 474 ? 20.531 -11.684 38.386 1.00 81.31 474 THR A C 1
ATOM 3911 O O . THR A 1 474 ? 20.654 -11.204 39.511 1.00 81.31 474 THR A O 1
ATOM 3914 N N . GLY A 1 475 ? 19.682 -12.690 38.136 1.00 67.75 475 GLY A N 1
ATOM 3915 C CA . GLY A 1 475 ? 18.818 -13.281 39.158 1.00 67.75 475 GLY A CA 1
ATOM 3916 C C . GLY A 1 475 ? 17.721 -12.327 39.627 1.00 67.75 475 GLY A C 1
ATOM 3917 O O . GLY A 1 475 ? 17.312 -12.392 40.783 1.00 67.75 475 GLY A O 1
ATOM 3918 N N . PHE A 1 476 ? 17.275 -11.418 38.755 1.00 68.81 476 PHE A N 1
ATOM 3919 C CA . PHE A 1 476 ? 16.252 -10.428 39.070 1.00 68.81 476 PHE A CA 1
ATOM 3920 C C . PHE A 1 476 ? 14.955 -11.102 39.545 1.00 68.81 476 PHE A C 1
ATOM 3922 O O . PHE A 1 476 ? 14.295 -11.829 38.802 1.00 68.81 476 PHE A O 1
ATOM 3929 N N . ILE A 1 477 ? 14.593 -10.851 40.804 1.00 61.25 477 ILE A N 1
ATOM 3930 C CA . ILE A 1 477 ? 13.317 -11.240 41.411 1.00 61.25 477 ILE A CA 1
ATOM 3931 C C . ILE A 1 477 ? 12.469 -9.972 41.428 1.00 61.25 477 ILE A C 1
ATOM 3933 O O . ILE A 1 477 ? 12.662 -9.122 42.294 1.00 61.25 477 ILE A O 1
ATOM 3937 N N . SER A 1 478 ? 11.588 -9.791 40.447 1.00 62.88 478 SER A N 1
ATOM 3938 C CA . SER A 1 478 ? 10.882 -8.519 40.278 1.00 62.88 478 SER A CA 1
ATOM 3939 C C . SER A 1 478 ? 9.377 -8.588 40.346 1.00 62.88 478 SER A C 1
ATOM 3941 O O . SER A 1 478 ? 8.752 -9.581 39.973 1.00 62.88 478 SER A O 1
ATOM 3943 N N . GLU A 1 479 ? 8.817 -7.451 40.750 1.00 72.69 479 GLU A N 1
ATOM 3944 C CA . GLU A 1 479 ? 7.426 -7.086 40.538 1.00 72.69 479 GLU A CA 1
ATOM 3945 C C . GLU A 1 479 ? 7.179 -6.876 39.038 1.00 72.69 479 GLU A C 1
ATOM 3947 O O . GLU A 1 479 ? 7.931 -6.193 38.343 1.00 72.69 479 GLU A O 1
ATOM 3952 N N . TYR A 1 480 ? 6.138 -7.524 38.526 1.00 81.56 480 TYR A N 1
ATOM 3953 C CA . TYR A 1 480 ? 5.676 -7.365 37.151 1.00 81.56 480 TYR A CA 1
ATOM 3954 C C . TYR A 1 480 ? 4.695 -6.180 37.055 1.00 81.56 480 TYR A C 1
ATOM 3956 O O . TYR A 1 480 ? 3.956 -5.944 38.013 1.00 81.56 480 TYR A O 1
ATOM 3964 N N . PRO A 1 481 ? 4.582 -5.502 35.895 1.00 86.75 481 PRO A N 1
ATOM 3965 C CA . PRO A 1 481 ? 5.282 -5.781 34.641 1.00 86.75 481 PRO A CA 1
ATOM 3966 C C . PRO A 1 481 ? 6.669 -5.126 34.541 1.00 86.75 481 PRO A C 1
ATOM 3968 O O . PRO A 1 481 ? 6.878 -4.013 35.014 1.00 86.75 481 PRO A O 1
ATOM 3971 N N . VAL A 1 482 ? 7.592 -5.790 33.839 1.00 89.44 482 VAL A N 1
ATOM 3972 C CA . VAL A 1 482 ? 8.889 -5.217 33.442 1.00 89.44 482 VAL A CA 1
ATOM 3973 C C . VAL A 1 482 ? 8.737 -4.566 32.072 1.00 89.44 482 VAL A C 1
ATOM 3975 O O . VAL A 1 482 ? 8.222 -5.197 31.145 1.00 89.44 482 VAL A O 1
ATOM 3978 N N . ILE A 1 483 ? 9.183 -3.316 31.937 1.00 90.81 483 ILE A N 1
ATOM 3979 C CA . ILE A 1 483 ? 8.999 -2.520 30.721 1.00 90.81 483 ILE A CA 1
ATOM 3980 C C . ILE A 1 483 ? 10.357 -2.141 30.132 1.00 90.81 483 ILE A C 1
ATOM 3982 O O . ILE A 1 483 ? 11.182 -1.537 30.814 1.00 90.81 483 ILE A O 1
ATOM 3986 N N . PHE A 1 484 ? 10.557 -2.438 28.848 1.00 91.56 484 PHE A N 1
ATOM 3987 C CA . PHE A 1 484 ? 11.653 -1.890 28.049 1.00 91.56 484 PHE A CA 1
ATOM 3988 C C . PHE A 1 484 ? 11.098 -1.049 26.906 1.00 91.56 484 PHE A C 1
ATOM 3990 O O . PHE A 1 484 ? 10.132 -1.435 26.253 1.00 91.56 484 PHE A O 1
ATOM 3997 N N . LYS A 1 485 ? 11.733 0.094 26.651 1.00 90.69 485 LYS A N 1
ATOM 3998 C CA . LYS A 1 485 ? 11.442 0.969 25.515 1.00 90.69 485 LYS A CA 1
ATOM 3999 C C . LYS A 1 485 ? 12.724 1.139 24.717 1.00 90.69 485 LYS A C 1
ATOM 4001 O O . LYS A 1 485 ? 13.695 1.670 25.243 1.00 90.69 485 LYS A O 1
ATOM 4006 N N . GLU A 1 486 ? 12.700 0.705 23.466 1.00 89.19 486 GLU A N 1
ATOM 4007 C CA . GLU A 1 486 ? 13.840 0.766 22.558 1.00 89.19 486 GLU A CA 1
ATOM 4008 C C . GLU A 1 486 ? 13.525 1.704 21.398 1.00 89.19 486 GLU A C 1
ATOM 4010 O O . GLU A 1 486 ? 12.447 1.632 20.802 1.00 89.19 486 GLU A O 1
ATOM 4015 N N . LYS A 1 487 ? 14.456 2.604 21.082 1.00 84.38 487 LYS A N 1
ATOM 4016 C CA . LYS A 1 487 ? 14.320 3.510 19.940 1.00 8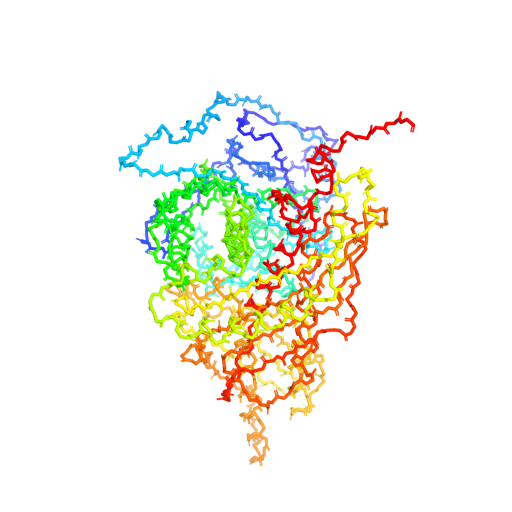4.38 487 LYS A CA 1
ATOM 4017 C C . LYS A 1 487 ? 14.609 2.740 18.653 1.00 84.38 487 LYS A C 1
ATOM 4019 O O . LYS A 1 487 ? 15.608 2.032 18.558 1.00 84.38 487 LYS A O 1
ATOM 4024 N N . ILE A 1 488 ? 13.764 2.904 17.639 1.00 78.00 488 ILE A N 1
ATOM 4025 C CA . ILE A 1 488 ? 14.099 2.459 16.287 1.00 78.00 488 ILE A CA 1
ATOM 4026 C C . ILE A 1 488 ? 15.203 3.374 15.792 1.00 78.00 488 ILE A C 1
ATOM 4028 O O . ILE A 1 488 ? 15.033 4.586 15.665 1.00 78.00 488 ILE A O 1
ATOM 4032 N N . ALA A 1 489 ? 16.357 2.773 15.562 1.00 68.25 489 ALA A N 1
ATOM 4033 C CA . ALA A 1 489 ? 17.580 3.488 15.290 1.00 68.25 489 ALA A CA 1
ATOM 4034 C C . ALA A 1 489 ? 17.610 3.931 13.811 1.00 68.25 489 ALA A C 1
ATOM 4036 O O . ALA A 1 489 ? 18.322 3.358 12.988 1.00 68.25 489 ALA A O 1
ATOM 4037 N N . THR A 1 490 ? 16.786 4.931 13.474 1.00 64.06 490 THR A N 1
ATOM 4038 C CA . THR A 1 490 ? 16.661 5.509 12.123 1.00 64.06 490 THR A CA 1
ATOM 4039 C C . THR A 1 490 ? 17.963 6.155 11.650 1.00 64.06 490 THR A C 1
ATOM 4041 O O . THR A 1 490 ? 18.248 6.159 10.459 1.00 64.06 490 THR A O 1
ATOM 4044 N N . GLU A 1 491 ? 18.807 6.598 12.586 1.00 52.34 491 GLU A N 1
ATOM 4045 C CA . GLU A 1 491 ? 20.154 7.135 12.345 1.00 52.34 491 GLU A CA 1
ATOM 4046 C C . GLU A 1 491 ? 21.159 6.108 11.782 1.00 52.34 491 GLU A C 1
ATOM 4048 O O . GLU A 1 491 ? 22.192 6.503 11.253 1.00 52.34 491 GLU A O 1
ATOM 4053 N N . TYR A 1 492 ? 20.850 4.804 11.855 1.00 49.97 492 TYR A N 1
ATOM 4054 C CA . TYR A 1 492 ? 21.648 3.724 11.248 1.00 49.97 492 TYR A CA 1
ATOM 4055 C C . TYR A 1 492 ? 20.967 3.087 10.035 1.00 49.97 492 TYR A C 1
ATOM 4057 O O . TYR A 1 492 ? 21.462 2.091 9.501 1.00 49.97 492 TYR A O 1
ATOM 4065 N N . VAL A 1 493 ? 19.824 3.626 9.604 1.00 53.34 493 VAL A N 1
ATOM 4066 C CA . VAL A 1 493 ? 19.226 3.275 8.316 1.00 53.34 493 VAL A CA 1
ATOM 4067 C C . VAL A 1 493 ? 20.030 4.019 7.265 1.00 53.34 493 VAL A C 1
ATOM 4069 O O . VAL A 1 493 ? 19.633 5.068 6.768 1.00 53.34 493 VAL A O 1
ATOM 4072 N N . ASN A 1 494 ? 21.226 3.498 6.993 1.00 54.53 494 ASN A N 1
ATOM 4073 C CA . ASN A 1 494 ? 22.008 3.926 5.847 1.00 54.53 494 ASN A CA 1
ATOM 4074 C C . ASN A 1 494 ? 21.159 3.727 4.593 1.00 54.53 494 ASN A C 1
ATOM 4076 O O . ASN A 1 494 ? 20.350 2.794 4.529 1.00 54.53 494 ASN A O 1
ATOM 4080 N N . ASP A 1 495 ? 21.367 4.580 3.593 1.00 63.22 495 ASP A N 1
ATOM 4081 C CA . ASP A 1 495 ? 20.752 4.390 2.288 1.00 63.22 495 ASP A CA 1
ATOM 4082 C C . ASP A 1 495 ? 20.986 2.942 1.824 1.00 63.22 495 ASP A C 1
ATOM 4084 O O . ASP A 1 495 ? 22.133 2.502 1.693 1.00 63.22 495 ASP A O 1
ATOM 4088 N N . CYS A 1 496 ? 19.915 2.167 1.629 1.00 70.19 496 CYS A N 1
ATOM 4089 C CA . CYS A 1 496 ? 20.049 0.815 1.097 1.00 70.19 496 CYS A CA 1
ATOM 4090 C C . CYS A 1 496 ? 20.351 0.935 -0.396 1.00 70.19 496 CYS A C 1
ATOM 4092 O O . CYS A 1 496 ? 19.511 1.386 -1.182 1.00 70.19 496 CYS A O 1
ATOM 4094 N N . VAL A 1 497 ? 21.570 0.546 -0.764 1.00 79.38 497 VAL A N 1
ATOM 4095 C CA . VAL A 1 497 ? 22.048 0.541 -2.142 1.00 79.38 497 VAL A CA 1
ATOM 4096 C C . VAL A 1 497 ? 22.065 -0.899 -2.640 1.00 79.38 497 VAL A C 1
ATOM 4098 O O . VAL A 1 497 ? 22.872 -1.726 -2.206 1.00 79.38 497 VAL A O 1
ATOM 4101 N N . LEU A 1 498 ? 21.118 -1.202 -3.524 1.00 84.56 498 LEU A N 1
ATOM 4102 C CA . LEU A 1 498 ? 20.769 -2.555 -3.938 1.00 84.56 498 LEU A CA 1
ATOM 4103 C C . LEU A 1 498 ? 20.615 -2.629 -5.459 1.00 84.56 498 LEU A C 1
ATOM 4105 O O . LEU A 1 498 ? 19.961 -1.791 -6.070 1.00 84.56 498 LEU A O 1
ATOM 4109 N N . GLY A 1 499 ? 21.178 -3.664 -6.070 1.00 87.75 499 GLY A N 1
ATOM 4110 C CA . GLY A 1 499 ? 20.908 -4.060 -7.448 1.00 87.75 499 GLY A CA 1
ATOM 4111 C C . GLY A 1 499 ? 20.185 -5.399 -7.507 1.00 87.75 499 GLY A C 1
ATOM 4112 O O . GLY A 1 499 ? 20.418 -6.267 -6.667 1.00 87.75 499 GLY A O 1
ATOM 4113 N N . CYS A 1 500 ? 19.347 -5.585 -8.521 1.00 90.38 500 CYS A N 1
ATOM 4114 C CA . CYS A 1 500 ? 18.741 -6.865 -8.864 1.00 90.38 500 CYS A CA 1
ATOM 4115 C C . CYS A 1 500 ? 18.994 -7.177 -10.344 1.00 90.38 500 CYS A C 1
ATOM 4117 O O . CYS A 1 500 ? 18.895 -6.284 -11.182 1.00 90.38 500 CYS A O 1
ATOM 4119 N N . SER A 1 501 ? 19.326 -8.427 -10.659 1.00 89.38 501 SER A N 1
ATOM 4120 C CA . SER A 1 501 ? 19.394 -8.990 -12.012 1.00 89.38 501 SER A CA 1
ATOM 4121 C C . SER A 1 501 ? 18.549 -10.258 -12.045 1.00 89.38 501 SER A C 1
ATOM 4123 O O . SER A 1 501 ? 18.608 -11.062 -11.113 1.00 89.38 501 SER A O 1
ATOM 4125 N N . VAL A 1 502 ? 17.748 -10.423 -13.093 1.00 90.44 502 VAL A N 1
ATOM 4126 C CA . VAL A 1 502 ? 16.820 -11.545 -13.251 1.00 90.44 502 VAL A CA 1
ATOM 4127 C C . VAL A 1 502 ? 16.942 -12.102 -14.663 1.00 90.44 502 VAL A C 1
ATOM 4129 O O . VAL A 1 502 ? 16.771 -11.365 -15.630 1.00 90.44 502 VAL A O 1
ATOM 4132 N N . GLU A 1 503 ? 17.176 -13.406 -14.782 1.00 88.50 503 GLU A N 1
ATOM 4133 C CA . GLU A 1 503 ? 16.916 -14.171 -16.001 1.00 88.50 503 GLU A CA 1
ATOM 4134 C C . GLU A 1 503 ? 15.532 -14.817 -15.902 1.00 88.50 503 GLU A C 1
ATOM 4136 O O . GLU A 1 503 ? 15.244 -15.571 -14.968 1.00 88.50 503 GLU A O 1
ATOM 4141 N N . LEU A 1 504 ? 14.689 -14.519 -16.886 1.00 88.81 504 LEU A N 1
ATOM 4142 C CA . LEU A 1 504 ? 13.343 -15.054 -17.011 1.00 88.81 504 LEU A CA 1
ATOM 4143 C C . LEU A 1 504 ? 13.207 -15.744 -18.367 1.00 88.81 504 LEU A C 1
ATOM 4145 O O . LEU A 1 504 ? 13.451 -15.132 -19.406 1.00 88.81 504 LEU A O 1
ATOM 4149 N N . LYS A 1 505 ? 12.772 -17.003 -18.367 1.00 87.38 505 LYS A N 1
ATOM 4150 C CA . LYS A 1 505 ? 12.254 -17.686 -19.552 1.00 87.38 505 LYS A CA 1
ATOM 4151 C C . LYS A 1 505 ? 10.731 -17.616 -19.519 1.00 87.38 505 LYS A C 1
ATOM 4153 O O . LYS A 1 505 ? 10.130 -18.003 -18.524 1.00 87.38 505 LYS A O 1
ATOM 4158 N N . PHE A 1 506 ? 10.113 -17.172 -20.604 1.00 83.56 506 PHE A N 1
ATOM 4159 C CA . PHE A 1 506 ? 8.663 -17.159 -20.747 1.00 83.56 506 PHE A CA 1
ATOM 4160 C C . PHE A 1 506 ? 8.235 -18.068 -21.897 1.00 83.56 506 PHE A C 1
ATOM 4162 O O . PHE A 1 506 ? 8.774 -17.976 -23.000 1.00 83.56 506 PHE A O 1
ATOM 4169 N N . GLU A 1 507 ? 7.272 -18.944 -21.637 1.00 83.06 507 GLU A N 1
ATOM 4170 C CA . GLU A 1 507 ? 6.651 -19.833 -22.613 1.00 83.06 507 GLU A CA 1
ATOM 4171 C C . GLU A 1 507 ? 5.252 -19.322 -22.953 1.00 83.06 507 GLU A C 1
ATOM 4173 O O . GLU A 1 507 ? 4.357 -19.295 -22.107 1.00 83.06 507 GLU A O 1
ATOM 4178 N N . PHE A 1 508 ? 5.056 -18.909 -24.204 1.00 74.56 508 PHE A N 1
ATOM 4179 C CA . PHE A 1 508 ? 3.843 -18.189 -24.596 1.00 74.56 508 PHE A CA 1
ATOM 4180 C C . PHE A 1 508 ? 2.618 -19.089 -24.719 1.00 74.56 508 PHE A C 1
ATOM 4182 O O . PHE A 1 508 ? 1.513 -18.660 -24.410 1.00 74.56 508 PHE A O 1
ATOM 4189 N N . TYR A 1 509 ? 2.809 -20.343 -25.134 1.00 71.88 509 TYR A N 1
ATOM 4190 C CA . TYR A 1 509 ? 1.709 -21.294 -25.299 1.00 71.88 509 TYR A CA 1
ATOM 4191 C C . TYR A 1 509 ? 1.166 -21.807 -23.959 1.00 71.88 509 TYR A C 1
ATOM 4193 O O . TYR A 1 509 ? -0.041 -21.931 -23.778 1.00 71.88 509 TYR A O 1
ATOM 4201 N N . SER A 1 510 ? 2.059 -22.120 -23.020 1.00 75.75 510 SER A N 1
ATOM 4202 C CA . SER A 1 510 ? 1.709 -22.655 -21.700 1.00 75.75 510 SER A CA 1
ATOM 4203 C C . SER A 1 510 ? 1.442 -21.563 -20.661 1.00 75.75 510 SER A C 1
ATOM 4205 O O . SER A 1 510 ? 1.054 -21.898 -19.544 1.00 75.75 510 SER A O 1
ATOM 4207 N N . LEU A 1 511 ? 1.657 -20.286 -21.015 1.00 80.12 511 LEU A N 1
ATOM 4208 C CA . LEU A 1 511 ? 1.652 -19.144 -20.097 1.00 80.12 511 LEU A CA 1
ATOM 4209 C C . LEU A 1 511 ? 2.473 -19.452 -18.840 1.00 80.12 511 LEU A C 1
ATOM 4211 O O . LEU A 1 511 ? 1.984 -19.369 -17.713 1.00 80.12 511 LEU A O 1
ATOM 4215 N N . SER A 1 512 ? 3.728 -19.855 -19.049 1.00 85.25 512 SER A N 1
ATOM 4216 C CA . SER A 1 512 ? 4.640 -20.217 -17.967 1.00 85.25 512 SER A CA 1
ATOM 4217 C C . SER A 1 512 ? 5.850 -19.294 -17.920 1.00 85.25 512 SER A C 1
ATOM 4219 O O . SER A 1 512 ? 6.491 -19.032 -18.937 1.00 85.25 512 SER A O 1
ATOM 4221 N N . ALA A 1 513 ? 6.166 -18.815 -16.720 1.00 87.81 513 ALA A N 1
ATOM 4222 C CA . ALA A 1 513 ? 7.327 -17.993 -16.420 1.00 87.81 513 ALA A CA 1
ATOM 4223 C C . ALA A 1 513 ? 8.276 -18.783 -15.511 1.00 87.81 513 ALA A C 1
ATOM 4225 O O . ALA A 1 513 ? 7.898 -19.147 -14.400 1.00 87.81 513 ALA A O 1
ATOM 4226 N N . VAL A 1 514 ? 9.504 -19.035 -15.964 1.00 89.75 514 VAL A N 1
ATOM 4227 C CA . VAL A 1 514 ? 10.527 -19.754 -15.193 1.00 89.75 514 VAL A CA 1
ATOM 4228 C C . VAL A 1 514 ? 11.709 -18.833 -14.931 1.00 89.75 514 VAL A C 1
ATOM 4230 O O . VAL A 1 514 ? 12.365 -18.359 -15.863 1.00 89.75 514 VAL A O 1
ATOM 4233 N N . PHE A 1 515 ? 11.991 -18.593 -13.654 1.00 90.88 515 PHE A N 1
ATOM 4234 C CA . PHE A 1 515 ? 13.140 -17.814 -13.206 1.00 90.88 515 PHE A CA 1
ATOM 4235 C C . PHE A 1 515 ? 14.334 -18.739 -12.977 1.00 90.88 515 PHE A C 1
ATOM 4237 O O . PHE A 1 515 ? 14.284 -19.603 -12.102 1.00 90.88 515 PHE A O 1
ATOM 4244 N N . THR A 1 516 ? 15.400 -18.548 -13.756 1.00 83.31 516 THR A N 1
ATOM 4245 C CA . THR A 1 516 ? 16.563 -19.459 -13.798 1.00 83.31 516 THR A CA 1
ATOM 4246 C C . THR A 1 516 ? 17.826 -18.870 -13.173 1.00 83.31 516 THR A C 1
ATOM 4248 O O . THR A 1 516 ? 18.768 -19.602 -12.870 1.00 83.31 516 THR A O 1
ATOM 4251 N N . ASN A 1 517 ? 17.882 -17.551 -12.969 1.00 84.56 517 ASN A N 1
ATOM 4252 C CA . ASN A 1 517 ? 19.005 -16.881 -12.311 1.00 84.56 517 ASN A CA 1
ATOM 4253 C C . ASN A 1 517 ? 18.549 -15.553 -11.703 1.00 84.56 517 ASN A C 1
ATOM 4255 O O . ASN A 1 517 ? 18.153 -14.650 -12.439 1.00 84.56 517 ASN A O 1
ATOM 4259 N N . VAL A 1 518 ? 18.606 -15.411 -10.375 1.00 88.94 518 VAL A N 1
ATOM 4260 C CA . VAL A 1 518 ? 18.176 -14.177 -9.696 1.00 88.94 518 VAL A CA 1
ATOM 4261 C C . VAL A 1 518 ? 19.263 -13.672 -8.759 1.00 88.94 518 VAL A C 1
ATOM 4263 O O . VAL A 1 518 ? 19.616 -14.299 -7.761 1.00 88.94 518 VAL A O 1
ATOM 4266 N N . SER A 1 519 ? 19.889 -12.577 -9.178 1.00 88.12 519 SER A N 1
ATOM 4267 C CA . SER A 1 519 ? 21.023 -11.838 -8.604 1.00 88.12 519 SER A CA 1
ATOM 4268 C C . SER A 1 519 ? 20.676 -10.650 -7.717 1.00 88.12 519 SER A C 1
ATOM 4270 O O . SER A 1 519 ? 20.285 -9.644 -8.292 1.00 88.12 519 SER A O 1
ATOM 4272 N N . PHE A 1 520 ? 20.876 -10.668 -6.396 1.00 87.62 520 PHE A N 1
ATOM 4273 C CA . PHE A 1 520 ? 20.859 -9.432 -5.597 1.00 87.62 520 PHE A CA 1
ATOM 4274 C C . PHE A 1 520 ? 22.274 -8.969 -5.269 1.00 87.62 520 PHE A C 1
ATOM 4276 O O . PHE A 1 520 ? 23.083 -9.764 -4.806 1.00 87.62 520 PHE A O 1
ATOM 4283 N N . PHE A 1 521 ? 22.553 -7.683 -5.463 1.00 84.62 521 PHE A N 1
ATOM 4284 C CA . PHE A 1 521 ? 23.858 -7.070 -5.232 1.00 84.62 521 PHE A CA 1
ATOM 4285 C C . PHE A 1 521 ? 23.745 -5.956 -4.203 1.00 84.62 521 PHE A C 1
ATOM 4287 O O . PHE A 1 521 ? 23.019 -4.995 -4.432 1.00 84.62 521 PHE A O 1
ATOM 4294 N N . VAL A 1 522 ? 24.467 -6.059 -3.093 1.00 80.12 522 VAL A N 1
ATOM 4295 C CA . VAL A 1 522 ? 24.347 -5.119 -1.970 1.00 80.12 522 VAL A CA 1
ATOM 4296 C C . VAL A 1 522 ? 25.672 -4.406 -1.716 1.00 80.12 522 VAL A C 1
ATOM 4298 O O . VAL A 1 522 ? 26.699 -5.058 -1.507 1.00 80.12 522 VAL A O 1
ATOM 4301 N N . GLU A 1 523 ? 25.657 -3.073 -1.686 1.00 72.19 523 GLU A N 1
ATOM 4302 C CA . GLU A 1 523 ? 26.786 -2.262 -1.212 1.00 72.19 523 GLU A CA 1
ATOM 4303 C C . GLU A 1 523 ? 26.635 -2.079 0.312 1.00 72.19 523 GLU A C 1
ATOM 4305 O O . GLU A 1 523 ? 25.689 -1.433 0.748 1.00 72.19 523 GLU A O 1
ATOM 4310 N N . GLN A 1 524 ? 27.551 -2.671 1.100 1.00 66.56 524 GLN A N 1
ATOM 4311 C CA . GLN A 1 524 ? 27.566 -2.841 2.577 1.00 66.56 524 GLN A CA 1
ATOM 4312 C C . GLN A 1 524 ? 26.952 -4.161 3.108 1.00 66.56 524 GLN A C 1
ATOM 4314 O O . GLN A 1 524 ? 25.740 -4.284 3.284 1.00 66.56 524 GLN A O 1
ATOM 4319 N N . GLY A 1 525 ? 27.794 -5.151 3.456 1.00 57.03 525 GLY A N 1
ATOM 4320 C CA . GLY A 1 525 ? 27.343 -6.325 4.217 1.00 57.03 525 GLY A CA 1
ATOM 4321 C C . GLY A 1 525 ? 28.420 -7.270 4.771 1.00 57.03 525 GLY A C 1
ATOM 4322 O O . GLY A 1 525 ? 29.505 -7.408 4.221 1.00 57.03 525 GLY A O 1
ATOM 4323 N N . LYS A 1 526 ? 28.113 -7.919 5.902 1.00 54.44 526 LYS A N 1
ATOM 4324 C CA . LYS A 1 526 ? 28.925 -8.916 6.620 1.00 54.44 526 LYS A CA 1
ATOM 4325 C C . LYS A 1 526 ? 27.998 -10.014 7.107 1.00 54.44 526 LYS A C 1
ATOM 4327 O O . LYS A 1 526 ? 26.811 -9.815 7.367 1.00 54.44 526 LYS A O 1
ATOM 4332 N N . PHE A 1 527 ? 28.591 -11.189 7.256 1.00 48.72 527 PHE A N 1
ATOM 4333 C CA . PHE A 1 527 ? 27.952 -12.426 7.671 1.00 48.72 527 PHE A CA 1
ATOM 4334 C C . PHE A 1 527 ? 27.354 -12.351 9.082 1.00 48.72 527 PHE A C 1
ATOM 4336 O O . PHE A 1 527 ? 28.005 -12.682 10.068 1.00 48.72 527 PHE A O 1
ATOM 4343 N N . THR A 1 528 ? 26.057 -12.073 9.175 1.00 53.12 528 THR A N 1
ATOM 4344 C CA . THR A 1 528 ? 25.216 -12.709 10.193 1.00 53.12 528 THR A CA 1
ATOM 4345 C C . THR A 1 528 ? 23.948 -13.255 9.532 1.00 53.12 528 THR A C 1
ATOM 4347 O O . THR A 1 528 ? 23.255 -12.568 8.792 1.00 53.12 528 THR A O 1
ATOM 4350 N N . LYS A 1 529 ? 23.653 -14.544 9.763 1.00 62.41 529 LYS A N 1
ATOM 4351 C CA . LYS A 1 529 ? 22.400 -15.219 9.354 1.00 62.41 529 LYS A CA 1
ATOM 4352 C C . LYS A 1 529 ? 22.106 -15.288 7.833 1.00 62.41 529 LYS A C 1
ATOM 4354 O O . LYS A 1 529 ? 20.940 -15.281 7.448 1.00 62.41 529 LYS A O 1
ATOM 4359 N N . LEU A 1 530 ? 23.113 -15.482 6.970 1.00 63.72 530 LEU A N 1
ATOM 4360 C CA . LEU A 1 530 ? 22.952 -15.597 5.499 1.00 63.72 530 LEU A CA 1
ATOM 4361 C C . LEU A 1 530 ? 21.827 -16.562 5.059 1.00 63.72 530 LEU A C 1
ATOM 4363 O O . LEU A 1 530 ? 21.017 -16.229 4.200 1.00 63.72 530 LEU A O 1
ATOM 4367 N N . LYS A 1 531 ? 21.698 -17.725 5.714 1.00 65.62 531 LYS A N 1
ATOM 4368 C CA . LYS A 1 531 ? 20.619 -18.695 5.436 1.00 65.62 531 LYS A CA 1
ATOM 4369 C C . LYS A 1 531 ? 19.213 -18.134 5.701 1.00 65.62 531 LYS A C 1
ATOM 4371 O O . LYS A 1 531 ? 18.278 -18.479 4.984 1.00 65.62 531 LYS A O 1
ATOM 4376 N N . LEU A 1 532 ? 19.048 -17.308 6.736 1.00 67.25 532 LEU A N 1
ATOM 4377 C CA . LEU A 1 532 ? 17.777 -16.650 7.052 1.00 67.25 532 LEU A CA 1
ATOM 4378 C C . LEU A 1 532 ? 17.476 -15.557 6.023 1.00 67.25 532 LEU A C 1
ATOM 4380 O O . LEU A 1 532 ? 16.359 -15.493 5.521 1.00 67.25 532 LEU A O 1
ATOM 4384 N N . ASN A 1 533 ? 18.484 -14.765 5.656 1.00 73.94 533 ASN A N 1
ATOM 4385 C CA . ASN A 1 533 ? 18.342 -13.703 4.662 1.00 73.94 533 ASN A CA 1
ATOM 4386 C C . ASN A 1 533 ? 18.002 -14.260 3.274 1.00 73.94 533 ASN A C 1
ATOM 4388 O O . ASN A 1 533 ? 17.096 -13.741 2.637 1.00 73.94 533 ASN A O 1
ATOM 4392 N N . ASN A 1 534 ? 18.603 -15.376 2.849 1.00 75.31 534 ASN A N 1
ATOM 4393 C CA . ASN A 1 534 ? 18.240 -16.023 1.582 1.00 75.31 534 ASN A CA 1
ATOM 4394 C C . ASN A 1 534 ? 16.780 -16.511 1.574 1.00 75.31 534 ASN A C 1
ATOM 4396 O O . ASN A 1 534 ? 16.078 -16.334 0.582 1.00 75.31 534 ASN A O 1
ATOM 4400 N N . LYS A 1 535 ? 16.281 -17.073 2.688 1.00 78.69 535 LYS A N 1
ATOM 4401 C CA . LYS A 1 535 ? 14.861 -17.460 2.809 1.00 78.69 535 LYS A CA 1
ATOM 4402 C C . LYS A 1 535 ? 13.921 -16.254 2.743 1.00 78.69 535 LYS A C 1
ATOM 4404 O O . LYS A 1 535 ? 12.872 -16.326 2.105 1.00 78.69 535 LYS A O 1
ATOM 4409 N N . ARG A 1 536 ? 14.298 -15.158 3.405 1.00 79.44 536 ARG A N 1
ATOM 4410 C CA . ARG A 1 536 ? 13.551 -13.894 3.403 1.00 79.44 536 ARG A CA 1
ATOM 4411 C C . ARG A 1 536 ? 13.489 -13.300 1.997 1.00 79.44 536 ARG A C 1
ATOM 4413 O O . ARG A 1 536 ? 12.400 -13.057 1.499 1.00 79.44 536 ARG A O 1
ATOM 4420 N N . ILE A 1 537 ? 14.629 -13.192 1.315 1.00 82.56 537 ILE A N 1
ATOM 4421 C CA . ILE A 1 537 ? 14.710 -12.712 -0.073 1.00 82.56 537 ILE A CA 1
ATOM 4422 C C . ILE A 1 537 ? 13.870 -13.578 -1.003 1.00 82.56 537 ILE A C 1
ATOM 4424 O O . ILE A 1 537 ? 13.118 -13.036 -1.799 1.00 82.56 537 ILE A O 1
ATOM 4428 N N . ARG A 1 538 ? 13.927 -14.909 -0.869 1.00 83.50 538 ARG A N 1
ATOM 4429 C CA . ARG A 1 538 ? 13.075 -15.810 -1.656 1.00 83.50 538 ARG A CA 1
ATOM 4430 C C . ARG A 1 538 ? 11.589 -15.534 -1.453 1.00 83.50 538 ARG A C 1
ATOM 4432 O O . ARG A 1 538 ? 10.838 -15.559 -2.418 1.00 83.50 538 ARG A O 1
ATOM 4439 N N . THR A 1 539 ? 11.181 -15.245 -0.220 1.00 81.56 539 THR A N 1
ATOM 4440 C CA . THR A 1 539 ? 9.790 -14.882 0.088 1.00 81.56 539 THR A CA 1
ATOM 4441 C C . THR A 1 539 ? 9.415 -13.558 -0.580 1.00 81.56 539 THR A C 1
ATOM 4443 O O . THR A 1 539 ? 8.379 -13.473 -1.224 1.00 81.56 539 THR A O 1
ATOM 4446 N N . ILE A 1 540 ? 10.277 -12.543 -0.480 1.00 85.31 540 ILE A N 1
ATOM 4447 C CA . ILE A 1 540 ? 10.042 -11.218 -1.074 1.00 85.31 540 ILE A CA 1
ATOM 4448 C C . ILE A 1 540 ? 9.999 -11.291 -2.598 1.00 85.31 540 ILE A C 1
ATOM 4450 O O . ILE A 1 540 ? 9.123 -10.694 -3.213 1.00 85.31 540 ILE A O 1
ATOM 4454 N N . PHE A 1 541 ? 10.920 -12.040 -3.203 1.00 88.88 541 PHE A N 1
ATOM 4455 C CA . PHE A 1 541 ? 10.948 -12.248 -4.642 1.00 88.88 541 PHE A CA 1
ATOM 4456 C C . PHE A 1 541 ? 9.699 -13.001 -5.112 1.00 88.88 541 PHE A C 1
ATOM 4458 O O . PHE A 1 541 ? 9.092 -12.586 -6.089 1.00 88.88 541 PHE A O 1
ATOM 4465 N N . GLY A 1 542 ? 9.257 -14.029 -4.378 1.00 85.56 542 GLY A N 1
ATOM 4466 C CA . GLY A 1 542 ? 7.975 -14.697 -4.631 1.00 85.56 542 GLY A CA 1
ATOM 4467 C C . GLY A 1 542 ? 6.791 -13.727 -4.605 1.00 85.56 542 GLY A C 1
ATOM 4468 O O . GLY A 1 542 ? 6.029 -13.685 -5.560 1.00 85.56 542 GLY A O 1
ATOM 4469 N N . LEU A 1 543 ? 6.704 -12.861 -3.588 1.00 83.31 543 LEU A N 1
ATOM 4470 C CA . LEU A 1 543 ? 5.667 -11.823 -3.519 1.00 83.31 543 LEU A CA 1
ATOM 4471 C C . LEU A 1 543 ? 5.749 -10.825 -4.685 1.00 83.31 543 LEU A C 1
ATOM 4473 O O . LEU A 1 543 ? 4.720 -10.353 -5.156 1.00 83.31 543 LEU A O 1
ATOM 4477 N N . ALA A 1 544 ? 6.954 -10.486 -5.149 1.00 87.75 544 ALA A N 1
ATOM 4478 C CA . ALA A 1 544 ? 7.142 -9.618 -6.309 1.00 87.75 544 ALA A CA 1
ATOM 4479 C C . ALA A 1 544 ? 6.705 -10.303 -7.617 1.00 87.75 544 ALA A C 1
ATOM 4481 O O . ALA A 1 544 ? 6.096 -9.656 -8.466 1.00 87.75 544 ALA A O 1
ATOM 4482 N N . VAL A 1 545 ? 6.979 -11.603 -7.768 1.00 88.06 545 VAL A N 1
ATOM 4483 C CA . VAL A 1 545 ? 6.484 -12.420 -8.886 1.00 88.06 545 VAL A CA 1
ATOM 4484 C C . VAL A 1 545 ? 4.959 -12.473 -8.860 1.00 88.06 545 VAL A C 1
ATOM 4486 O O . VAL A 1 545 ? 4.331 -12.142 -9.864 1.00 88.06 545 VAL A O 1
ATOM 4489 N N . ASP A 1 546 ? 4.362 -12.789 -7.710 1.00 81.12 546 ASP A N 1
ATOM 4490 C CA . ASP A 1 546 ? 2.909 -12.791 -7.544 1.00 81.12 546 ASP A CA 1
ATOM 4491 C C . ASP A 1 546 ? 2.328 -11.4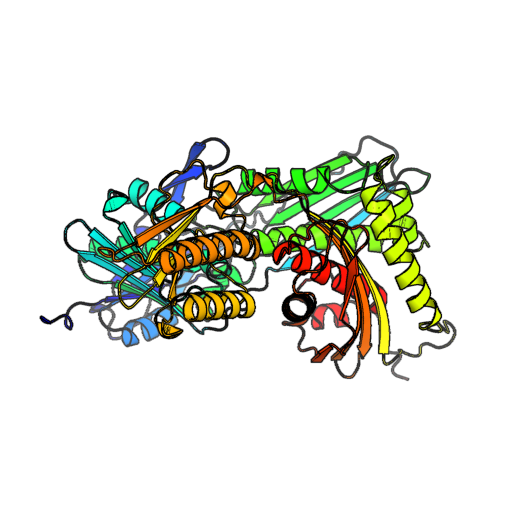19 -7.898 1.00 81.12 546 ASP A C 1
ATOM 4493 O O . ASP A 1 546 ? 1.399 -11.336 -8.689 1.00 81.12 546 ASP A O 1
ATOM 4497 N N . TYR A 1 547 ? 2.923 -10.326 -7.415 1.00 80.25 547 TYR A N 1
ATOM 4498 C CA . TYR A 1 547 ? 2.483 -8.967 -7.738 1.00 80.25 547 TYR A CA 1
ATOM 4499 C C . TYR A 1 547 ? 2.520 -8.657 -9.246 1.00 80.25 547 TYR A C 1
ATOM 4501 O O . TYR A 1 547 ? 1.617 -8.001 -9.754 1.00 80.25 547 TYR A O 1
ATOM 4509 N N . VAL A 1 548 ? 3.529 -9.125 -9.991 1.00 83.50 548 VAL A N 1
ATOM 4510 C CA . VAL A 1 548 ? 3.617 -8.877 -11.443 1.00 83.50 548 VAL A CA 1
ATOM 4511 C C . VAL A 1 548 ? 2.632 -9.740 -12.240 1.00 83.50 548 VAL A C 1
ATOM 4513 O O . VAL A 1 548 ? 2.089 -9.265 -13.239 1.00 83.50 548 VAL A O 1
ATOM 4516 N N . PHE A 1 549 ? 2.392 -10.987 -11.823 1.00 82.19 549 PHE A N 1
ATOM 4517 C CA . PHE A 1 549 ? 1.662 -11.990 -12.613 1.00 82.19 549 PHE A CA 1
ATOM 4518 C C . PHE A 1 549 ? 0.267 -12.363 -12.077 1.00 82.19 549 PHE A C 1
ATOM 4520 O O . PHE A 1 549 ? -0.446 -13.125 -12.729 1.00 82.19 549 PHE A O 1
ATOM 4527 N N . CYS A 1 550 ? -0.168 -11.836 -10.932 1.00 73.44 550 CYS A N 1
ATOM 4528 C CA . CYS A 1 550 ? -1.408 -12.241 -10.252 1.00 73.44 550 CYS A CA 1
ATOM 4529 C C . CYS A 1 550 ? -2.680 -12.129 -11.103 1.00 73.44 550 CYS A C 1
ATOM 4531 O O . CYS A 1 550 ? -3.579 -12.955 -10.971 1.00 73.44 550 CYS A O 1
ATOM 4533 N N . SER A 1 551 ? -2.769 -11.119 -11.971 1.00 67.88 551 SER A N 1
ATOM 4534 C CA . SER A 1 551 ? -3.940 -10.886 -12.836 1.00 67.88 551 SER A CA 1
ATOM 4535 C C . SER A 1 551 ? -3.842 -11.624 -14.171 1.00 67.88 551 SER A C 1
ATOM 4537 O O . SER A 1 551 ? -4.763 -11.610 -14.981 1.00 67.88 551 SER A O 1
ATOM 4539 N N . ALA A 1 552 ? -2.707 -12.274 -14.393 1.00 66.25 552 ALA A N 1
ATOM 4540 C CA . ALA A 1 552 ? -2.229 -12.712 -15.685 1.00 66.25 552 ALA A CA 1
ATOM 4541 C C . ALA A 1 552 ? -2.456 -14.223 -15.914 1.00 66.25 552 ALA A C 1
ATOM 4543 O O . ALA A 1 552 ? -2.243 -14.719 -17.017 1.00 66.25 552 ALA A O 1
ATOM 4544 N N . ASN A 1 553 ? -2.886 -14.949 -14.870 1.00 72.12 553 ASN A N 1
ATOM 4545 C CA . ASN A 1 553 ? -3.049 -16.408 -14.848 1.00 72.12 553 ASN A CA 1
ATOM 4546 C C . ASN A 1 553 ? -1.820 -17.165 -15.396 1.00 72.12 553 ASN A C 1
ATOM 4548 O O . ASN A 1 553 ? -1.949 -18.165 -16.100 1.00 72.12 553 ASN A O 1
ATOM 4552 N N . VAL A 1 554 ? -0.622 -16.656 -15.095 1.00 77.44 554 VAL A N 1
ATOM 4553 C CA . VAL A 1 554 ? 0.654 -17.265 -15.488 1.00 77.44 554 VAL A CA 1
ATOM 4554 C C . VAL A 1 554 ? 1.106 -18.236 -14.416 1.00 77.44 554 VAL A C 1
ATOM 4556 O O . VAL A 1 554 ? 1.110 -17.910 -13.230 1.00 77.44 554 VAL A O 1
ATOM 4559 N N . ASN A 1 555 ? 1.548 -19.415 -14.843 1.00 83.19 555 ASN A N 1
ATOM 4560 C CA . ASN A 1 555 ? 2.198 -20.358 -13.950 1.00 83.19 555 ASN A CA 1
ATOM 4561 C C . ASN A 1 555 ? 3.669 -19.964 -13.759 1.00 83.19 555 ASN A C 1
ATOM 4563 O O . ASN A 1 555 ? 4.485 -20.111 -14.676 1.00 83.19 555 ASN A O 1
ATOM 4567 N N . CYS A 1 556 ? 3.995 -19.457 -12.574 1.00 85.75 556 CYS A N 1
ATOM 4568 C CA . CYS A 1 556 ? 5.331 -18.990 -12.229 1.00 85.75 556 CYS A CA 1
ATOM 4569 C C . CYS A 1 556 ? 6.106 -20.052 -11.443 1.00 85.75 556 CYS A C 1
ATOM 4571 O O . CYS A 1 556 ? 5.639 -20.512 -10.401 1.00 85.75 556 CYS A O 1
ATOM 4573 N N . ASP A 1 557 ? 7.317 -20.376 -11.892 1.00 86.25 557 ASP A N 1
ATOM 4574 C CA . ASP A 1 557 ? 8.263 -21.215 -11.154 1.00 86.25 557 ASP A CA 1
ATOM 4575 C C . ASP A 1 557 ? 9.571 -20.464 -10.880 1.00 86.25 557 ASP A C 1
ATOM 4577 O O . ASP A 1 557 ? 10.120 -19.776 -11.744 1.00 86.25 557 ASP A O 1
ATOM 4581 N N . ILE A 1 558 ? 10.071 -20.602 -9.654 1.00 85.00 558 ILE A N 1
ATOM 4582 C CA . ILE A 1 558 ? 11.330 -20.015 -9.199 1.00 85.00 558 ILE A CA 1
ATOM 4583 C C . ILE A 1 558 ? 12.255 -21.181 -8.866 1.00 85.00 558 ILE A C 1
ATOM 4585 O O . ILE A 1 558 ? 12.185 -21.743 -7.763 1.00 85.00 558 ILE A O 1
ATOM 4589 N N . GLU A 1 559 ? 13.136 -21.524 -9.811 1.00 81.94 559 GLU A N 1
ATOM 4590 C CA . GLU A 1 559 ? 14.169 -22.537 -9.591 1.00 81.94 559 GLU A CA 1
ATOM 4591 C C . GLU A 1 559 ? 15.065 -22.124 -8.410 1.00 81.94 559 GLU A C 1
ATOM 4593 O O . GLU A 1 559 ? 15.068 -20.965 -7.980 1.00 81.94 559 GLU A O 1
ATOM 4598 N N . ASP A 1 560 ? 15.848 -23.051 -7.850 1.00 75.00 560 ASP A N 1
ATOM 4599 C CA . ASP A 1 560 ? 16.767 -22.752 -6.740 1.00 75.00 560 ASP A CA 1
ATOM 4600 C C . ASP A 1 560 ? 17.988 -21.937 -7.226 1.00 75.00 560 ASP A C 1
ATOM 4602 O O . ASP A 1 560 ? 19.120 -22.410 -7.264 1.00 75.00 560 ASP A O 1
ATOM 4606 N N . CYS A 1 561 ? 17.727 -20.703 -7.662 1.00 72.06 561 CYS A N 1
ATOM 4607 C CA . CYS A 1 561 ? 18.617 -19.842 -8.440 1.00 72.06 561 CYS A CA 1
ATOM 4608 C C . CYS A 1 561 ? 18.811 -18.442 -7.826 1.00 72.06 561 CYS A C 1
ATOM 4610 O O . CYS A 1 561 ? 19.497 -17.587 -8.392 1.00 72.06 561 CYS A O 1
ATOM 4612 N N . LEU A 1 562 ? 18.196 -18.197 -6.666 1.00 81.75 562 LEU A N 1
ATOM 4613 C CA . LEU A 1 562 ? 18.291 -16.945 -5.919 1.00 81.75 562 LEU A CA 1
ATOM 4614 C C . LEU A 1 562 ? 19.629 -16.861 -5.184 1.00 81.75 562 LEU A C 1
ATOM 4616 O O . LEU A 1 562 ? 19.913 -17.671 -4.298 1.00 81.75 562 LEU A O 1
ATOM 4620 N N . SER A 1 563 ? 20.423 -15.838 -5.495 1.00 79.44 563 SER A N 1
ATOM 4621 C CA . SER A 1 563 ? 21.687 -15.574 -4.809 1.00 79.44 563 SER A CA 1
ATOM 4622 C C . SER A 1 563 ? 21.805 -14.127 -4.332 1.00 79.44 563 SER A C 1
ATOM 4624 O O . SER A 1 563 ? 21.285 -13.195 -4.948 1.00 79.44 563 SER A O 1
ATOM 4626 N N . LEU A 1 564 ? 22.467 -13.957 -3.188 1.00 78.94 564 LEU A N 1
ATOM 4627 C CA . LEU A 1 564 ? 22.771 -12.667 -2.579 1.00 78.94 564 LEU A CA 1
ATOM 4628 C C . LEU A 1 564 ? 24.287 -12.462 -2.621 1.00 78.94 564 LEU A C 1
ATOM 4630 O O . LEU A 1 564 ? 25.036 -13.228 -2.013 1.00 78.94 564 LEU A O 1
ATOM 4634 N N . GLU A 1 565 ? 24.720 -11.430 -3.333 1.00 78.88 565 GLU A N 1
ATOM 4635 C CA . GLU A 1 565 ? 26.114 -11.071 -3.558 1.00 78.88 565 GLU A CA 1
ATOM 4636 C C . GLU A 1 565 ? 26.433 -9.732 -2.876 1.00 78.88 565 GLU A C 1
ATOM 4638 O O . GLU A 1 565 ? 25.754 -8.723 -3.073 1.00 78.88 565 GLU A O 1
ATOM 4643 N N . PHE A 1 566 ? 27.491 -9.709 -2.067 1.00 72.19 566 PHE A N 1
ATOM 4644 C CA . PHE A 1 566 ? 27.940 -8.505 -1.367 1.00 72.19 566 PHE A CA 1
ATOM 4645 C C . PHE A 1 566 ? 29.091 -7.846 -2.123 1.00 72.19 566 PHE A C 1
ATOM 4647 O O . PHE A 1 566 ? 30.000 -8.522 -2.607 1.00 72.19 566 PHE A O 1
ATOM 4654 N N . ILE A 1 567 ? 29.050 -6.520 -2.215 1.00 70.12 567 ILE A N 1
ATOM 4655 C CA . ILE A 1 567 ? 30.054 -5.725 -2.930 1.00 70.12 567 ILE A CA 1
ATOM 4656 C C . ILE A 1 567 ? 31.162 -5.255 -1.981 1.00 70.12 567 ILE A C 1
ATOM 4658 O O . ILE A 1 567 ? 32.316 -5.179 -2.396 1.00 70.12 567 ILE A O 1
ATOM 4662 N N . GLU A 1 568 ? 30.828 -4.975 -0.717 1.00 69.00 568 GLU A N 1
ATOM 4663 C CA . GLU A 1 568 ? 31.756 -4.463 0.301 1.00 69.00 568 GLU A CA 1
ATOM 4664 C C . GLU A 1 568 ? 31.469 -5.054 1.685 1.00 69.00 568 GLU A C 1
ATOM 4666 O O . GLU A 1 568 ? 30.311 -5.318 2.020 1.00 69.00 568 GLU A O 1
ATOM 4671 N N . ASP A 1 569 ? 32.515 -5.180 2.507 1.00 59.12 569 ASP A N 1
ATOM 4672 C CA . ASP A 1 569 ? 32.412 -5.579 3.912 1.00 59.12 569 ASP A CA 1
ATOM 4673 C C . ASP A 1 569 ? 31.777 -4.454 4.755 1.00 59.12 569 ASP A C 1
ATOM 4675 O O . ASP A 1 569 ? 32.337 -3.368 4.885 1.00 59.12 569 ASP A O 1
ATOM 4679 N N . GLY A 1 570 ? 30.637 -4.715 5.397 1.00 59.34 570 GLY A N 1
ATOM 4680 C CA . GLY A 1 570 ? 29.932 -3.750 6.265 1.00 59.34 570 GLY A CA 1
ATOM 4681 C C . GLY A 1 570 ? 28.845 -4.411 7.114 1.00 59.34 570 GLY A C 1
ATOM 4682 O O . GLY A 1 570 ? 28.705 -5.615 7.058 1.00 59.34 570 GLY A O 1
ATOM 4683 N N . GLU A 1 571 ? 28.056 -3.704 7.919 1.00 60.69 571 GLU A N 1
ATOM 4684 C CA . GLU A 1 571 ? 26.831 -4.314 8.472 1.00 60.69 571 GLU A CA 1
ATOM 4685 C C . GLU A 1 571 ? 25.696 -4.169 7.458 1.00 60.69 571 GLU A C 1
ATOM 4687 O O . GLU A 1 571 ? 25.389 -3.062 7.026 1.00 60.69 571 GLU A O 1
ATOM 4692 N N . PHE A 1 572 ? 25.088 -5.289 7.057 1.00 64.06 572 PHE A N 1
ATOM 4693 C CA . PHE A 1 572 ? 23.971 -5.259 6.118 1.00 64.06 572 PHE A CA 1
ATOM 4694 C C . PHE A 1 572 ? 22.667 -4.964 6.856 1.00 64.06 572 PHE A C 1
ATOM 4696 O O . PHE A 1 572 ? 22.250 -5.745 7.716 1.00 64.06 572 PHE A O 1
ATOM 4703 N N . VAL A 1 573 ? 21.996 -3.881 6.466 1.00 63.88 573 VAL A N 1
ATOM 4704 C CA . VAL A 1 573 ? 20.627 -3.585 6.893 1.00 63.88 573 VAL A CA 1
ATOM 4705 C C . VAL A 1 573 ? 19.669 -4.132 5.839 1.00 63.88 573 VAL A C 1
ATOM 4707 O O . VAL A 1 573 ? 19.596 -3.636 4.716 1.00 63.88 573 VAL A O 1
ATOM 4710 N N . PHE A 1 574 ? 18.952 -5.193 6.199 1.00 74.62 574 PHE A N 1
ATOM 4711 C CA . PHE A 1 574 ? 17.921 -5.776 5.348 1.00 74.62 574 PHE A CA 1
ATOM 4712 C C . PHE A 1 574 ? 16.736 -4.806 5.236 1.00 74.62 574 PHE A C 1
ATOM 4714 O O . PHE A 1 574 ? 16.314 -4.254 6.247 1.00 74.62 574 PHE A O 1
ATOM 4721 N N . SER A 1 575 ? 16.173 -4.633 4.038 1.00 79.25 575 SER A N 1
ATOM 4722 C CA . SER A 1 575 ? 14.962 -3.831 3.812 1.00 79.25 575 SER A CA 1
ATOM 4723 C C . SER A 1 575 ? 13.953 -4.625 2.990 1.00 79.25 575 SER A C 1
ATOM 4725 O O . SER A 1 575 ? 14.243 -5.005 1.858 1.00 79.25 575 SER A O 1
ATOM 4727 N N . PHE A 1 576 ? 12.753 -4.873 3.526 1.00 81.81 576 PHE A N 1
ATOM 4728 C CA . PHE A 1 576 ? 11.706 -5.565 2.758 1.00 81.81 576 PHE A CA 1
ATOM 4729 C C . PHE A 1 576 ? 11.359 -4.768 1.500 1.00 81.81 576 PHE A C 1
ATOM 4731 O O . PHE A 1 576 ? 11.369 -5.281 0.381 1.00 81.81 576 PHE A O 1
ATOM 4738 N N . ARG A 1 577 ? 11.091 -3.480 1.724 1.00 83.19 577 ARG A N 1
ATOM 4739 C CA . ARG A 1 577 ? 10.673 -2.502 0.728 1.00 83.19 577 ARG A CA 1
ATOM 4740 C C . ARG A 1 577 ? 11.668 -2.421 -0.423 1.00 83.19 577 ARG A C 1
ATOM 4742 O O . ARG A 1 577 ? 11.263 -2.548 -1.575 1.00 83.19 577 ARG A O 1
ATOM 4749 N N . SER A 1 578 ? 12.957 -2.253 -0.124 1.00 85.69 578 SER A N 1
ATOM 4750 C CA . SER A 1 578 ? 13.965 -2.081 -1.169 1.00 85.69 578 SER A CA 1
ATOM 4751 C C . SER A 1 578 ? 14.120 -3.333 -2.027 1.00 85.69 578 SER A C 1
ATOM 4753 O O . SER A 1 578 ? 14.170 -3.217 -3.249 1.00 85.69 578 SER A O 1
ATOM 4755 N N . PHE A 1 579 ? 14.118 -4.526 -1.417 1.00 87.44 579 PHE A N 1
ATOM 4756 C CA . PHE A 1 579 ? 14.173 -5.793 -2.156 1.00 87.44 579 PHE A CA 1
ATOM 4757 C C . PHE A 1 579 ? 12.928 -6.026 -3.010 1.00 87.44 579 PHE A C 1
ATOM 4759 O O . PHE A 1 579 ? 13.056 -6.489 -4.142 1.00 87.44 579 PHE A O 1
ATOM 4766 N N . PHE A 1 580 ? 11.743 -5.685 -2.501 1.00 88.12 580 PHE A N 1
ATOM 4767 C CA . PHE A 1 580 ? 10.496 -5.808 -3.250 1.00 88.12 580 PHE A CA 1
ATOM 4768 C C . PHE A 1 580 ? 10.505 -4.910 -4.495 1.00 88.12 580 PHE A C 1
ATOM 4770 O O . PHE A 1 580 ? 10.337 -5.412 -5.605 1.00 88.12 580 PHE A O 1
ATOM 4777 N N . ILE A 1 581 ? 10.810 -3.616 -4.332 1.00 87.94 581 ILE A N 1
ATOM 4778 C CA . ILE A 1 581 ? 10.835 -2.633 -5.429 1.00 87.94 581 ILE A CA 1
ATOM 4779 C C . ILE A 1 581 ? 11.803 -3.061 -6.540 1.00 87.94 581 ILE A C 1
ATOM 4781 O O . ILE A 1 581 ? 11.399 -3.145 -7.700 1.00 87.94 581 ILE A O 1
ATOM 4785 N N . VAL A 1 582 ? 13.066 -3.385 -6.211 1.00 90.19 582 VAL A N 1
ATOM 4786 C CA . VAL A 1 582 ? 14.040 -3.782 -7.251 1.00 90.19 582 VAL A CA 1
ATOM 4787 C C . VAL A 1 582 ? 13.661 -5.086 -7.940 1.00 90.19 582 VAL A C 1
ATOM 4789 O O . VAL A 1 582 ? 13.961 -5.246 -9.119 1.00 90.19 582 VAL A O 1
ATOM 4792 N N . SER A 1 583 ? 13.005 -6.008 -7.227 1.00 92.31 583 SER A N 1
ATOM 4793 C CA . SER A 1 583 ? 12.564 -7.279 -7.804 1.00 92.31 583 SER A CA 1
ATOM 4794 C C . SER A 1 583 ? 11.489 -7.033 -8.852 1.00 92.31 583 SER A C 1
ATOM 4796 O O . SER A 1 583 ? 11.641 -7.477 -9.987 1.00 92.31 583 SER A O 1
ATOM 4798 N N . VAL A 1 584 ? 10.448 -6.266 -8.506 1.00 90.31 584 VAL A N 1
ATOM 4799 C CA . VAL A 1 584 ? 9.377 -5.915 -9.447 1.00 90.31 584 VAL A CA 1
ATOM 4800 C C . VAL A 1 584 ? 9.966 -5.195 -10.666 1.00 90.31 584 VAL A C 1
ATOM 4802 O O . VAL A 1 584 ? 9.726 -5.619 -11.795 1.00 90.31 584 VAL A O 1
ATOM 4805 N N . SER A 1 585 ? 10.819 -4.185 -10.466 1.00 89.56 585 SER A N 1
ATOM 4806 C CA . SER A 1 585 ? 11.431 -3.437 -11.575 1.00 89.56 585 SER A CA 1
ATOM 4807 C C . SER A 1 585 ? 12.334 -4.298 -12.471 1.00 89.56 585 SER A C 1
ATOM 4809 O O . SER A 1 585 ? 12.322 -4.132 -13.692 1.00 89.56 585 SER A O 1
ATOM 4811 N N . ALA A 1 586 ? 13.094 -5.243 -11.906 1.00 90.62 586 ALA A N 1
ATOM 4812 C CA . ALA A 1 586 ? 13.938 -6.150 -12.684 1.00 90.62 586 ALA A CA 1
ATOM 4813 C C . ALA A 1 586 ? 13.107 -7.169 -13.481 1.00 90.62 586 ALA A C 1
ATOM 4815 O O . ALA A 1 586 ? 13.384 -7.395 -14.654 1.00 90.62 586 ALA A O 1
ATOM 4816 N N . ILE A 1 587 ? 12.050 -7.741 -12.895 1.00 90.88 587 ILE A N 1
ATOM 4817 C CA . ILE A 1 587 ? 11.129 -8.631 -13.622 1.00 90.88 587 ILE A CA 1
ATOM 4818 C C . ILE A 1 587 ? 10.497 -7.872 -14.799 1.00 90.88 587 ILE A C 1
ATOM 4820 O O . ILE A 1 587 ? 10.451 -8.376 -15.920 1.00 90.88 587 ILE A O 1
ATOM 4824 N N . ARG A 1 588 ? 10.066 -6.628 -14.566 1.00 86.94 588 ARG A N 1
ATOM 4825 C CA . ARG A 1 588 ? 9.462 -5.762 -15.587 1.00 86.94 588 ARG A CA 1
ATOM 4826 C C . ARG A 1 588 ? 10.394 -5.485 -16.763 1.00 86.94 588 ARG A C 1
ATOM 4828 O O . ARG A 1 588 ? 9.978 -5.635 -17.907 1.00 86.94 588 ARG A O 1
ATOM 4835 N N . THR A 1 589 ? 11.655 -5.141 -16.512 1.00 86.12 589 THR A N 1
ATOM 4836 C CA . THR A 1 589 ? 12.623 -4.925 -17.601 1.00 86.12 589 THR A CA 1
ATOM 4837 C C . THR A 1 589 ? 12.965 -6.214 -18.352 1.00 86.12 589 THR A C 1
ATOM 4839 O O . THR A 1 589 ? 13.161 -6.167 -19.565 1.00 86.12 589 THR A O 1
ATOM 4842 N N . ALA A 1 590 ? 12.954 -7.377 -17.686 1.00 86.12 590 ALA A N 1
ATOM 4843 C CA . ALA A 1 590 ? 13.103 -8.671 -18.360 1.00 86.12 590 ALA A CA 1
ATOM 4844 C C . ALA A 1 590 ? 11.943 -8.933 -19.334 1.00 86.12 590 ALA A C 1
ATOM 4846 O O . ALA A 1 590 ? 12.158 -9.401 -20.451 1.00 86.12 590 ALA A O 1
ATOM 4847 N N . LEU A 1 591 ? 10.716 -8.602 -18.926 1.00 84.44 591 LEU A N 1
ATOM 4848 C CA . LEU A 1 591 ? 9.514 -8.784 -19.739 1.00 84.44 591 LEU A CA 1
ATOM 4849 C C . LEU A 1 591 ? 9.489 -7.872 -20.967 1.00 84.44 591 LEU A C 1
ATOM 4851 O O . LEU A 1 591 ? 9.122 -8.344 -22.039 1.00 84.44 591 LEU A O 1
ATOM 4855 N N . ILE A 1 592 ? 9.938 -6.617 -20.847 1.00 78.12 592 ILE A N 1
ATOM 4856 C CA . ILE A 1 592 ? 10.093 -5.715 -22.005 1.00 78.12 592 ILE A CA 1
ATOM 4857 C C . ILE A 1 592 ? 10.985 -6.372 -23.069 1.00 78.12 592 ILE A C 1
ATOM 4859 O O . ILE A 1 592 ? 10.650 -6.369 -24.250 1.00 78.12 592 ILE A O 1
ATOM 4863 N N . GLN A 1 593 ? 12.082 -7.012 -22.650 1.00 79.25 593 GLN A N 1
ATOM 4864 C CA . GLN A 1 593 ? 12.965 -7.739 -23.562 1.00 79.25 593 GLN A CA 1
ATOM 4865 C C . GLN A 1 593 ? 12.306 -8.975 -24.192 1.00 79.25 593 GLN A C 1
ATOM 4867 O O . GLN A 1 593 ? 12.520 -9.260 -25.366 1.00 79.25 593 GLN A O 1
ATOM 4872 N N . ILE A 1 594 ? 11.535 -9.737 -23.412 1.00 77.81 594 ILE A N 1
ATOM 4873 C CA . ILE A 1 594 ? 10.857 -10.961 -23.872 1.00 77.81 594 ILE A CA 1
ATOM 4874 C C . ILE A 1 594 ? 9.800 -10.626 -24.921 1.00 77.81 594 ILE A C 1
ATOM 4876 O O . ILE A 1 594 ? 9.708 -11.288 -25.957 1.00 77.81 594 ILE A O 1
ATOM 4880 N N . PHE A 1 595 ? 8.995 -9.608 -24.648 1.00 73.50 595 PHE A N 1
ATOM 4881 C CA . PHE A 1 595 ? 7.880 -9.241 -25.502 1.00 73.50 595 PHE A CA 1
ATOM 4882 C C . PHE A 1 595 ? 8.305 -8.388 -26.702 1.00 73.50 595 PHE A C 1
ATOM 4884 O O . PHE A 1 595 ? 7.615 -8.427 -27.718 1.00 73.50 595 PHE A O 1
ATOM 4891 N N . ASP A 1 596 ? 9.460 -7.713 -26.621 1.00 66.00 596 ASP A N 1
ATOM 4892 C CA . ASP A 1 596 ? 9.960 -6.726 -27.596 1.00 66.00 596 ASP A CA 1
ATOM 4893 C C . ASP A 1 596 ? 9.048 -5.488 -27.722 1.00 66.00 596 ASP A C 1
ATOM 4895 O O . ASP A 1 596 ? 9.065 -4.749 -28.702 1.00 66.00 596 ASP A O 1
ATOM 4899 N N . PHE A 1 597 ? 8.218 -5.265 -26.702 1.00 62.56 597 PHE A N 1
ATOM 4900 C CA . PHE A 1 597 ? 7.409 -4.070 -26.524 1.00 62.56 597 PHE A CA 1
ATOM 4901 C C . PHE A 1 597 ? 7.118 -3.864 -25.035 1.00 62.56 597 PHE A C 1
ATOM 4903 O O . PHE A 1 597 ? 7.257 -4.768 -24.206 1.00 62.56 597 PHE A O 1
ATOM 4910 N N . ASN A 1 598 ? 6.704 -2.651 -24.688 1.00 63.41 598 ASN A N 1
ATOM 4911 C CA . ASN A 1 598 ? 6.334 -2.319 -23.325 1.00 63.41 598 ASN A CA 1
ATOM 4912 C C . ASN A 1 598 ? 4.887 -2.737 -23.046 1.00 63.41 598 ASN A C 1
ATOM 4914 O O . ASN A 1 598 ? 3.966 -2.119 -23.570 1.00 63.41 598 ASN A O 1
ATOM 4918 N N . ALA A 1 599 ? 4.678 -3.739 -22.192 1.00 62.62 599 ALA A N 1
ATOM 4919 C CA . ALA A 1 599 ? 3.362 -3.961 -21.597 1.00 62.62 599 ALA A CA 1
ATOM 4920 C C . ALA A 1 599 ? 3.022 -2.744 -20.723 1.00 62.62 599 ALA A C 1
ATOM 4922 O O . ALA A 1 599 ? 3.733 -2.488 -19.755 1.00 62.62 599 ALA A O 1
ATOM 4923 N N . SER A 1 600 ? 1.991 -1.966 -21.048 1.00 60.22 600 SER A N 1
ATOM 4924 C CA . SER A 1 600 ? 1.714 -0.714 -20.331 1.00 60.22 600 SER A CA 1
ATOM 4925 C C . SER A 1 600 ? 1.354 -0.953 -18.872 1.00 60.22 600 SER A C 1
ATOM 4927 O O . SER A 1 600 ? 1.772 -0.146 -18.055 1.00 60.22 600 SER A O 1
ATOM 4929 N N . SER A 1 601 ? 0.649 -2.051 -18.568 1.00 63.69 601 SER A N 1
ATOM 4930 C CA . SER A 1 601 ? 0.047 -2.381 -17.270 1.00 63.69 601 SER A CA 1
ATOM 4931 C C . SER A 1 601 ? 0.941 -3.212 -16.330 1.00 63.69 601 SER A C 1
ATOM 4933 O O . SER A 1 601 ? 1.694 -4.092 -16.761 1.00 63.69 601 SER A O 1
ATOM 4935 N N . THR A 1 602 ? 0.860 -2.952 -15.017 1.00 65.94 602 THR A N 1
ATOM 4936 C CA . THR A 1 602 ? 1.319 -3.856 -13.933 1.00 65.94 602 THR A CA 1
ATOM 4937 C C . THR A 1 602 ? 0.247 -3.922 -12.834 1.00 65.94 602 THR A C 1
ATOM 4939 O O . THR A 1 602 ? -0.133 -2.845 -12.376 1.00 65.94 602 THR A O 1
ATOM 4942 N N . PRO A 1 603 ? -0.217 -5.104 -12.374 1.00 68.75 603 PRO A N 1
ATOM 4943 C CA . PRO A 1 603 ? 0.106 -6.451 -12.861 1.00 68.75 603 PRO A CA 1
ATOM 4944 C C . PRO A 1 603 ? -0.143 -6.618 -14.359 1.00 68.75 603 PRO A C 1
ATOM 4946 O O . PRO A 1 603 ? -0.876 -5.838 -14.960 1.00 68.75 603 PRO A O 1
ATOM 4949 N N . LEU A 1 604 ? 0.501 -7.609 -14.971 1.00 71.50 604 LEU A N 1
ATOM 4950 C CA . LEU A 1 604 ? 0.349 -7.853 -16.402 1.00 71.50 604 LEU A CA 1
ATOM 4951 C C . LEU A 1 604 ? -1.094 -8.237 -16.735 1.00 71.50 604 LEU A C 1
ATOM 4953 O O . LEU A 1 604 ? -1.640 -9.182 -16.160 1.00 71.50 604 LEU A O 1
ATOM 4957 N N . ASN A 1 605 ? -1.662 -7.568 -17.734 1.00 70.31 605 ASN A N 1
ATOM 4958 C CA . ASN A 1 605 ? -2.867 -8.020 -18.409 1.00 70.31 605 ASN A CA 1
ATOM 4959 C C . ASN A 1 605 ? -2.489 -8.769 -19.702 1.00 70.31 605 ASN A C 1
ATOM 4961 O O . ASN A 1 605 ? -2.068 -8.155 -20.682 1.00 70.31 605 ASN A O 1
ATOM 4965 N N . PHE A 1 606 ? -2.637 -10.099 -19.728 1.00 68.25 606 PHE A N 1
ATOM 4966 C CA . PHE A 1 606 ? -2.297 -10.883 -20.927 1.00 68.25 606 PHE A CA 1
ATOM 4967 C C . PHE A 1 606 ? -3.183 -10.582 -22.125 1.00 68.25 606 PHE A C 1
ATOM 4969 O O . PHE A 1 606 ? -2.707 -10.679 -23.251 1.00 68.25 606 PHE A O 1
ATOM 4976 N N . GLU A 1 607 ? -4.437 -10.193 -21.909 1.00 66.81 607 GLU A N 1
ATOM 4977 C CA . GLU A 1 607 ? -5.315 -9.793 -23.006 1.00 66.81 607 GLU A CA 1
ATOM 4978 C C . GLU A 1 607 ? -4.748 -8.557 -23.719 1.00 66.81 607 GLU A C 1
ATOM 4980 O O . GLU A 1 607 ? -4.670 -8.522 -24.944 1.00 66.81 607 GLU A O 1
ATOM 4985 N N . GLU A 1 608 ? -4.239 -7.584 -22.959 1.00 64.69 608 GLU A N 1
ATOM 4986 C CA . GLU A 1 608 ? -3.560 -6.399 -23.498 1.00 64.69 608 GLU A CA 1
ATOM 4987 C C . GLU A 1 608 ? -2.271 -6.764 -24.254 1.00 64.69 608 GLU A C 1
ATOM 4989 O O . GLU A 1 608 ? -2.025 -6.244 -25.344 1.00 64.69 608 GLU A O 1
ATOM 4994 N N . ILE A 1 609 ? -1.466 -7.688 -23.716 1.00 64.88 609 ILE A N 1
ATOM 4995 C CA . ILE A 1 609 ? -0.215 -8.154 -24.341 1.00 64.88 609 ILE A CA 1
ATOM 4996 C C . ILE A 1 609 ? -0.501 -8.853 -25.674 1.00 64.88 609 ILE A C 1
ATOM 4998 O O . ILE A 1 609 ? 0.134 -8.542 -26.681 1.00 64.88 609 ILE A O 1
ATOM 5002 N N . LEU A 1 610 ? -1.476 -9.765 -25.695 1.00 65.50 610 LEU A N 1
ATOM 5003 C CA . LEU A 1 610 ? -1.884 -10.483 -26.903 1.00 65.50 610 LEU A CA 1
ATOM 5004 C C . LEU A 1 610 ? -2.458 -9.529 -27.956 1.00 65.50 610 LEU A C 1
ATOM 5006 O O . LEU A 1 610 ? -2.129 -9.661 -29.131 1.00 65.50 610 LEU A O 1
ATOM 5010 N N . ASN A 1 611 ? -3.258 -8.540 -27.543 1.00 61.88 611 ASN A N 1
ATOM 5011 C CA . ASN A 1 611 ? -3.818 -7.533 -28.448 1.00 61.88 611 ASN A CA 1
ATOM 5012 C C . ASN A 1 611 ? -2.751 -6.575 -29.008 1.00 61.88 611 ASN A C 1
ATOM 5014 O O . ASN A 1 611 ? -2.885 -6.090 -30.131 1.00 61.88 611 ASN A O 1
ATOM 5018 N N . SER A 1 612 ? -1.693 -6.301 -28.239 1.00 58.16 612 SER A N 1
ATOM 5019 C CA . SER A 1 612 ? -0.572 -5.440 -28.652 1.00 58.16 612 SER A CA 1
ATOM 5020 C C . SER A 1 612 ? 0.392 -6.148 -29.605 1.00 58.16 612 SER A C 1
ATOM 5022 O O . SER A 1 612 ? 1.082 -5.509 -30.405 1.00 58.16 612 SER A O 1
ATOM 5024 N N . TRP A 1 613 ? 0.419 -7.479 -29.566 1.00 61.72 613 TRP A N 1
ATOM 5025 C CA . TRP A 1 613 ? 1.101 -8.284 -30.561 1.00 61.72 613 TRP A CA 1
ATOM 5026 C C . TRP A 1 613 ? 0.353 -8.260 -31.889 1.00 61.72 613 TRP A C 1
ATOM 5028 O O . TRP A 1 613 ? -0.466 -9.116 -32.211 1.00 61.72 613 TRP A O 1
ATOM 5038 N N . SER A 1 614 ? 0.730 -7.298 -32.727 1.00 42.97 614 SER A N 1
ATOM 5039 C CA . SER A 1 614 ? 0.432 -7.294 -34.160 1.00 42.97 614 SER A CA 1
ATOM 5040 C C . SER A 1 614 ? 1.239 -8.367 -34.906 1.00 42.97 614 SER A C 1
ATOM 5042 O O . SER A 1 614 ? 1.920 -8.100 -35.894 1.00 42.97 614 SER A O 1
ATOM 5044 N N . VAL A 1 615 ? 1.161 -9.622 -34.463 1.00 43.69 615 VAL A N 1
ATOM 5045 C CA . VAL A 1 615 ? 1.519 -10.736 -35.334 1.00 43.69 615 VAL A CA 1
ATOM 5046 C C . VAL A 1 615 ? 0.367 -10.869 -36.318 1.00 43.69 615 VAL A C 1
ATOM 5048 O O . VAL A 1 615 ? -0.736 -11.278 -35.957 1.00 43.69 615 VAL A O 1
ATOM 5051 N N . LYS A 1 616 ? 0.616 -10.517 -37.585 1.00 36.53 616 LYS A N 1
ATOM 5052 C CA . LYS A 1 616 ? -0.099 -11.157 -38.688 1.00 36.53 616 LYS A CA 1
ATOM 5053 C C . LYS A 1 616 ? 0.112 -12.653 -38.495 1.00 36.53 616 LYS A C 1
ATOM 5055 O O . LYS A 1 616 ? 1.163 -13.175 -38.845 1.00 36.53 616 LYS A O 1
ATOM 5060 N N . ILE A 1 617 ? -0.855 -13.325 -37.881 1.00 36.31 617 ILE A N 1
ATOM 5061 C CA . ILE A 1 617 ? -0.946 -14.772 -37.975 1.00 36.31 617 ILE A CA 1
ATOM 5062 C C . ILE A 1 617 ? -1.247 -15.001 -39.454 1.00 36.31 617 ILE A C 1
ATOM 5064 O O . ILE A 1 617 ? -2.372 -14.777 -39.896 1.00 36.31 617 ILE A O 1
ATOM 5068 N N . ASP A 1 618 ? -0.219 -15.300 -40.246 1.00 31.69 618 ASP A N 1
ATOM 5069 C CA . ASP A 1 618 ? -0.414 -15.767 -41.612 1.00 31.69 618 ASP A CA 1
ATOM 5070 C C . ASP A 1 618 ? -1.004 -17.173 -41.478 1.00 31.69 618 ASP A C 1
ATOM 5072 O O . ASP A 1 618 ? -0.306 -18.149 -41.208 1.00 31.69 618 ASP A O 1
ATOM 5076 N N . ILE A 1 619 ? -2.336 -17.238 -41.496 1.00 27.41 619 ILE A N 1
ATOM 5077 C CA . ILE A 1 619 ? -3.098 -18.483 -41.447 1.00 27.41 619 ILE A CA 1
ATOM 5078 C C . ILE A 1 619 ? -3.039 -19.084 -42.858 1.00 27.41 619 ILE A C 1
ATOM 5080 O O . ILE A 1 619 ? -4.015 -19.010 -43.603 1.00 27.41 619 ILE A O 1
ATOM 5084 N N . ASN A 1 620 ? -1.877 -19.605 -43.254 1.00 28.48 620 ASN A N 1
ATOM 5085 C CA . ASN A 1 620 ? -1.714 -20.408 -44.468 1.00 28.48 620 ASN A CA 1
ATOM 5086 C C . ASN A 1 620 ? -1.226 -21.811 -44.123 1.00 28.48 620 ASN A C 1
ATOM 5088 O O . ASN A 1 620 ? -0.131 -21.933 -43.530 1.00 28.48 620 ASN A O 1
#

Radius of gyration: 26.4 Å; Cα contacts (8 Å, |Δi|>4): 1167; chains: 1; bounding box: 73×49×86 Å

Nearest PDB structures (foldseek):
  5g5g-assembly1_C  TM=6.634E-01  e=9.049E-24  Escherichia coli K-12
  5g5h-assembly1_C  TM=6.512E-01  e=1.499E-23  Escherichia coli K-12
  1rm6-assembly1_D  TM=6.661E-01  e=2.929E-22  Thauera aromatica
  5y6q-assembly1_C  TM=6.341E-01  e=5.741E-22  Methylobacillus sp. KY4400
  8gy3-assembly1_C  TM=5.463E-01  e=8.822E-16  Gluconobacter oxydans

Sequence (620 aa):
MTNVDAYEFWALPVCCNVKDSFIEDFSFVDEHISSIFSISYKDNITLKFRDFVDSNEFNLKLFDNKVSFEGQIPLVLYSDNLDYLLKAEKSVLFNLRIGDGSNNYSPGFEKKESGDCNALNACYEFSDYNSFPDDFILVKIFFDSENLIIDANVDNISFLKFFISENFGVNKDKIKINSLNNYWSSSIFPISFNAILQGIVISKKINKRVNVIYYKRHFRILDNLNLTFSVSNCLLADNKLSKVILEIIINRPLNFLYKFYFKFINNIFKNLFFDGFLEIFFVENKSDFIFFYDNLLAFETSVYNFIYSNFYNLALVMPCEPIGYLLTQIKGDYSRFFKIFKRLDLKNSLIKKSSVISVNKNYDIFETSRRGVGFAYLNSNAYFLSGEQYVVACLYKDRLNIFLPYSIIDNNLSNYLKNSLAKTLGLAYSSINFLIDESSLDFTNFYSLLFKDPYLIEKAILTIKDNFSSLLSTGFISEYPVIFKEKIATEYVNDCVLGCSVELKFEFYSLSAVFTNVSFFVEQGKFTKLKLNNKRIRTIFGLAVDYVFCSANVNCDIEDCLSLEFIEDGEFVFSFRSFFIVSVSAIRTALIQIFDFNASSTPLNFEEILNSWSVKIDIN

Solvent-accessible surface area (backbone atoms only — not comparable to full-atom values): 34158 Å² total; per-residue (Å²): 143,77,91,78,93,83,62,59,31,34,32,40,71,40,62,43,70,59,50,54,20,30,52,79,47,74,50,64,68,50,100,56,53,94,61,53,45,78,52,37,31,90,68,63,47,68,40,78,45,61,24,84,80,78,64,52,71,49,73,26,21,71,21,37,43,63,27,64,33,45,27,40,50,33,35,33,40,35,23,75,46,59,71,60,49,62,53,31,59,76,39,54,44,72,44,68,44,74,45,84,77,71,77,59,62,67,73,77,69,78,79,84,72,88,72,98,54,55,74,50,73,51,70,39,35,30,45,53,80,75,88,67,88,64,64,58,49,67,33,37,24,32,71,60,88,80,27,41,42,34,40,34,44,59,44,64,47,35,59,50,39,51,54,44,25,77,63,70,76,40,59,55,90,37,51,45,75,47,64,78,51,61,70,64,20,50,79,46,30,46,55,45,53,52,42,49,56,53,22,50,55,50,16,69,74,70,75,34,36,21,40,25,46,42,46,59,86,57,46,36,60,50,72,58,46,34,44,32,41,41,36,40,38,30,23,45,100,86,70,44,68,47,33,40,42,36,36,42,35,29,61,46,45,45,69,59,45,45,66,51,56,53,54,50,52,56,51,53,59,70,59,44,59,52,74,46,50,78,48,82,44,78,48,57,39,82,58,56,51,70,55,56,86,62,47,53,67,55,54,49,36,44,53,52,33,49,54,52,46,51,53,40,52,54,13,65,75,64,84,40,54,43,70,62,43,52,62,75,41,48,34,89,85,51,61,69,58,54,58,49,44,56,51,49,50,54,51,49,55,56,54,48,74,76,57,79,74,79,80,55,88,88,53,98,69,81,70,63,54,42,68,14,72,10,49,28,70,40,67,44,73,53,81,61,48,82,41,93,46,51,38,38,36,41,36,46,96,75,38,34,44,33,28,26,69,52,58,54,72,49,62,68,59,50,51,50,52,36,50,53,46,16,64,73,70,75,42,57,59,92,31,52,44,82,40,71,43,73,78,63,79,57,80,90,38,52,63,26,67,63,60,75,46,53,46,56,53,49,58,32,51,52,52,52,46,50,53,52,48,53,45,59,71,71,66,67,84,72,81,71,66,47,76,49,78,32,63,42,64,55,93,70,50,62,60,48,36,39,30,27,34,30,36,36,38,39,29,71,85,78,36,31,38,40,35,70,37,35,42,36,36,32,63,39,28,54,94,69,62,62,75,58,52,53,55,49,51,52,52,40,47,49,52,25,50,44,55,43,34,66,75,38,80,49,51,75,45,76,51,104,31,78,46,83,45,70,74,38,87,35,79,54,77,70,48,59,58,60,55,30,38,23,40,40,25,5,54,51,37,10,45,32,57,48,69,74,46,78,70,46,50,35,36,33,49,53,70,59,50,58,68,67,51,79,68,78,76,77,90,122

Secondary structure (DSSP, 8-state):
----TT-EEEEEEEEE--TTEEEEEEE---TTGGG-EEEEGGG--EEEEE-TTT--EEEEESS-SEE-STTEEEEEEEES-HHHHHHHHHT-EEEEEEP--------S------S--EEEEEEEEEE------SSEEEEEEEEETTEEEEE---S-HHHHHHHHHHHH---GGGEEEE-S--SSTTTSHHHHHHHHHHHHHHHHHHTSEEEEEEEGGGGHHHHT-EEEEEEEEEE-TTS-EEEEEEEEEESS--GGGHHHHHHHHHHHHHHSSB-SEEEEEEEE---SB------HHHHHHHHHHHHHHHHHHHHHHTTS-HHHHHHHTBPTT-HHHHHHHHHHHHHHHHHHHH------TTS----SEEEEEEEEEEEE--TT--S--EEEEEE-SS-EEEEESS----HHHHHHHHHHHHHHHT--GGGEEEEE------GGGHHHHH---HHHHHHHHHHHHHHHHHHHHTT---PSPEEEEEE--GGG---EEEEEEEEEEEETTTTEEEEEEEEEEEESB--S-HHHHHHHHHHHHHHHHHHHHTTTT-EEEE-S-EEEEESSBS-----HHHHHHHHHHHHHHHHHHHHTS---EES--HHHHHHH--------

pLDDT: mean 77.49, std 15.15, range [27.41, 97.69]